Protein AF-0000000087793543 (afdb_homodimer)

Nearest PDB structures (foldseek):
  6okh-assembly1_B  TM=8.725E-01  e=8.850E-10  Leptospira borgpetersenii serovar Hardjo-bovis str. JB197
  3ot2-assembly1_B  TM=8.022E-01  e=1.788E-08  Trichormus variabilis ATCC 29413
  1wdj-assembly1_C  TM=7.642E-01  e=5.898E-07  Thermus thermophilus
  8dml-assembly2_C  TM=4.320E-01  e=1.255E-01  Vibrio parahaemolyticus
  2jzl-assembly1_A  TM=5.087E-01  e=2.384E+00  Neurospora crassa

pLDDT: mean 86.59, std 16.39, range [24.17, 98.38]

Radius of gyration: 22.06 Å; Cα contacts (8 Å, |Δi|>4): 826; chains: 2; bounding box: 48×68×65 Å

Organism: NCBI:txid1960156

Sequence (420 aa):
MSANRQIENSIENQNVSETEYLAQLEKSEIKLEYICGYVRAMADASSNHARISNRVAQAINARLPSDSTCEAVTSDIKVGIESEITNYFPDVVFYCDDATFVENRPDWLLTPLLIAEVSSDSTANIDRTEKLFNYRQIPSLCHYLLVSQRRVFIEHFHRNDQNQWIYDSYGWNRDEIFIDFLDISIPVSEIYRRLNIPEGMVVIEETETDMSANRQIENSIENQNVSETEYLAQLEKSEIKLEYICGYVRAMADASSNHARISNRVAQAINARLPSDSTCEAVTSDIKVGIESEITNYFPDVVFYCDDATFVENRPDWLLTPLLIAEVSSDSTANIDRTEKLFNYRQIPSLCHYLLVSQRRVFIEHFHRNDQNQWIYDSYGWNRDEIFIDFLDISIPVSEIYRRLNIPEGMVVIEETETD

Solvent-accessible surface area (backbone atoms only — not comparable to full-atom values): 23097 Å² total; per-residue (Å²): 131,82,75,75,61,72,40,60,64,43,78,76,42,77,79,42,50,71,68,56,46,53,54,49,49,74,69,43,93,56,60,66,29,34,39,68,30,28,36,32,39,58,40,66,74,51,70,65,46,52,52,36,35,49,30,47,27,46,58,54,47,73,70,48,61,93,82,50,63,53,48,45,45,61,62,65,46,30,40,43,37,77,94,52,61,26,37,42,67,44,36,23,42,25,39,44,75,85,47,48,51,46,88,98,29,94,46,31,35,54,39,41,37,32,42,30,40,69,28,48,87,87,41,35,63,48,54,65,42,31,46,41,60,54,50,69,69,36,86,57,45,36,36,39,37,42,35,44,71,73,32,42,38,34,42,37,39,32,50,49,96,84,72,44,35,34,52,48,72,42,31,45,56,87,36,69,46,72,42,71,97,74,69,44,74,44,51,39,41,62,40,51,56,94,56,95,55,53,66,52,59,68,68,79,76,70,70,74,80,123,131,84,76,75,63,73,41,61,62,42,78,76,42,78,78,42,50,70,69,56,46,53,55,47,48,74,71,43,91,57,59,67,29,34,39,69,30,28,36,32,38,58,40,66,75,53,71,65,47,52,51,36,34,52,30,47,26,47,59,55,48,73,69,49,62,94,80,53,63,51,47,45,45,62,65,65,46,31,39,44,38,77,96,54,62,27,37,41,68,41,34,23,42,25,40,44,75,84,48,46,51,45,87,96,29,95,48,30,35,54,41,43,37,29,40,32,41,70,29,48,88,87,42,35,62,48,53,66,43,31,46,42,58,56,50,70,69,36,85,55,46,36,36,40,36,42,34,44,69,72,32,42,39,35,40,37,41,32,50,47,97,85,71,44,35,32,52,47,72,41,32,45,57,87,36,68,48,74,42,71,97,73,70,43,73,43,52,39,41,64,41,51,56,94,54,96,54,55,67,51,55,70,66,78,76,71,72,74,79,127

InterPro domains:
  IPR008538 Putative restriction endonuclease [PF05685] (20-170)
  IPR008538 Putative restriction endonuclease [cd06260] (30-185)
  IPR011335 Restriction endonuclease type II-like [SSF52980] (15-191)
  IPR012296 Nuclease, putative, TT1808 [G3DSA:3.90.1570.10] (9-195)

Secondary structure (DSSP, 8-state):
---------EEEESS--HHHHHHHHHH-SS-EEEETTEEEEPPPPPHHHHHHHHHHHHHHHTTS-TT-SEEEEESS-EEEEGGGTEEE--SEEEEETT--B-TT-TTEES--SEEEEEE-TTTHHHIIIIIHHHHTT-TT--EEEEEESSSB-EEEEEE-TTSPEEEEEE-STT-EEEEGGGTEEEEHHHHTTT----B-SS--------/---------EEEESS--HHHHHHHHHH-SS-EEEETTEEEEPPPPPHHHHHHHHHHHHHHHTTS-TT-SEEEEES--EEEEGGGTEEE--SEEEEETT--B-TT-TTEES--SEEEEEE-HHHHHHIIIIIHHHHTT-TT--EEEEEESSSB-EEEEEE-TTSPEEEEEE-STT-EEEEGGGTEEEEHHHHTTT----B-SS--------

Structure (mmCIF, N/CA/C/O backbone):
data_AF-0000000087793543-model_v1
#
loop_
_entity.id
_entity.type
_entity.pdbx_description
1 polymer 'Endonuclease, Uma2 family (Restriction endonuclease fold)'
#
loop_
_atom_site.group_PDB
_atom_site.id
_atom_site.type_symbol
_atom_site.label_atom_id
_atom_site.label_alt_id
_atom_site.label_comp_id
_atom_site.label_asym_id
_atom_site.label_entity_id
_atom_site.label_seq_id
_atom_site.pdbx_PDB_ins_code
_atom_site.Cartn_x
_atom_site.Cartn_y
_atom_site.Cartn_z
_atom_site.occupancy
_atom_site.B_iso_or_equiv
_atom_site.auth_seq_id
_atom_site.auth_comp_id
_atom_site.auth_asym_id
_atom_site.auth_atom_id
_atom_site.pdbx_PDB_model_num
ATOM 1 N N . MET A 1 1 ? -28.344 -24.375 7.988 1 24.25 1 MET A N 1
ATOM 2 C CA . MET A 1 1 ? -27.484 -23.688 8.945 1 24.25 1 MET A CA 1
ATOM 3 C C . MET A 1 1 ? -26.156 -23.328 8.312 1 24.25 1 MET A C 1
ATOM 5 O O . MET A 1 1 ? -25.281 -24.188 8.164 1 24.25 1 MET A O 1
ATOM 9 N N . SER A 1 2 ? -26.141 -22.438 7.32 1 25.66 2 SER A N 1
ATOM 10 C CA . SER A 1 2 ? -25.031 -22.047 6.445 1 25.66 2 SER A CA 1
ATOM 11 C C . SER A 1 2 ? -23.844 -21.562 7.25 1 25.66 2 SER A C 1
ATOM 13 O O . SER A 1 2 ? -23.953 -20.625 8.039 1 25.66 2 SER A O 1
ATOM 15 N N . ALA A 1 3 ? -23.109 -22.5 7.734 1 27.02 3 ALA A N 1
ATOM 16 C CA . ALA A 1 3 ? -21.922 -22.266 8.57 1 27.02 3 ALA A CA 1
ATOM 17 C C . ALA A 1 3 ? -21.031 -21.203 7.961 1 27.02 3 ALA A C 1
ATOM 19 O O . ALA A 1 3 ? -20.406 -21.422 6.922 1 27.02 3 ALA A O 1
ATOM 20 N N . ASN A 1 4 ? -21.312 -20.016 7.996 1 28.25 4 ASN A N 1
ATOM 21 C CA . ASN A 1 4 ? -20.516 -18.859 7.625 1 28.25 4 ASN A CA 1
ATOM 22 C C . ASN A 1 4 ? -19.125 -18.922 8.25 1 28.25 4 ASN A C 1
ATOM 24 O O . ASN A 1 4 ? -18.922 -18.484 9.383 1 28.25 4 ASN A O 1
ATOM 28 N N . ARG A 1 5 ? -18.453 -20.047 8.125 1 27.78 5 ARG A N 1
ATOM 29 C CA . ARG A 1 5 ? -17.125 -20.141 8.703 1 27.78 5 ARG A CA 1
ATOM 30 C C . ARG A 1 5 ? -16.234 -18.984 8.227 1 27.78 5 ARG A C 1
ATOM 32 O O . ARG A 1 5 ? -15.898 -18.906 7.043 1 27.78 5 ARG A O 1
ATOM 39 N N . GLN A 1 6 ? -16.422 -17.922 8.773 1 32.88 6 GLN A N 1
ATOM 40 C CA . GLN A 1 6 ? -15.516 -16.797 8.555 1 32.88 6 GLN A CA 1
ATOM 41 C C . GLN A 1 6 ? -14.055 -17.25 8.656 1 32.88 6 GLN A C 1
ATOM 43 O O . GLN A 1 6 ? -13.656 -17.875 9.633 1 32.88 6 GLN A O 1
ATOM 48 N N . ILE A 1 7 ? -13.414 -17.75 7.707 1 38.16 7 ILE A N 1
ATOM 49 C CA . ILE A 1 7 ? -12.07 -18.328 7.602 1 38.16 7 ILE A CA 1
ATOM 50 C C . ILE A 1 7 ? -11.055 -17.375 8.242 1 38.16 7 ILE A C 1
ATOM 52 O O . ILE A 1 7 ? -10.852 -16.266 7.77 1 38.16 7 ILE A O 1
ATOM 56 N N . GLU A 1 8 ? -11.086 -17.406 9.492 1 44.97 8 GLU A N 1
ATOM 57 C CA . GLU A 1 8 ? -10.039 -16.781 10.281 1 44.97 8 GLU A CA 1
ATOM 58 C C . GLU A 1 8 ? -8.688 -17.438 10.039 1 44.97 8 GLU A C 1
ATOM 60 O O . GLU A 1 8 ? -8.594 -18.672 9.961 1 44.97 8 GLU A O 1
ATOM 65 N N . ASN A 1 9 ? -7.688 -16.797 9.438 1 52.81 9 ASN A N 1
ATOM 66 C CA . ASN A 1 9 ? -6.312 -17.266 9.344 1 52.81 9 ASN A CA 1
ATOM 67 C C . ASN A 1 9 ? -5.73 -17.594 10.719 1 52.81 9 ASN A C 1
ATOM 69 O O . ASN A 1 9 ? -5.66 -16.719 11.586 1 52.81 9 ASN A O 1
ATOM 73 N N . SER A 1 10 ? -5.863 -18.875 11.156 1 57.72 10 SER A N 1
ATOM 74 C CA . SER A 1 10 ? -5.289 -19.203 12.461 1 57.72 10 SER A CA 1
ATOM 75 C C . SER A 1 10 ? -3.898 -19.812 12.312 1 57.72 10 SER A C 1
ATOM 77 O O . SER A 1 10 ? -3.645 -20.578 11.383 1 57.72 10 SER A O 1
ATOM 79 N N . ILE A 1 11 ? -2.883 -19.125 13.008 1 56.28 11 ILE A N 1
ATOM 80 C CA . ILE A 1 11 ? -1.585 -19.781 13.148 1 56.28 11 ILE A CA 1
ATOM 81 C C . ILE A 1 11 ? -1.72 -21 14.055 1 56.28 11 ILE A C 1
ATOM 83 O O . ILE A 1 11 ? -2.158 -20.891 15.203 1 56.28 11 ILE A O 1
ATOM 87 N N . GLU A 1 12 ? -1.667 -22.156 13.562 1 57.81 12 GLU A N 1
ATOM 88 C CA . GLU A 1 12 ? -1.889 -23.391 14.305 1 57.81 12 GLU A CA 1
ATOM 89 C C . GLU A 1 12 ? -0.6 -23.875 14.969 1 57.81 12 GLU A C 1
ATOM 91 O O . GLU A 1 12 ? -0.637 -24.5 16.031 1 57.81 12 GLU A O 1
ATOM 96 N N . ASN A 1 13 ? 0.518 -23.656 14.305 1 63.78 13 ASN A N 1
ATOM 97 C CA . ASN A 1 13 ? 1.697 -24.328 14.852 1 63.78 13 ASN A CA 1
ATOM 98 C C . ASN A 1 13 ? 2.967 -23.516 14.578 1 63.78 13 ASN A C 1
ATOM 100 O O . ASN A 1 13 ? 3.158 -23 13.477 1 63.78 13 ASN A O 1
ATOM 104 N N . GLN A 1 14 ? 3.682 -23.312 15.656 1 71.81 14 GLN A N 1
ATOM 105 C CA . GLN A 1 14 ? 4.973 -22.641 15.594 1 71.81 14 GLN A CA 1
ATOM 106 C C . GLN A 1 14 ? 6.121 -23.641 15.609 1 71.81 14 GLN A C 1
ATOM 108 O O . GLN A 1 14 ? 5.992 -24.734 16.188 1 71.81 14 GLN A O 1
ATOM 113 N N . ASN A 1 15 ? 7.152 -23.422 14.836 1 80.25 15 ASN A N 1
ATOM 114 C CA . ASN A 1 15 ? 8.383 -24.203 14.773 1 80.25 15 ASN A CA 1
ATOM 115 C C . ASN A 1 15 ? 8.18 -25.516 14.023 1 80.25 15 ASN A C 1
ATOM 117 O O . ASN A 1 15 ? 8.562 -26.578 14.508 1 80.25 15 ASN A O 1
ATOM 121 N N . VAL A 1 16 ? 7.473 -25.484 13.008 1 86.69 16 VAL A N 1
ATOM 122 C CA . VAL A 1 16 ? 7.23 -26.609 12.117 1 86.69 16 VAL A CA 1
ATOM 123 C C . VAL A 1 16 ? 8.289 -26.641 11.023 1 86.69 16 VAL A C 1
ATOM 125 O O . VAL A 1 16 ? 8.555 -25.625 10.375 1 86.69 16 VAL A O 1
ATOM 128 N N . SER A 1 17 ? 8.953 -27.703 10.891 1 86.56 17 SER A N 1
ATOM 129 C CA . SER A 1 17 ? 9.922 -27.844 9.805 1 86.56 17 SER A CA 1
ATOM 130 C C . SER A 1 17 ? 9.219 -27.922 8.453 1 86.56 17 SER A C 1
ATOM 132 O O . SER A 1 17 ? 8.023 -28.219 8.383 1 86.56 17 SER A O 1
ATOM 134 N N . GLU A 1 18 ? 10.008 -27.703 7.43 1 85.69 18 GLU A N 1
ATOM 135 C CA . GLU A 1 18 ? 9.453 -27.797 6.086 1 85.69 18 GLU A CA 1
ATOM 136 C C . GLU A 1 18 ? 8.938 -29.203 5.809 1 85.69 18 GLU A C 1
ATOM 138 O O . GLU A 1 18 ? 7.875 -29.375 5.203 1 85.69 18 GLU A O 1
ATOM 143 N N . THR A 1 19 ? 9.703 -30.141 6.277 1 86.69 19 THR A N 1
ATOM 144 C CA . THR A 1 19 ? 9.328 -31.531 6.082 1 86.69 19 THR A CA 1
ATOM 145 C C . THR A 1 19 ? 8 -31.844 6.777 1 86.69 19 THR A C 1
ATOM 147 O O . THR A 1 19 ? 7.125 -32.5 6.203 1 86.69 19 THR A O 1
ATOM 150 N N . GLU A 1 20 ? 7.926 -31.375 7.949 1 88.94 20 GLU A N 1
ATOM 151 C CA . GLU A 1 20 ? 6.684 -31.578 8.695 1 88.94 20 GLU A CA 1
ATOM 152 C C . GLU A 1 20 ? 5.512 -30.875 8.016 1 88.94 20 GLU A C 1
ATOM 154 O O . GLU A 1 20 ? 4.406 -31.422 7.969 1 88.94 20 GLU A O 1
ATOM 159 N N . TYR A 1 21 ? 5.758 -29.766 7.539 1 89.56 21 TYR A N 1
ATOM 160 C CA . TYR A 1 21 ? 4.734 -29 6.84 1 89.56 21 TYR A CA 1
ATOM 161 C C . TYR A 1 21 ? 4.234 -29.75 5.609 1 89.56 21 TYR A C 1
ATOM 163 O O . TYR A 1 21 ? 3.027 -29.859 5.391 1 89.56 21 TYR A O 1
ATOM 171 N N . LEU A 1 22 ? 5.18 -30.234 4.859 1 86.81 22 LEU A N 1
ATOM 172 C CA . LEU A 1 22 ? 4.812 -30.953 3.641 1 86.81 22 LEU A CA 1
ATOM 173 C C . LEU A 1 22 ? 3.975 -32.188 3.959 1 86.81 22 LEU A C 1
ATOM 175 O O . LEU A 1 22 ? 3.029 -32.5 3.234 1 86.81 22 LEU A O 1
ATOM 179 N N . ALA A 1 23 ? 4.305 -32.781 5.02 1 87.75 23 ALA A N 1
ATOM 180 C CA . ALA A 1 23 ? 3.537 -33.938 5.453 1 87.75 23 ALA A CA 1
ATOM 181 C C . ALA A 1 23 ? 2.119 -33.562 5.855 1 87.75 23 ALA A C 1
ATOM 183 O O . ALA A 1 23 ? 1.158 -34.25 5.551 1 87.75 23 ALA A O 1
ATOM 184 N N . GLN A 1 24 ? 2.025 -32.469 6.52 1 88.31 24 GLN A N 1
ATOM 185 C CA . GLN A 1 24 ? 0.714 -31.953 6.91 1 88.31 24 GLN A CA 1
ATOM 186 C C . GLN A 1 24 ? -0.115 -31.562 5.684 1 88.31 24 GLN A C 1
ATOM 188 O O . GLN A 1 24 ? -1.319 -31.828 5.641 1 88.31 24 GLN A O 1
ATOM 193 N N . LEU A 1 25 ? 0.551 -31 4.809 1 84.75 25 LEU A N 1
ATOM 194 C CA . LEU A 1 25 ? -0.12 -30.531 3.598 1 84.75 25 LEU A CA 1
ATOM 195 C C . LEU A 1 25 ? -0.708 -31.719 2.824 1 84.75 25 LEU A C 1
ATOM 197 O O . LEU A 1 25 ? -1.825 -31.625 2.311 1 84.75 25 LEU A O 1
ATOM 201 N N . GLU A 1 26 ? -0.041 -32.75 2.713 1 84.62 26 GLU A N 1
ATOM 202 C CA . GLU A 1 26 ? -0.484 -33.938 1.982 1 84.62 26 GLU A CA 1
ATOM 203 C C . GLU A 1 26 ? -1.755 -34.531 2.594 1 84.62 26 GLU A C 1
ATOM 205 O O . GLU A 1 26 ? -2.598 -35.062 1.88 1 84.62 26 GLU A O 1
ATOM 210 N N . LYS A 1 27 ? -1.897 -34.312 3.793 1 87.69 27 LYS A N 1
ATOM 211 C CA . LYS A 1 27 ? -3.014 -34.906 4.508 1 87.69 27 LYS A CA 1
ATOM 212 C C . LYS A 1 27 ? -4.164 -33.938 4.684 1 87.69 27 LYS A C 1
ATOM 214 O O . LYS A 1 27 ? -5.273 -34.312 5.055 1 87.69 27 LYS A O 1
ATOM 219 N N . SER A 1 28 ? -3.869 -32.75 4.461 1 85.75 28 SER A N 1
ATOM 220 C CA . SER A 1 28 ? -4.844 -31.703 4.793 1 85.75 28 SER A CA 1
ATOM 221 C C . SER A 1 28 ? -5.871 -31.531 3.678 1 85.75 28 SER A C 1
ATOM 223 O O . SER A 1 28 ? -5.535 -31.625 2.496 1 85.75 28 SER A O 1
ATOM 225 N N . GLU A 1 29 ? -7.059 -31.234 4.09 1 84.25 29 GLU A N 1
ATOM 226 C CA . GLU A 1 29 ? -8.125 -30.938 3.133 1 84.25 29 GLU A CA 1
ATOM 227 C C . GLU A 1 29 ? -8.219 -29.453 2.857 1 84.25 29 GLU A C 1
ATOM 229 O O . GLU A 1 29 ? -8.969 -29.016 1.977 1 84.25 29 GLU A O 1
ATOM 234 N N . ILE A 1 30 ? -7.5 -28.719 3.664 1 84 30 ILE A N 1
ATOM 235 C CA . ILE A 1 30 ? -7.52 -27.266 3.477 1 84 30 ILE A CA 1
ATOM 236 C C . ILE A 1 30 ? -6.121 -26.781 3.105 1 84 30 ILE A C 1
ATOM 238 O O . ILE A 1 30 ? -5.129 -27.469 3.352 1 84 30 ILE A O 1
ATOM 242 N N . LYS A 1 31 ? -6.074 -25.688 2.543 1 86.75 31 LYS A N 1
ATOM 243 C CA . LYS A 1 31 ? -4.789 -25.078 2.191 1 86.75 31 LYS A CA 1
ATOM 244 C C . LYS A 1 31 ? -4.047 -24.609 3.438 1 86.75 31 LYS A C 1
ATOM 246 O O . LYS A 1 31 ? -4.648 -24.016 4.34 1 86.75 31 LYS A O 1
ATOM 251 N N . LEU A 1 32 ? -2.744 -24.906 3.469 1 88.06 32 LEU A N 1
ATOM 252 C CA . LEU A 1 32 ? -1.866 -24.5 4.562 1 88.06 32 LEU A CA 1
ATOM 253 C C . LEU A 1 32 ? -0.676 -23.703 4.043 1 88.06 32 LEU A C 1
ATOM 255 O O . LEU A 1 32 ? 0.126 -24.219 3.258 1 88.06 32 LEU A O 1
ATOM 259 N N . GLU A 1 33 ? -0.611 -22.516 4.469 1 89.69 33 GLU A N 1
ATOM 260 C CA . GLU A 1 33 ? 0.559 -21.703 4.145 1 89.69 33 GLU A CA 1
ATOM 261 C C . GLU A 1 33 ? 1.684 -21.938 5.148 1 89.69 33 GLU A C 1
ATOM 263 O O . GLU A 1 33 ? 1.435 -22.328 6.289 1 89.69 33 GLU A O 1
ATOM 268 N N . TYR A 1 34 ? 2.865 -21.75 4.703 1 88.94 34 TYR A N 1
ATOM 269 C CA . TYR A 1 34 ? 4.059 -21.922 5.523 1 88.94 34 TYR A CA 1
ATOM 270 C C . TYR A 1 34 ? 4.926 -20.672 5.508 1 88.94 34 TYR A C 1
ATOM 272 O O . TYR A 1 34 ? 5.406 -20.25 4.449 1 88.94 34 TYR A O 1
ATOM 280 N N . ILE A 1 35 ? 5.133 -20.078 6.703 1 88.69 35 ILE A N 1
ATOM 281 C CA . ILE A 1 35 ? 5.883 -18.828 6.809 1 88.69 35 ILE A CA 1
ATOM 282 C C . ILE A 1 35 ? 6.953 -18.953 7.887 1 88.69 35 ILE A C 1
ATOM 284 O O . ILE A 1 35 ? 6.668 -18.797 9.078 1 88.69 35 ILE A O 1
ATOM 288 N N . CYS A 1 36 ? 8.141 -19.203 7.441 1 82.81 36 CYS A N 1
ATOM 289 C CA . CYS A 1 36 ? 9.289 -19.266 8.336 1 82.81 36 CYS A CA 1
ATOM 290 C C . CYS A 1 36 ? 8.984 -20.141 9.547 1 82.81 36 CYS A C 1
ATOM 292 O O . CYS A 1 36 ? 9.195 -19.719 10.688 1 82.81 36 CYS A O 1
ATOM 294 N N . GLY A 1 37 ? 8.469 -21.25 9.289 1 84.19 37 GLY A N 1
ATOM 295 C CA . GLY A 1 37 ? 8.242 -22.219 10.352 1 84.19 37 GLY A CA 1
ATOM 296 C C . GLY A 1 37 ? 6.848 -22.141 10.938 1 84.19 37 GLY A C 1
ATOM 297 O O . GLY A 1 37 ? 6.492 -22.938 11.82 1 84.19 37 GLY A O 1
ATOM 298 N N . TYR A 1 38 ? 6.078 -21.203 10.445 1 85.88 38 TYR A N 1
ATOM 299 C CA . TYR A 1 38 ? 4.691 -21.078 10.875 1 85.88 38 TYR A CA 1
ATOM 300 C C . TYR A 1 38 ? 3.74 -21.625 9.82 1 85.88 38 TYR A C 1
ATOM 302 O O . TYR A 1 38 ? 3.947 -21.422 8.625 1 85.88 38 TYR A O 1
ATOM 310 N N . VAL A 1 39 ? 2.721 -22.328 10.375 1 88.19 39 VAL A N 1
ATOM 311 C CA . VAL A 1 39 ? 1.707 -22.859 9.469 1 88.19 39 VAL A CA 1
ATOM 312 C C . VAL A 1 39 ? 0.388 -22.125 9.68 1 88.19 39 VAL A C 1
ATOM 314 O O . VAL A 1 39 ? -0.076 -21.984 10.812 1 88.19 39 VAL A O 1
ATOM 317 N N . ARG A 1 40 ? -0.12 -21.609 8.57 1 88.88 40 ARG A N 1
ATOM 318 C CA . ARG A 1 40 ? -1.385 -20.875 8.617 1 88.88 40 ARG A CA 1
ATOM 319 C C . ARG A 1 40 ? -2.432 -21.547 7.73 1 88.88 40 ARG A C 1
ATOM 321 O O . ARG A 1 40 ? -2.211 -21.75 6.535 1 88.88 40 ARG A O 1
ATOM 328 N N . ALA A 1 41 ? -3.568 -21.844 8.406 1 85.62 41 ALA A N 1
ATOM 329 C CA . ALA A 1 41 ? -4.684 -22.422 7.652 1 85.62 41 ALA A CA 1
ATOM 330 C C . ALA A 1 41 ? -5.512 -21.328 6.988 1 85.62 41 ALA A C 1
ATOM 332 O O . ALA A 1 41 ? -5.844 -20.312 7.621 1 85.62 41 ALA A O 1
ATOM 333 N N . MET A 1 42 ? -5.73 -21.531 5.746 1 82 42 MET A N 1
ATOM 334 C CA . MET A 1 42 ? -6.551 -20.562 5.031 1 82 42 MET A CA 1
ATOM 335 C C . MET A 1 42 ? -8.031 -20.844 5.23 1 82 42 MET A C 1
ATOM 337 O O . MET A 1 42 ? -8.445 -22.016 5.281 1 82 42 MET A O 1
ATOM 341 N N . ALA A 1 43 ? -8.742 -19.781 5.445 1 73.06 43 ALA A N 1
ATOM 342 C CA . ALA A 1 43 ? -10.188 -19.922 5.605 1 73.06 43 ALA A CA 1
ATOM 343 C C . ALA A 1 43 ? -10.875 -20.062 4.25 1 73.06 43 ALA A C 1
ATOM 345 O O . ALA A 1 43 ? -10.266 -19.812 3.209 1 73.06 43 ALA A O 1
ATOM 346 N N . ASP A 1 44 ? -12.133 -20.484 4.379 1 72.12 44 ASP A N 1
ATOM 347 C CA . ASP A 1 44 ? -12.938 -20.578 3.166 1 72.12 44 ASP A CA 1
ATOM 348 C C . ASP A 1 44 ? -13.18 -19.188 2.57 1 72.12 44 ASP A C 1
ATOM 350 O O . ASP A 1 44 ? -13.336 -18.203 3.303 1 72.12 44 ASP A O 1
ATOM 354 N N . ALA A 1 45 ? -13.211 -19.203 1.309 1 74.31 45 ALA A N 1
ATOM 355 C CA . ALA A 1 45 ? -13.406 -17.953 0.578 1 74.31 45 ALA A CA 1
ATOM 356 C C . ALA A 1 45 ? -14.891 -17.688 0.345 1 74.31 45 ALA A C 1
ATOM 358 O O . ALA A 1 45 ? -15.688 -18.625 0.233 1 74.31 45 ALA A O 1
ATOM 359 N N . SER A 1 46 ? -15.211 -16.422 0.412 1 81.12 46 SER A N 1
ATOM 360 C CA . SER A 1 46 ? -16.578 -16 0.091 1 81.12 46 SER A CA 1
ATOM 361 C C . SER A 1 46 ? -16.875 -16.172 -1.395 1 81.12 46 SER A C 1
ATOM 363 O O . SER A 1 46 ? -15.961 -16.438 -2.189 1 81.12 46 SER A O 1
ATOM 365 N N . SER A 1 47 ? -18.156 -16.109 -1.676 1 85.44 47 SER A N 1
ATOM 366 C CA . SER A 1 47 ? -18.562 -16.156 -3.074 1 85.44 47 SER A CA 1
ATOM 367 C C . SER A 1 47 ? -17.938 -15.016 -3.869 1 85.44 47 SER A C 1
ATOM 369 O O . SER A 1 47 ? -17.484 -15.211 -4.996 1 85.44 47 SER A O 1
ATOM 371 N N . ASN A 1 48 ? -17.969 -13.789 -3.281 1 88.31 48 ASN A N 1
ATOM 372 C CA . ASN A 1 48 ? -17.359 -12.648 -3.961 1 88.31 48 ASN A CA 1
ATOM 373 C C . ASN A 1 48 ? -15.875 -12.875 -4.219 1 88.31 48 ASN A C 1
ATOM 375 O O . ASN A 1 48 ? -15.352 -12.484 -5.262 1 88.31 48 ASN A O 1
ATOM 379 N N . HIS A 1 49 ? -15.25 -13.461 -3.348 1 91.31 49 HIS A N 1
ATOM 380 C CA . HIS A 1 49 ? -13.828 -13.758 -3.5 1 91.31 49 HIS A CA 1
ATOM 381 C C . HIS A 1 49 ? -13.578 -14.633 -4.727 1 91.31 49 HIS A C 1
ATOM 383 O O . HIS A 1 49 ? -12.727 -14.312 -5.559 1 91.31 49 HIS A O 1
ATOM 389 N N . ALA A 1 50 ? -14.328 -15.703 -4.805 1 91.56 50 ALA A N 1
ATOM 390 C CA . ALA A 1 50 ? -14.172 -16.625 -5.93 1 91.56 50 ALA A CA 1
ATOM 391 C C . ALA A 1 50 ? -14.508 -15.945 -7.25 1 91.56 50 ALA A C 1
ATOM 393 O O . ALA A 1 50 ? -13.805 -16.125 -8.25 1 91.56 50 ALA A O 1
ATOM 394 N N . ARG A 1 51 ? -15.555 -15.172 -7.273 1 94.44 51 ARG A N 1
ATOM 395 C CA . ARG A 1 51 ? -15.969 -14.469 -8.484 1 94.44 51 ARG A CA 1
ATOM 396 C C . ARG A 1 51 ? -14.891 -13.5 -8.953 1 94.44 51 ARG A C 1
ATOM 398 O O . ARG A 1 51 ? -14.547 -13.477 -10.133 1 94.44 51 ARG A O 1
ATOM 405 N N . ILE A 1 52 ? -14.398 -12.727 -8.023 1 96.5 52 ILE A N 1
ATOM 406 C CA . ILE A 1 52 ? -13.383 -11.742 -8.367 1 96.5 52 ILE A CA 1
ATOM 407 C C . ILE A 1 52 ? -12.125 -12.445 -8.867 1 96.5 52 ILE A C 1
ATOM 409 O O . ILE A 1 52 ? -11.547 -12.062 -9.883 1 96.5 52 ILE A O 1
ATOM 413 N N . SER A 1 53 ? -11.711 -13.484 -8.172 1 96.31 53 SER A N 1
ATOM 414 C CA . SER A 1 53 ? -10.531 -14.242 -8.594 1 96.31 53 SER A CA 1
ATOM 415 C C . SER A 1 53 ? -10.688 -14.758 -10.016 1 96.31 53 SER A C 1
ATOM 417 O O . SER A 1 53 ? -9.781 -14.594 -10.844 1 96.31 53 SER A O 1
ATOM 419 N N . ASN A 1 54 ? -11.805 -15.328 -10.242 1 96.5 54 ASN A N 1
ATOM 420 C CA . ASN A 1 54 ? -12.07 -15.875 -11.578 1 96.5 54 ASN A CA 1
ATOM 421 C C . ASN A 1 54 ? -12.055 -14.781 -12.641 1 96.5 54 ASN A C 1
ATOM 423 O O . ASN A 1 54 ? -11.5 -14.969 -13.727 1 96.5 54 ASN A O 1
ATOM 427 N N . ARG A 1 55 ? -12.602 -13.68 -12.344 1 97.69 55 ARG A N 1
ATOM 428 C CA . ARG A 1 55 ? -12.703 -12.602 -13.32 1 97.69 55 ARG A CA 1
ATOM 429 C C . ARG A 1 55 ? -11.328 -11.992 -13.594 1 97.69 55 ARG A C 1
ATOM 431 O O . ARG A 1 55 ? -11.047 -11.57 -14.719 1 97.69 55 ARG A O 1
ATOM 438 N N . VAL A 1 56 ? -10.539 -11.898 -12.562 1 98 56 VAL A N 1
ATOM 439 C CA . VAL A 1 56 ? -9.18 -11.414 -12.766 1 98 56 VAL A CA 1
ATOM 440 C C . VAL A 1 56 ? -8.445 -12.336 -13.734 1 98 56 VAL A C 1
ATOM 442 O O . VAL A 1 56 ? -7.859 -11.867 -14.719 1 98 56 VAL A O 1
ATOM 445 N N . ALA A 1 57 ? -8.5 -13.617 -13.477 1 97.75 57 ALA A N 1
ATOM 446 C CA . ALA A 1 57 ? -7.828 -14.586 -14.336 1 97.75 57 ALA A CA 1
ATOM 447 C C . ALA A 1 57 ? -8.383 -14.531 -15.758 1 97.75 57 ALA A C 1
ATOM 449 O O . ALA A 1 57 ? -7.629 -14.508 -16.734 1 97.75 57 ALA A O 1
ATOM 450 N N . GLN A 1 58 ? -9.648 -14.453 -15.852 1 97.75 58 GLN A N 1
ATOM 451 C CA . GLN A 1 58 ? -10.305 -14.406 -17.156 1 97.75 58 GLN A CA 1
ATOM 452 C C . GLN A 1 58 ? -9.914 -13.148 -17.922 1 97.75 58 GLN A C 1
ATOM 454 O O . GLN A 1 58 ? -9.664 -13.203 -19.125 1 97.75 58 GLN A O 1
ATOM 459 N N . ALA A 1 59 ? -9.93 -12.047 -17.219 1 97.94 59 ALA A N 1
ATOM 460 C CA . ALA A 1 59 ? -9.609 -10.766 -17.859 1 97.94 59 ALA A CA 1
ATOM 461 C C . ALA A 1 59 ? -8.203 -10.781 -18.438 1 97.94 59 ALA A C 1
ATOM 463 O O . ALA A 1 59 ? -7.977 -10.258 -19.531 1 97.94 59 ALA A O 1
ATOM 464 N N . ILE A 1 60 ? -7.281 -11.367 -17.781 1 97.62 60 ILE A N 1
ATOM 465 C CA . ILE A 1 60 ? -5.91 -11.477 -18.25 1 97.62 60 ILE A CA 1
ATOM 466 C C . ILE A 1 60 ? -5.848 -12.422 -19.453 1 97.62 60 ILE A C 1
ATOM 468 O O . ILE A 1 60 ? -5.34 -12.055 -20.516 1 97.62 60 ILE A O 1
ATOM 472 N N . ASN A 1 61 ? -6.406 -13.586 -19.297 1 97.81 61 ASN A N 1
ATOM 473 C CA . ASN A 1 61 ? -6.316 -14.617 -20.328 1 97.81 61 ASN A CA 1
ATOM 474 C C . ASN A 1 61 ? -7.004 -14.195 -21.609 1 97.81 61 ASN A C 1
ATOM 476 O O . ASN A 1 61 ? -6.562 -14.562 -22.703 1 97.81 61 ASN A O 1
ATOM 480 N N . ALA A 1 62 ? -8.07 -13.43 -21.5 1 97.5 62 ALA A N 1
ATOM 481 C CA . ALA A 1 62 ? -8.828 -12.977 -22.672 1 97.5 62 ALA A CA 1
ATOM 482 C C . ALA A 1 62 ? -7.992 -12.039 -23.531 1 97.5 62 ALA A C 1
ATOM 484 O O . ALA A 1 62 ? -8.328 -11.781 -24.688 1 97.5 62 ALA A O 1
ATOM 485 N N . ARG A 1 63 ? -6.93 -11.547 -23.047 1 97.56 63 ARG A N 1
ATOM 486 C CA . ARG A 1 63 ? -6.152 -10.531 -23.734 1 97.56 63 ARG A CA 1
ATOM 487 C C . ARG A 1 63 ? -4.816 -11.094 -24.219 1 97.56 63 ARG A C 1
ATOM 489 O O . ARG A 1 63 ? -4.004 -10.367 -24.797 1 97.56 63 ARG A O 1
ATOM 496 N N . LEU A 1 64 ? -4.617 -12.352 -23.922 1 96.31 64 LEU A N 1
ATOM 497 C CA . LEU A 1 64 ? -3.404 -13.008 -24.391 1 96.31 64 LEU A CA 1
ATOM 498 C C . LEU A 1 64 ? -3.57 -13.484 -25.828 1 96.31 64 LEU A C 1
ATOM 500 O O . LEU A 1 64 ? -4.676 -13.844 -26.25 1 96.31 64 LEU A O 1
ATOM 504 N N . PRO A 1 65 ? -2.42 -13.531 -26.484 1 94.5 65 PRO A N 1
ATOM 505 C CA . PRO A 1 65 ? -2.502 -14.141 -27.812 1 94.5 65 PRO A CA 1
ATOM 506 C C . PRO A 1 65 ? -2.922 -15.609 -27.766 1 94.5 65 PRO A C 1
ATOM 508 O O . PRO A 1 65 ? -2.674 -16.297 -26.766 1 94.5 65 PRO A O 1
ATOM 511 N N . SER A 1 66 ? -3.533 -16.062 -28.891 1 93.44 66 SER A N 1
ATOM 512 C CA . SER A 1 66 ? -4.051 -17.422 -28.938 1 93.44 66 SER A CA 1
ATOM 513 C C . SER A 1 66 ? -2.934 -18.453 -28.781 1 93.44 66 SER A C 1
ATOM 515 O O . SER A 1 66 ? -3.164 -19.562 -28.297 1 93.44 66 SER A O 1
ATOM 517 N N . ASP A 1 67 ? -1.77 -18.078 -29.094 1 94.38 67 ASP A N 1
ATOM 518 C CA . ASP A 1 67 ? -0.648 -19.016 -29.047 1 94.38 67 ASP A CA 1
ATOM 519 C C . ASP A 1 67 ? 0.241 -18.734 -27.828 1 94.38 67 ASP A C 1
ATOM 521 O O . ASP A 1 67 ? 1.391 -19.188 -27.781 1 94.38 67 ASP A O 1
ATOM 525 N N . SER A 1 68 ? -0.317 -18.016 -26.938 1 95.31 68 SER A N 1
ATOM 526 C CA . SER A 1 68 ? 0.465 -17.703 -25.734 1 95.31 68 SER A CA 1
ATOM 527 C C . SER A 1 68 ? 0.789 -18.969 -24.953 1 95.31 68 SER A C 1
ATOM 529 O O . SER A 1 68 ? -0.05 -19.875 -24.844 1 95.31 68 SER A O 1
ATOM 531 N N . THR A 1 69 ? 2.014 -18.969 -24.422 1 96.19 69 THR A N 1
ATOM 532 C CA . THR A 1 69 ? 2.42 -20.062 -23.547 1 96.19 69 THR A CA 1
ATOM 533 C C . THR A 1 69 ? 2.207 -19.703 -22.078 1 96.19 69 THR A C 1
ATOM 535 O O . THR A 1 69 ? 2.617 -20.453 -21.188 1 96.19 69 THR A O 1
ATOM 538 N N . CYS A 1 70 ? 1.607 -18.578 -21.922 1 97.19 70 CYS A N 1
ATOM 539 C CA . CYS A 1 70 ? 1.373 -18.078 -20.578 1 97.19 70 CYS A CA 1
ATOM 540 C C . CYS A 1 70 ? -0.107 -18.141 -20.219 1 97.19 70 CYS A C 1
ATOM 542 O O . CYS A 1 70 ? -0.96 -18.219 -21.109 1 97.19 70 CYS A O 1
ATOM 544 N N . GLU A 1 71 ? -0.355 -18.156 -18.938 1 96.81 71 GLU A N 1
ATOM 545 C CA . GLU A 1 71 ? -1.745 -18.172 -18.5 1 96.81 71 GLU A CA 1
ATOM 546 C C . GLU A 1 71 ? -1.867 -17.688 -17.047 1 96.81 71 GLU A C 1
ATOM 548 O O . GLU A 1 71 ? -0.915 -17.781 -16.281 1 96.81 71 GLU A O 1
ATOM 553 N N . ALA A 1 72 ? -2.979 -17.141 -16.797 1 97.62 72 ALA A N 1
ATOM 554 C CA . ALA A 1 72 ? -3.396 -16.875 -15.414 1 97.62 72 ALA A CA 1
ATOM 555 C C . ALA A 1 72 ? -4.297 -17.984 -14.898 1 97.62 72 ALA A C 1
ATOM 557 O O . ALA A 1 72 ? -5.246 -18.391 -15.57 1 97.62 72 ALA A O 1
ATOM 558 N N . VAL A 1 73 ? -4.004 -18.484 -13.672 1 96.56 73 VAL A N 1
ATOM 559 C CA . VAL A 1 73 ? -4.801 -19.562 -13.078 1 96.56 73 VAL A CA 1
ATOM 560 C C . VAL A 1 73 ? -5.18 -19.188 -11.641 1 96.56 73 VAL A C 1
ATOM 562 O O . VAL A 1 73 ? -4.531 -18.344 -11.023 1 96.56 73 VAL A O 1
ATOM 565 N N . THR A 1 74 ? -6.277 -19.828 -11.164 1 92.81 74 THR A N 1
ATOM 566 C CA . THR A 1 74 ? -6.758 -19.531 -9.82 1 92.81 74 THR A CA 1
ATOM 567 C C . THR A 1 74 ? -6.406 -20.672 -8.867 1 92.81 74 THR A C 1
ATOM 569 O O . THR A 1 74 ? -6.32 -21.828 -9.273 1 92.81 74 THR A O 1
ATOM 572 N N . SER A 1 75 ? -6.164 -20.422 -7.508 1 73.31 75 SER A N 1
ATOM 573 C CA . SER A 1 75 ? -6.223 -21.062 -6.195 1 73.31 75 SER A CA 1
ATOM 574 C C . SER A 1 75 ? -5.453 -22.375 -6.184 1 73.31 75 SER A C 1
ATOM 576 O O . SER A 1 75 ? -5.055 -22.859 -5.121 1 73.31 75 SER A O 1
ATOM 578 N N . ASP A 1 76 ? -4.945 -22.828 -7.215 1 77.56 76 ASP A N 1
ATOM 579 C CA . ASP A 1 76 ? -4.461 -24.203 -7.105 1 77.56 76 ASP A CA 1
ATOM 580 C C . ASP A 1 76 ? -2.934 -24.25 -7.168 1 77.56 76 ASP A C 1
ATOM 582 O O . ASP A 1 76 ? -2.328 -25.281 -6.91 1 77.56 76 ASP A O 1
ATOM 586 N N . ILE A 1 77 ? -2.396 -23.172 -7.359 1 90.75 77 ILE A N 1
ATOM 587 C CA . ILE A 1 77 ? -0.943 -23.141 -7.473 1 90.75 77 ILE A CA 1
ATOM 588 C C . ILE A 1 77 ? -0.344 -22.438 -6.258 1 90.75 77 ILE A C 1
ATOM 590 O O . ILE A 1 77 ? -0.749 -21.328 -5.914 1 90.75 77 ILE A O 1
ATOM 594 N N . LYS A 1 78 ? 0.565 -23.188 -5.664 1 92.94 78 LYS A N 1
ATOM 595 C CA . LYS A 1 78 ? 1.354 -22.625 -4.574 1 92.94 78 LYS A CA 1
ATOM 596 C C . LYS A 1 78 ? 2.541 -21.828 -5.105 1 92.94 78 LYS A C 1
ATOM 598 O O . LYS A 1 78 ? 3.145 -22.203 -6.113 1 92.94 78 LYS A O 1
ATOM 603 N N . VAL A 1 79 ? 2.859 -20.719 -4.359 1 96.25 79 VAL A N 1
ATOM 604 C CA . VAL A 1 79 ? 4.035 -19.938 -4.723 1 96.25 79 VAL A CA 1
ATOM 605 C C . VAL A 1 79 ? 5.07 -20 -3.598 1 96.25 79 VAL A C 1
ATOM 607 O O . VAL A 1 79 ? 4.762 -19.688 -2.443 1 96.25 79 VAL A O 1
ATOM 610 N N . GLY A 1 80 ? 6.215 -20.422 -3.975 1 93.81 80 GLY A N 1
ATOM 611 C CA . GLY A 1 80 ? 7.312 -20.5 -3.023 1 93.81 80 GLY A CA 1
ATOM 612 C C . GLY A 1 80 ? 8.273 -19.328 -3.127 1 93.81 80 GLY A C 1
ATOM 613 O O . GLY A 1 80 ? 8.578 -18.875 -4.227 1 93.81 80 GLY A O 1
ATOM 614 N N . ILE A 1 81 ? 8.664 -18.938 -1.983 1 91.56 81 ILE A N 1
ATOM 615 C CA . ILE A 1 81 ? 9.703 -17.922 -1.884 1 91.56 81 ILE A CA 1
ATOM 616 C C . ILE A 1 81 ? 10.969 -18.531 -1.281 1 91.56 81 ILE A C 1
ATOM 618 O O . ILE A 1 81 ? 11.039 -18.75 -0.071 1 91.56 81 ILE A O 1
ATOM 622 N N . GLU A 1 82 ? 11.891 -18.766 -2.057 1 78.12 82 GLU A N 1
ATOM 623 C CA . GLU A 1 82 ? 13.062 -19.547 -1.696 1 78.12 82 GLU A CA 1
ATOM 624 C C . GLU A 1 82 ? 13.859 -18.875 -0.581 1 78.12 82 GLU A C 1
ATOM 626 O O . GLU A 1 82 ? 14.297 -19.547 0.359 1 78.12 82 GLU A O 1
ATOM 631 N N . SER A 1 83 ? 14.055 -17.688 -0.651 1 70.62 83 SER A N 1
ATOM 632 C CA . SER A 1 83 ? 14.898 -16.953 0.29 1 70.62 83 SER A CA 1
ATOM 633 C C . SER A 1 83 ? 14.312 -16.984 1.697 1 70.62 83 SER A C 1
ATOM 635 O O . SER A 1 83 ? 15.031 -16.781 2.68 1 70.62 83 SER A O 1
ATOM 637 N N . GLU A 1 84 ? 13.094 -17.406 1.842 1 68.06 84 GLU A N 1
ATOM 638 C CA . GLU A 1 84 ? 12.438 -17.25 3.137 1 68.06 84 GLU A CA 1
ATOM 639 C C . GLU A 1 84 ? 11.82 -18.578 3.596 1 68.06 84 GLU A C 1
ATOM 641 O O . GLU A 1 84 ? 11.266 -18.656 4.695 1 68.06 84 GLU A O 1
ATOM 646 N N . ILE A 1 85 ? 12 -19.578 2.908 1 77.56 85 ILE A N 1
ATOM 647 C CA . ILE A 1 85 ? 11.32 -20.844 3.184 1 77.56 85 ILE A CA 1
ATOM 648 C C . ILE A 1 85 ? 9.836 -20.578 3.438 1 77.56 85 ILE A C 1
ATOM 650 O O . ILE A 1 85 ? 9.305 -20.938 4.492 1 77.56 85 ILE A O 1
ATOM 654 N N . THR A 1 86 ? 9.18 -19.891 2.623 1 88.81 86 THR A N 1
ATOM 655 C CA . THR A 1 86 ? 7.797 -19.438 2.713 1 88.81 86 THR A CA 1
ATOM 656 C C . THR A 1 86 ? 7.008 -19.859 1.474 1 88.81 86 THR A C 1
ATOM 658 O O . THR A 1 86 ? 7.523 -19.797 0.356 1 88.81 86 THR A O 1
ATOM 661 N N . ASN A 1 87 ? 5.805 -20.312 1.729 1 91.44 87 ASN A N 1
ATOM 662 C CA . ASN A 1 87 ? 4.879 -20.656 0.653 1 91.44 87 ASN A CA 1
ATOM 663 C C . ASN A 1 87 ? 3.498 -20.062 0.894 1 91.44 87 ASN A C 1
ATOM 665 O O . ASN A 1 87 ? 3.002 -20.062 2.021 1 91.44 87 ASN A O 1
ATOM 669 N N . TYR A 1 88 ? 2.979 -19.5 -0.192 1 93.88 88 TYR A N 1
ATOM 670 C CA . TYR A 1 88 ? 1.624 -18.969 -0.15 1 93.88 88 TYR A CA 1
ATOM 671 C C . TYR A 1 88 ? 0.743 -19.609 -1.209 1 93.88 88 TYR A C 1
ATOM 673 O O . TYR A 1 88 ? 1.244 -20.281 -2.119 1 93.88 88 TYR A O 1
ATOM 681 N N . PHE A 1 89 ? -0.566 -19.469 -1.006 1 93.38 89 PHE A N 1
ATOM 682 C CA . PHE A 1 89 ? -1.57 -19.812 -2.006 1 93.38 89 PHE A CA 1
ATOM 683 C C . PHE A 1 89 ? -2.295 -18.562 -2.496 1 93.38 89 PHE A C 1
ATOM 685 O O . PHE A 1 89 ? -3.371 -18.234 -1.995 1 93.38 89 PHE A O 1
ATOM 692 N N . PRO A 1 90 ? -1.732 -17.953 -3.543 1 95.75 90 PRO A N 1
ATOM 693 C CA . PRO A 1 90 ? -2.406 -16.75 -4.047 1 95.75 90 PRO A CA 1
ATOM 694 C C . PRO A 1 90 ? -3.732 -17.062 -4.734 1 95.75 90 PRO A C 1
ATOM 696 O O . PRO A 1 90 ? -3.957 -18.203 -5.16 1 95.75 90 PRO A O 1
ATOM 699 N N . ASP A 1 91 ? -4.57 -16.094 -4.859 1 95.81 91 ASP A N 1
ATOM 700 C CA . ASP A 1 91 ? -5.859 -16.281 -5.52 1 95.81 91 ASP A CA 1
ATOM 701 C C . ASP A 1 91 ? -5.688 -16.422 -7.031 1 95.81 91 ASP A C 1
ATOM 703 O O . ASP A 1 91 ? -6.434 -17.156 -7.676 1 95.81 91 ASP A O 1
ATOM 707 N N . VAL A 1 92 ? -4.789 -15.641 -7.598 1 97.56 92 VAL A N 1
ATOM 708 C CA . VAL A 1 92 ? -4.465 -15.742 -9.016 1 97.56 92 VAL A CA 1
ATOM 709 C C . VAL A 1 92 ? -2.949 -15.695 -9.203 1 97.56 92 VAL A C 1
ATOM 711 O O . VAL A 1 92 ? -2.258 -14.914 -8.547 1 97.56 92 VAL A O 1
ATOM 714 N N . VAL A 1 93 ? -2.482 -16.547 -10.102 1 97.75 93 VAL A N 1
ATOM 715 C CA . VAL A 1 93 ? -1.077 -16.484 -10.492 1 97.75 93 VAL A CA 1
ATOM 716 C C . VAL A 1 93 ? -0.964 -16.531 -12.016 1 97.75 93 VAL A C 1
ATOM 718 O O . VAL A 1 93 ? -1.721 -17.234 -12.68 1 97.75 93 VAL A O 1
ATOM 721 N N . PHE A 1 94 ? -0.032 -15.727 -12.531 1 98.06 94 PHE A N 1
ATOM 722 C CA . PHE A 1 94 ? 0.283 -15.703 -13.953 1 98.06 94 PHE A CA 1
ATOM 723 C C . PHE A 1 94 ? 1.716 -16.172 -14.195 1 98.06 94 PHE A C 1
ATOM 725 O O . PHE A 1 94 ? 2.648 -15.664 -13.562 1 98.06 94 PHE A O 1
ATOM 732 N N . TYR A 1 95 ? 1.855 -17.109 -15.055 1 97.12 95 TYR A N 1
ATOM 733 C CA . TYR A 1 95 ? 3.17 -17.641 -15.391 1 97.12 95 TYR A CA 1
ATOM 734 C C . TYR A 1 95 ? 3.172 -18.25 -16.797 1 97.12 95 TYR A C 1
ATOM 736 O O . TYR A 1 95 ? 2.117 -18.391 -17.406 1 97.12 95 TYR A O 1
ATOM 744 N N . CYS A 1 96 ? 4.344 -18.5 -17.328 1 96.81 96 CYS A N 1
ATOM 745 C CA . CYS A 1 96 ? 4.492 -19.094 -18.656 1 96.81 96 CYS A CA 1
ATOM 746 C C . CYS A 1 96 ? 5.004 -20.516 -18.578 1 96.81 96 CYS A C 1
ATOM 748 O O . CYS A 1 96 ? 5.379 -20.984 -17.5 1 96.81 96 CYS A O 1
ATOM 750 N N . ASP A 1 97 ? 5.078 -21.188 -19.719 1 95.12 97 ASP A N 1
ATOM 751 C CA . ASP A 1 97 ? 5.465 -22.594 -19.797 1 95.12 97 ASP A CA 1
ATOM 752 C C . ASP A 1 97 ? 6.895 -22.797 -19.312 1 95.12 97 ASP A C 1
ATOM 754 O O . ASP A 1 97 ? 7.242 -23.875 -18.812 1 95.12 97 ASP A O 1
ATOM 758 N N . ASP A 1 98 ? 7.648 -21.828 -19.391 1 95.38 98 ASP A N 1
ATOM 759 C CA . ASP A 1 98 ? 9.055 -21.969 -19.031 1 95.38 98 ASP A CA 1
ATOM 760 C C . ASP A 1 98 ? 9.281 -21.562 -17.562 1 95.38 98 ASP A C 1
ATOM 762 O O . ASP A 1 98 ? 10.422 -21.375 -17.141 1 95.38 98 ASP A O 1
ATOM 766 N N . ALA A 1 99 ? 8.188 -21.469 -16.844 1 96.69 99 ALA A N 1
ATOM 767 C CA . ALA A 1 99 ? 8.297 -21.141 -15.422 1 96.69 99 ALA A CA 1
ATOM 768 C C . ALA A 1 99 ? 8.992 -22.266 -14.656 1 96.69 99 ALA A C 1
ATOM 770 O O . ALA A 1 99 ? 8.992 -23.422 -15.094 1 96.69 99 ALA A O 1
ATOM 771 N N . THR A 1 100 ? 9.578 -21.922 -13.523 1 96.5 100 THR A N 1
ATOM 772 C CA . THR A 1 100 ? 10.258 -22.891 -12.664 1 96.5 100 THR A CA 1
ATOM 773 C C . THR A 1 100 ? 9.352 -23.344 -11.523 1 96.5 100 THR A C 1
ATOM 775 O O . THR A 1 100 ? 8.781 -22.516 -10.82 1 96.5 100 THR A O 1
ATOM 778 N N . PHE A 1 101 ? 9.242 -24.578 -11.469 1 94.62 101 PHE A N 1
ATOM 779 C CA . PHE A 1 101 ? 8.523 -25.203 -10.359 1 94.62 101 PHE A CA 1
ATOM 780 C C . PHE A 1 101 ? 9.484 -25.984 -9.469 1 94.62 101 PHE A C 1
ATOM 782 O O . PHE A 1 101 ? 10.594 -26.312 -9.891 1 94.62 101 PHE A O 1
ATOM 789 N N . VAL A 1 102 ? 9.023 -26.125 -8.211 1 90.31 102 VAL A N 1
ATOM 790 C CA . VAL A 1 102 ? 9.797 -27.016 -7.359 1 90.31 102 VAL A CA 1
ATOM 791 C C . VAL A 1 102 ? 9.867 -28.406 -7.992 1 90.31 102 VAL A C 1
ATOM 793 O O . VAL A 1 102 ? 8.883 -28.891 -8.562 1 90.31 102 VAL A O 1
ATOM 796 N N . GLU A 1 103 ? 10.984 -29.078 -7.828 1 89.81 103 GLU A N 1
ATOM 797 C CA . GLU A 1 103 ? 11.188 -30.391 -8.445 1 89.81 103 GLU A CA 1
ATOM 798 C C . GLU A 1 103 ? 10.102 -31.375 -8.023 1 89.81 103 GLU A C 1
ATOM 800 O O . GLU A 1 103 ? 9.797 -31.5 -6.836 1 89.81 103 GLU A O 1
ATOM 805 N N . ASN A 1 104 ? 9.453 -32 -9.008 1 89.38 104 ASN A N 1
ATOM 806 C CA . ASN A 1 104 ? 8.43 -33.031 -8.859 1 89.38 104 ASN A CA 1
ATOM 807 C C . ASN A 1 104 ? 7.172 -32.469 -8.195 1 89.38 104 ASN A C 1
ATOM 809 O O . ASN A 1 104 ? 6.402 -33.219 -7.594 1 89.38 104 ASN A O 1
ATOM 813 N N . ARG A 1 105 ? 7.082 -31.172 -8.227 1 88.56 105 ARG A N 1
ATOM 814 C CA . ARG A 1 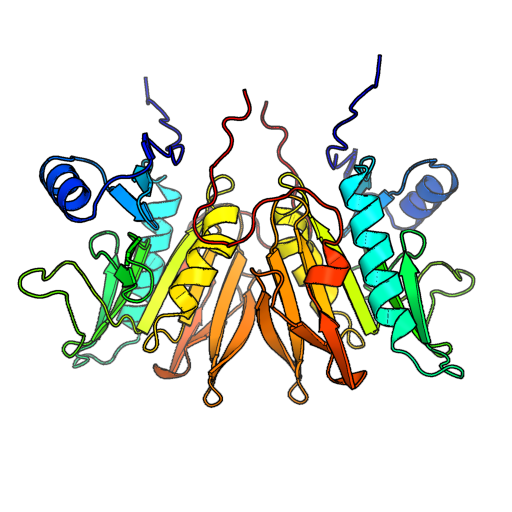105 ? 5.887 -30.531 -7.707 1 88.56 105 ARG A CA 1
ATOM 815 C C . ARG A 1 105 ? 5.32 -29.531 -8.711 1 88.56 105 ARG A C 1
ATOM 817 O O . ARG A 1 105 ? 5.57 -28.328 -8.617 1 88.56 105 ARG A O 1
ATOM 824 N N . PRO A 1 106 ? 4.473 -30.016 -9.602 1 90.06 106 PRO A N 1
ATOM 825 C CA . PRO A 1 106 ? 3.953 -29.141 -10.656 1 90.06 106 PRO A CA 1
ATOM 826 C C . PRO A 1 106 ? 2.967 -28.109 -10.141 1 90.06 106 PRO A C 1
ATOM 828 O O . PRO A 1 106 ? 2.547 -27.219 -10.883 1 90.06 106 PRO A O 1
ATOM 831 N N . ASP A 1 107 ? 2.617 -28.156 -8.852 1 90.81 107 ASP A N 1
ATOM 832 C CA . ASP A 1 107 ? 1.689 -27.188 -8.258 1 90.81 107 ASP A CA 1
ATOM 833 C C . ASP A 1 107 ? 2.424 -26.203 -7.359 1 90.81 107 ASP A C 1
ATOM 835 O O . ASP A 1 107 ? 1.796 -25.438 -6.613 1 90.81 107 ASP A O 1
ATOM 839 N N . TRP A 1 108 ? 3.748 -26.219 -7.473 1 93.25 108 TRP A N 1
ATOM 840 C CA . TRP A 1 108 ? 4.562 -25.375 -6.605 1 93.25 108 TRP A CA 1
ATOM 841 C C . TRP A 1 108 ? 5.488 -24.484 -7.43 1 93.25 108 TRP A C 1
ATOM 843 O O . TRP A 1 108 ? 6.633 -24.859 -7.703 1 93.25 108 TRP A O 1
ATOM 853 N N . LEU A 1 109 ? 5.004 -23.297 -7.645 1 96.75 109 LEU A N 1
ATOM 854 C CA . LEU A 1 109 ? 5.637 -22.375 -8.578 1 96.75 109 LEU A CA 1
ATOM 855 C C . LEU A 1 109 ? 6.676 -21.516 -7.867 1 96.75 109 LEU A C 1
ATOM 857 O O . LEU A 1 109 ? 6.434 -21.016 -6.762 1 96.75 109 LEU A O 1
ATOM 861 N N . LEU A 1 110 ? 7.844 -21.25 -8.531 1 96.56 110 LEU A N 1
ATOM 862 C CA . LEU A 1 110 ? 8.914 -20.453 -7.949 1 96.56 110 LEU A CA 1
ATOM 863 C C . LEU A 1 110 ? 9.094 -19.141 -8.711 1 96.56 110 LEU A C 1
ATOM 865 O O . LEU A 1 110 ? 9.68 -18.188 -8.188 1 96.56 110 LEU A O 1
ATOM 869 N N . THR A 1 111 ? 8.57 -19.078 -9.984 1 97.19 111 THR A N 1
ATOM 870 C CA . THR A 1 111 ? 8.867 -17.906 -10.805 1 97.19 111 THR A CA 1
ATOM 871 C C . THR A 1 111 ? 7.586 -17.312 -11.383 1 97.19 111 THR A C 1
ATOM 873 O O . THR A 1 111 ? 7.441 -17.203 -12.602 1 97.19 111 THR A O 1
ATOM 876 N N . PRO A 1 112 ? 6.672 -16.859 -10.57 1 97.62 112 PRO A N 1
ATOM 877 C CA . PRO A 1 112 ? 5.5 -16.141 -11.07 1 97.62 112 PRO A CA 1
ATOM 878 C C . PRO A 1 112 ? 5.852 -14.789 -11.695 1 97.62 112 PRO A C 1
ATOM 880 O O . PRO A 1 112 ? 6.867 -14.188 -11.344 1 97.62 112 PRO A O 1
ATOM 883 N N . LEU A 1 113 ? 5.031 -14.383 -12.602 1 97.81 113 LEU A N 1
ATOM 884 C CA . LEU A 1 113 ? 5.219 -13.078 -13.219 1 97.81 113 LEU A CA 1
ATOM 885 C C . LEU A 1 113 ? 4.238 -12.062 -12.641 1 97.81 113 LEU A C 1
ATOM 887 O O . LEU A 1 113 ? 4.535 -10.867 -12.602 1 97.81 113 LEU A O 1
ATOM 891 N N . LEU A 1 114 ? 3.062 -12.5 -12.289 1 98.19 114 LEU A N 1
ATOM 892 C CA . LEU A 1 114 ? 2.008 -11.688 -11.695 1 98.19 114 LEU A CA 1
ATOM 893 C C . LEU A 1 114 ? 1.248 -12.477 -10.633 1 98.19 114 LEU A C 1
ATOM 895 O O . LEU A 1 114 ? 0.99 -13.672 -10.805 1 98.19 114 LEU A O 1
ATOM 899 N N . ILE A 1 115 ? 0.991 -11.859 -9.5 1 98.06 115 ILE A N 1
ATOM 900 C CA . ILE A 1 115 ? 0.169 -12.422 -8.43 1 98.06 115 ILE A CA 1
ATOM 901 C C . ILE A 1 115 ? -0.976 -11.469 -8.102 1 98.06 115 ILE A C 1
ATOM 903 O O . ILE A 1 115 ? -0.78 -10.25 -8.039 1 98.06 115 ILE A O 1
ATOM 907 N N . ALA A 1 116 ? -2.135 -11.992 -7.926 1 98.12 116 ALA A N 1
ATOM 908 C CA . ALA A 1 116 ? -3.256 -11.203 -7.422 1 98.12 116 ALA A CA 1
ATOM 909 C C . ALA A 1 116 ? -3.848 -11.836 -6.164 1 98.12 116 ALA A C 1
ATOM 911 O O . ALA A 1 116 ? -4.027 -13.055 -6.102 1 98.12 116 ALA A O 1
ATOM 912 N N . GLU A 1 117 ? -4.047 -11.031 -5.156 1 96.69 117 GLU A N 1
ATOM 913 C CA . GLU A 1 117 ? -4.758 -11.414 -3.939 1 96.69 117 GLU A CA 1
ATOM 914 C C . GLU A 1 117 ? -6.094 -10.68 -3.828 1 96.69 117 GLU A C 1
ATOM 916 O O . GLU A 1 117 ? -6.164 -9.469 -4.062 1 96.69 117 GLU A O 1
ATOM 921 N N . VAL A 1 118 ? -7.113 -11.414 -3.572 1 96 118 VAL A N 1
ATOM 922 C CA . VAL A 1 118 ? -8.406 -10.812 -3.277 1 96 118 VAL A CA 1
ATOM 923 C C . VAL A 1 118 ? -8.586 -10.672 -1.767 1 96 118 VAL A C 1
ATOM 925 O O . VAL A 1 118 ? -8.555 -11.664 -1.038 1 96 118 VAL A O 1
ATOM 928 N N . SER A 1 119 ? -8.742 -9.414 -1.356 1 90.06 119 SER A N 1
ATOM 929 C CA . SER A 1 119 ? -8.625 -9.141 0.072 1 90.06 119 SER A CA 1
ATOM 930 C C . SER A 1 119 ? -9.992 -8.867 0.695 1 90.06 119 SER A C 1
ATOM 932 O O . SER A 1 119 ? -10.852 -8.25 0.067 1 90.06 119 SER A O 1
ATOM 934 N N . SER A 1 120 ? -10.141 -9.414 1.908 1 82.75 120 SER A N 1
ATOM 935 C CA . SER A 1 120 ? -11.211 -9.023 2.818 1 82.75 120 SER A CA 1
ATOM 936 C C . SER A 1 120 ? -10.688 -8.141 3.943 1 82.75 120 SER A C 1
ATOM 938 O O . SER A 1 120 ? -9.492 -7.859 4.008 1 82.75 120 SER A O 1
ATOM 940 N N . ASP A 1 121 ? -11.602 -7.68 4.828 1 73.94 121 ASP A N 1
ATOM 941 C CA . ASP A 1 121 ? -11.188 -6.883 5.977 1 73.94 121 ASP A CA 1
ATOM 942 C C . ASP A 1 121 ? -10.211 -7.656 6.859 1 73.94 121 ASP A C 1
ATOM 944 O O . ASP A 1 121 ? -9.242 -7.09 7.367 1 73.94 121 ASP A O 1
ATOM 948 N N . SER A 1 122 ? -10.438 -8.945 6.906 1 75.75 122 SER A N 1
ATOM 949 C CA . SER A 1 122 ? -9.672 -9.773 7.832 1 75.75 122 SER A CA 1
ATOM 950 C C . SER A 1 122 ? -8.297 -10.102 7.262 1 75.75 122 SER A C 1
ATOM 952 O O . SER A 1 122 ? -7.344 -10.328 8.016 1 75.75 122 SER A O 1
ATOM 954 N N . THR A 1 123 ? -8.133 -10.008 5.93 1 84.06 123 THR A N 1
ATOM 955 C CA . THR A 1 123 ? -6.879 -10.484 5.352 1 84.06 123 THR A CA 1
ATOM 956 C C . THR A 1 123 ? -6.082 -9.32 4.766 1 84.06 123 THR A C 1
ATOM 958 O O . THR A 1 123 ? -4.895 -9.469 4.461 1 84.06 123 THR A O 1
ATOM 961 N N . ALA A 1 124 ? -6.734 -8.234 4.672 1 87.44 124 ALA A N 1
ATOM 962 C CA . ALA A 1 124 ? -6.141 -7.102 3.959 1 87.44 124 ALA A CA 1
ATOM 963 C C . ALA A 1 124 ? -4.781 -6.73 4.551 1 87.44 124 ALA A C 1
ATOM 965 O O . ALA A 1 124 ? -3.826 -6.48 3.816 1 87.44 124 ALA A O 1
ATOM 966 N N . ASN A 1 125 ? -4.746 -6.723 5.793 1 85.88 125 ASN A N 1
ATOM 967 C CA . ASN A 1 125 ? -3.49 -6.359 6.445 1 85.88 125 ASN A CA 1
ATOM 968 C C . ASN A 1 125 ? -2.373 -7.34 6.102 1 85.88 125 ASN A C 1
ATOM 970 O O . ASN A 1 125 ? -1.26 -6.93 5.77 1 85.88 125 ASN A O 1
ATOM 974 N N . ILE A 1 126 ? -2.625 -8.586 6.121 1 88.56 126 ILE A N 1
ATOM 975 C CA . ILE A 1 126 ? -1.645 -9.625 5.816 1 88.56 126 ILE A CA 1
ATOM 976 C C . ILE A 1 126 ? -1.223 -9.523 4.352 1 88.56 126 ILE A C 1
ATOM 978 O O . ILE A 1 126 ? -0.031 -9.562 4.039 1 88.56 126 ILE A O 1
ATOM 982 N N . ASP A 1 127 ? -2.143 -9.352 3.486 1 92.94 127 ASP A N 1
ATOM 983 C CA . ASP A 1 127 ? -1.87 -9.281 2.055 1 92.94 127 ASP A CA 1
ATOM 984 C C . ASP A 1 127 ? -0.999 -8.078 1.717 1 92.94 127 ASP A C 1
ATOM 986 O O . ASP A 1 127 ? -0.103 -8.164 0.874 1 92.94 127 ASP A O 1
ATOM 990 N N . ARG A 1 128 ? -1.229 -7.035 2.457 1 91.75 128 ARG A N 1
ATOM 991 C CA . ARG A 1 128 ? -0.583 -5.766 2.133 1 91.75 128 ARG A CA 1
ATOM 992 C C . ARG A 1 128 ? 0.801 -5.68 2.77 1 91.75 128 ARG A C 1
ATOM 994 O O . ARG A 1 128 ? 1.659 -4.93 2.301 1 91.75 128 ARG A O 1
ATOM 1001 N N . THR A 1 129 ? 0.987 -6.359 3.826 1 90.38 129 THR A N 1
ATOM 1002 C CA . THR A 1 129 ? 2.252 -6.203 4.535 1 90.38 129 THR A CA 1
ATOM 1003 C C . THR A 1 129 ? 3.107 -7.457 4.395 1 90.38 129 THR A C 1
ATOM 1005 O O . THR A 1 129 ? 3.926 -7.559 3.479 1 90.38 129 THR A O 1
ATOM 1008 N N . GLU A 1 130 ? 2.686 -8.547 5.086 1 89.5 130 GLU A N 1
ATOM 1009 C CA . GLU A 1 130 ? 3.477 -9.773 5.117 1 89.5 130 GLU A CA 1
ATOM 1010 C C . GLU A 1 130 ? 3.645 -10.359 3.719 1 89.5 130 GLU A C 1
ATOM 1012 O O . GLU A 1 130 ? 4.77 -10.594 3.27 1 89.5 130 GLU A O 1
ATOM 1017 N N . LYS A 1 131 ? 2.598 -10.539 3.051 1 93.38 131 LYS A N 1
ATOM 1018 C CA . LYS A 1 131 ? 2.682 -11.195 1.753 1 93.38 131 LYS A CA 1
ATOM 1019 C C . LYS A 1 131 ? 3.416 -10.328 0.736 1 93.38 131 LYS A C 1
ATOM 1021 O O . LYS A 1 131 ? 4.285 -10.812 0.009 1 93.38 131 LYS A O 1
ATOM 1026 N N . LEU A 1 132 ? 3.002 -9.062 0.695 1 95.31 132 LEU A N 1
ATOM 1027 C CA . LEU A 1 132 ? 3.668 -8.164 -0.238 1 95.31 132 LEU A CA 1
ATOM 1028 C C . LEU A 1 132 ? 5.168 -8.117 0.031 1 95.31 132 LEU A C 1
ATOM 1030 O O . LEU A 1 132 ? 5.973 -8.188 -0.9 1 95.31 132 LEU A O 1
ATOM 1034 N N . PHE A 1 133 ? 5.539 -8.031 1.267 1 92.38 133 PHE A N 1
ATOM 1035 C CA . PHE A 1 133 ? 6.945 -7.992 1.647 1 92.38 133 PHE A CA 1
ATOM 1036 C C . PHE A 1 133 ? 7.688 -9.211 1.112 1 92.38 133 PHE A C 1
ATOM 1038 O O . PHE A 1 133 ? 8.758 -9.078 0.511 1 92.38 133 PHE A O 1
ATOM 1045 N N . ASN A 1 134 ? 7.133 -10.312 1.315 1 92.94 134 ASN A N 1
ATOM 1046 C CA . ASN A 1 134 ? 7.77 -11.555 0.895 1 92.94 134 ASN A CA 1
ATOM 1047 C C . ASN A 1 134 ? 7.719 -11.727 -0.621 1 92.94 134 ASN A C 1
ATOM 1049 O O . ASN A 1 134 ? 8.711 -12.125 -1.237 1 92.94 134 ASN A O 1
ATOM 1053 N N . TYR A 1 135 ? 6.609 -11.391 -1.277 1 96 135 TYR A N 1
ATOM 1054 C CA . TYR A 1 135 ? 6.461 -11.539 -2.721 1 96 135 TYR A CA 1
ATOM 1055 C C . TYR A 1 135 ? 7.477 -10.688 -3.465 1 96 135 TYR A C 1
ATOM 1057 O O . TYR A 1 135 ? 7.98 -11.078 -4.5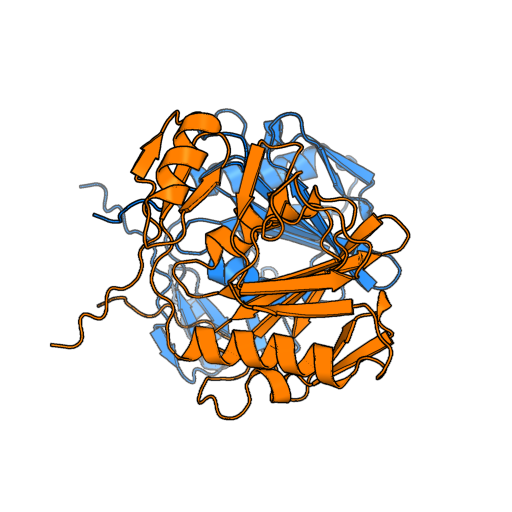2 1 96 135 TYR A O 1
ATOM 1065 N N . ARG A 1 136 ? 7.77 -9.5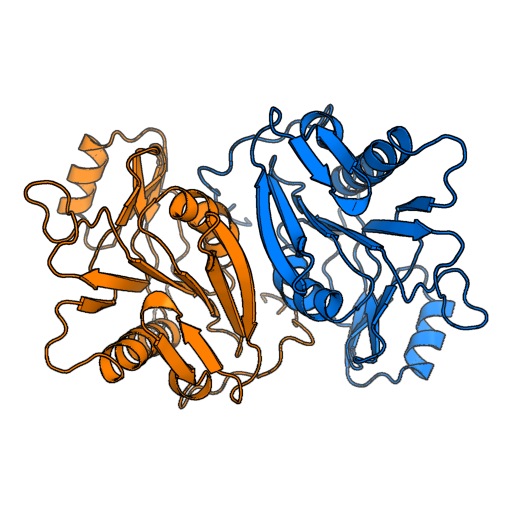47 -2.959 1 95.19 136 ARG A N 1
ATOM 1066 C CA . ARG A 1 136 ? 8.672 -8.633 -3.645 1 95.19 136 ARG A CA 1
ATOM 1067 C C . ARG A 1 136 ? 10.094 -9.195 -3.691 1 95.19 136 ARG A C 1
ATOM 1069 O O . ARG A 1 136 ? 10.938 -8.688 -4.43 1 95.19 136 ARG A O 1
ATOM 1076 N N . GLN A 1 137 ? 10.336 -10.227 -2.912 1 92.69 137 GLN A N 1
ATOM 1077 C CA . GLN A 1 137 ? 11.648 -10.859 -2.922 1 92.69 137 GLN A CA 1
ATOM 1078 C C . GLN A 1 137 ? 11.797 -11.812 -4.102 1 92.69 137 GLN A C 1
ATOM 1080 O O . GLN A 1 137 ? 12.898 -12.281 -4.402 1 92.69 137 GLN A O 1
ATOM 1085 N N . ILE A 1 138 ? 10.727 -12.125 -4.77 1 95.44 138 ILE A N 1
ATOM 1086 C CA . ILE A 1 138 ? 10.766 -13.016 -5.93 1 95.44 138 ILE A CA 1
ATOM 1087 C C . ILE A 1 138 ? 11.25 -12.242 -7.152 1 95.44 138 ILE A C 1
ATOM 1089 O O . ILE A 1 138 ? 10.555 -11.359 -7.656 1 95.44 138 ILE A O 1
ATOM 1093 N N . PRO A 1 139 ? 12.328 -12.617 -7.754 1 95.31 139 PRO A N 1
ATOM 1094 C CA . PRO A 1 139 ? 12.922 -11.82 -8.828 1 95.31 139 PRO A CA 1
ATOM 1095 C C . PRO A 1 139 ? 12.039 -11.766 -10.078 1 95.31 139 PRO A C 1
ATOM 1097 O O . PRO A 1 139 ? 12.023 -10.758 -10.789 1 95.31 139 PRO A O 1
ATOM 1100 N N . SER A 1 140 ? 11.281 -12.789 -10.328 1 96.25 140 SER A N 1
ATOM 1101 C CA . SER A 1 140 ? 10.516 -12.852 -11.57 1 96.25 140 SER A CA 1
ATOM 1102 C C . SER A 1 140 ? 9.227 -12.047 -11.461 1 96.25 140 SER A C 1
ATOM 1104 O O . SER A 1 140 ? 8.609 -11.703 -12.477 1 96.25 140 SER A O 1
ATOM 1106 N N . LEU A 1 141 ? 8.805 -11.781 -10.219 1 97.12 141 LEU A N 1
ATOM 1107 C CA . LEU A 1 141 ? 7.512 -11.133 -10.031 1 97.12 141 LEU A CA 1
ATOM 1108 C C . LEU A 1 141 ? 7.562 -9.68 -10.484 1 97.12 141 LEU A C 1
ATOM 1110 O O . LEU A 1 141 ? 8.406 -8.906 -10.016 1 97.12 141 LEU A O 1
ATOM 1114 N N . CYS A 1 142 ? 6.594 -9.312 -11.312 1 96.56 142 CYS A N 1
ATOM 1115 C CA . CYS A 1 142 ? 6.594 -7.961 -11.867 1 96.56 142 CYS A CA 1
ATOM 1116 C C . CYS A 1 142 ? 5.348 -7.199 -11.438 1 96.56 142 CYS A C 1
ATOM 1118 O O . CYS A 1 142 ? 5.34 -5.965 -11.43 1 96.56 142 CYS A O 1
ATOM 1120 N N . HIS A 1 143 ? 4.305 -7.91 -11.188 1 97.81 143 HIS A N 1
ATOM 1121 C CA . HIS A 1 143 ? 3.035 -7.27 -10.859 1 97.81 143 HIS A CA 1
ATOM 1122 C C . HIS A 1 143 ? 2.367 -7.941 -9.664 1 97.81 143 HIS A C 1
ATOM 1124 O O . HIS A 1 143 ? 2.303 -9.172 -9.594 1 97.81 143 HIS A O 1
ATOM 1130 N N . TYR A 1 144 ? 1.99 -7.18 -8.742 1 98.38 144 TYR A N 1
ATOM 1131 C CA . TYR A 1 144 ? 1.191 -7.625 -7.605 1 98.38 144 TYR A CA 1
ATOM 1132 C C . TYR A 1 144 ? -0.083 -6.797 -7.477 1 98.38 144 TYR A C 1
ATOM 1134 O O . TYR A 1 144 ? -0.023 -5.578 -7.309 1 98.38 144 TYR A O 1
ATOM 1142 N N . LEU A 1 145 ? -1.261 -7.453 -7.637 1 98.25 145 LEU A N 1
ATOM 1143 C CA . LEU A 1 145 ? -2.564 -6.809 -7.523 1 98.25 145 LEU A CA 1
ATOM 1144 C C . LEU A 1 145 ? -3.25 -7.199 -6.219 1 98.25 145 LEU A C 1
ATOM 1146 O O . LEU A 1 145 ? -3.359 -8.383 -5.898 1 98.25 145 LEU A O 1
ATOM 1150 N N . LEU A 1 146 ? -3.588 -6.254 -5.461 1 97.25 146 LEU A N 1
ATOM 1151 C CA . LEU A 1 146 ? -4.473 -6.434 -4.316 1 97.25 146 LEU A CA 1
ATOM 1152 C C . LEU A 1 146 ? -5.879 -5.934 -4.633 1 97.25 146 LEU A C 1
ATOM 1154 O O . LEU A 1 146 ? -6.09 -4.73 -4.805 1 97.25 146 LEU A O 1
ATOM 1158 N N . VAL A 1 147 ? -6.867 -6.844 -4.676 1 97.06 147 VAL A N 1
ATOM 1159 C CA . VAL A 1 147 ? -8.219 -6.543 -5.129 1 97.06 147 VAL A CA 1
ATOM 1160 C C . VAL A 1 147 ? -9.188 -6.633 -3.953 1 97.06 147 VAL A C 1
ATOM 1162 O O . VAL A 1 147 ? -9.375 -7.703 -3.369 1 97.06 147 VAL A O 1
ATOM 1165 N N . SER A 1 148 ? -9.828 -5.559 -3.648 1 94.12 148 SER A N 1
ATOM 1166 C CA . SER A 1 148 ? -10.773 -5.527 -2.535 1 94.12 148 SER A CA 1
ATOM 1167 C C . SER A 1 148 ? -12.086 -6.207 -2.904 1 94.12 148 SER A C 1
ATOM 1169 O O . SER A 1 148 ? -12.578 -6.047 -4.023 1 94.12 148 SER A O 1
ATOM 1171 N N . GLN A 1 149 ? -12.617 -6.883 -1.952 1 92.38 149 GLN A N 1
ATOM 1172 C CA . GLN A 1 149 ? -13.93 -7.457 -2.215 1 92.38 149 GLN A CA 1
ATOM 1173 C C . GLN A 1 149 ? -15.031 -6.605 -1.596 1 92.38 149 GLN A C 1
ATOM 1175 O O . GLN A 1 149 ? -16.219 -6.875 -1.799 1 92.38 149 GLN A O 1
ATOM 1180 N N . ARG A 1 150 ? -14.656 -5.555 -0.884 1 86.81 150 ARG A N 1
ATOM 1181 C CA . ARG A 1 150 ? -15.625 -4.758 -0.133 1 86.81 150 ARG A CA 1
ATOM 1182 C C . ARG A 1 150 ? -16.047 -3.523 -0.921 1 86.81 150 ARG A C 1
ATOM 1184 O O . ARG A 1 150 ? -17.156 -3.012 -0.74 1 86.81 150 ARG A O 1
ATOM 1191 N N . ARG A 1 151 ? -15.242 -3.041 -1.761 1 90.88 151 ARG A N 1
ATOM 1192 C CA . ARG A 1 151 ? -15.461 -1.877 -2.615 1 90.88 151 ARG A CA 1
ATOM 1193 C C . ARG A 1 151 ? -14.609 -1.954 -3.877 1 90.88 151 ARG A C 1
ATOM 1195 O O . ARG A 1 151 ? -13.648 -2.725 -3.938 1 90.88 151 ARG A O 1
ATOM 1202 N N . VAL A 1 152 ? -15.008 -1.144 -4.789 1 94.06 152 VAL A N 1
ATOM 1203 C CA . VAL A 1 152 ? -14.156 -1.044 -5.973 1 94.06 152 VAL A CA 1
ATOM 1204 C C . VAL A 1 152 ? -12.844 -0.361 -5.605 1 94.06 152 VAL A C 1
ATOM 1206 O O . VAL A 1 152 ? -12.805 0.854 -5.395 1 94.06 152 VAL A O 1
ATOM 1209 N N . PHE A 1 153 ? -11.906 -1.205 -5.461 1 94.5 153 PHE A N 1
ATOM 1210 C CA . PHE A 1 153 ? -10.586 -0.693 -5.121 1 94.5 153 PHE A CA 1
ATOM 1211 C C . PHE A 1 153 ? -9.508 -1.74 -5.398 1 94.5 153 PHE A C 1
ATOM 1213 O O . PHE A 1 153 ? -9.562 -2.846 -4.855 1 94.5 153 PHE A O 1
ATOM 1220 N N . ILE A 1 154 ? -8.586 -1.339 -6.254 1 96.69 154 ILE A N 1
ATOM 1221 C CA . ILE A 1 154 ? -7.48 -2.221 -6.613 1 96.69 154 ILE A CA 1
ATOM 1222 C C . ILE A 1 154 ? -6.152 -1.492 -6.418 1 96.69 154 ILE A C 1
ATOM 1224 O O . ILE A 1 154 ? -5.961 -0.386 -6.93 1 96.69 154 ILE A O 1
ATOM 1228 N N . GLU A 1 155 ? -5.316 -2.064 -5.617 1 96.94 155 GLU A N 1
ATOM 1229 C CA . GLU A 1 155 ? -3.934 -1.608 -5.5 1 96.94 155 GLU A CA 1
ATOM 1230 C C . GLU A 1 155 ? -3.012 -2.398 -6.426 1 96.94 155 GLU A C 1
ATOM 1232 O O . GLU A 1 155 ? -3.139 -3.617 -6.543 1 96.94 155 GLU A O 1
ATOM 1237 N N . HIS A 1 156 ? -2.184 -1.648 -7.109 1 98 156 HIS A N 1
ATOM 1238 C CA . HIS A 1 156 ? -1.298 -2.229 -8.117 1 98 156 HIS A CA 1
ATOM 1239 C C . HIS A 1 156 ? 0.158 -1.866 -7.84 1 98 156 HIS A C 1
ATOM 1241 O O . HIS A 1 156 ? 0.535 -0.694 -7.91 1 98 156 HIS A O 1
ATOM 1247 N N . PHE A 1 157 ? 0.965 -2.855 -7.453 1 98.31 157 PHE A N 1
ATOM 1248 C CA . PHE A 1 157 ? 2.412 -2.744 -7.324 1 98.31 157 PHE A CA 1
ATOM 1249 C C . PHE A 1 157 ? 3.115 -3.387 -8.516 1 98.31 157 PHE A C 1
ATOM 1251 O O . PHE A 1 157 ? 2.92 -4.57 -8.789 1 98.31 157 PHE A O 1
ATOM 1258 N N . HIS A 1 158 ? 3.865 -2.633 -9.195 1 97.56 158 HIS A N 1
ATOM 1259 C CA . HIS A 1 158 ? 4.523 -3.199 -10.367 1 97.56 158 HIS A CA 1
ATOM 1260 C C . HIS A 1 158 ? 5.953 -2.686 -10.5 1 97.56 158 HIS A C 1
ATOM 1262 O O . HIS A 1 158 ? 6.234 -1.531 -10.172 1 97.56 158 HIS A O 1
ATOM 1268 N N . ARG A 1 159 ? 6.758 -3.566 -10.883 1 96.19 159 ARG A N 1
ATOM 1269 C CA . ARG A 1 159 ? 8.195 -3.322 -10.953 1 96.19 159 ARG A CA 1
ATOM 1270 C C . ARG A 1 159 ? 8.578 -2.705 -12.297 1 96.19 159 ARG A C 1
ATOM 1272 O O . ARG A 1 159 ? 8.141 -3.178 -13.352 1 96.19 159 ARG A O 1
ATOM 1279 N N . ASN A 1 160 ? 9.367 -1.621 -12.227 1 93.19 160 ASN A N 1
ATOM 1280 C CA . ASN A 1 160 ? 9.836 -1.028 -13.477 1 93.19 160 ASN A CA 1
ATOM 1281 C C . ASN A 1 160 ? 11.211 -1.574 -13.867 1 93.19 160 ASN A C 1
ATOM 1283 O O . ASN A 1 160 ? 11.719 -2.496 -13.227 1 93.19 160 ASN A O 1
ATOM 1287 N N . ASP A 1 161 ? 11.789 -1.049 -14.922 1 91.06 161 ASP A N 1
ATOM 1288 C CA . ASP A 1 161 ? 13.031 -1.558 -15.484 1 91.06 161 ASP A CA 1
ATOM 1289 C C . ASP A 1 161 ? 14.203 -1.302 -14.539 1 91.06 161 ASP A C 1
ATOM 1291 O O . ASP A 1 161 ? 15.258 -1.94 -14.656 1 91.06 161 ASP A O 1
ATOM 1295 N N . GLN A 1 162 ? 14.062 -0.36 -13.625 1 91.25 162 GLN A N 1
ATOM 1296 C CA . GLN A 1 162 ? 15.102 -0.055 -12.648 1 91.25 162 GLN A CA 1
ATOM 1297 C C . GLN A 1 162 ? 14.898 -0.854 -11.367 1 91.25 162 GLN A C 1
ATOM 1299 O O . GLN A 1 162 ? 15.523 -0.561 -10.344 1 91.25 162 GLN A O 1
ATOM 1304 N N . ASN A 1 163 ? 13.969 -1.827 -11.414 1 93.81 163 ASN A N 1
ATOM 1305 C CA . ASN A 1 163 ? 13.656 -2.729 -10.312 1 93.81 163 ASN A CA 1
ATOM 1306 C C . ASN A 1 163 ? 13.016 -1.984 -9.141 1 93.81 163 ASN A C 1
ATOM 1308 O O . ASN A 1 163 ? 13.141 -2.404 -7.988 1 93.81 163 ASN A O 1
ATOM 1312 N N . GLN A 1 164 ? 12.438 -0.824 -9.477 1 95.12 164 GLN A N 1
ATOM 1313 C CA . GLN A 1 164 ? 11.648 -0.103 -8.484 1 95.12 164 GLN A CA 1
ATOM 1314 C C . GLN A 1 164 ? 10.18 -0.525 -8.539 1 95.12 164 GLN A C 1
ATOM 1316 O O . GLN A 1 164 ? 9.641 -0.759 -9.625 1 95.12 164 GLN A O 1
ATOM 1321 N N . TRP A 1 165 ? 9.648 -0.628 -7.371 1 97.75 165 TRP A N 1
ATOM 1322 C CA . TRP A 1 165 ? 8.234 -0.964 -7.316 1 97.75 165 TRP A CA 1
ATOM 1323 C C . TRP A 1 165 ? 7.371 0.295 -7.367 1 97.75 165 TRP A C 1
ATOM 1325 O O . TRP A 1 165 ? 7.457 1.146 -6.477 1 97.75 165 TRP A O 1
ATOM 1335 N N . ILE A 1 166 ? 6.578 0.397 -8.422 1 97.75 166 ILE A N 1
ATOM 1336 C CA . ILE A 1 166 ? 5.672 1.52 -8.633 1 97.75 166 ILE A CA 1
ATOM 1337 C C . ILE A 1 166 ? 4.297 1.188 -8.055 1 97.75 166 ILE A C 1
ATOM 1339 O O . ILE A 1 166 ? 3.799 0.072 -8.227 1 97.75 166 ILE A O 1
ATOM 1343 N N . TYR A 1 167 ? 3.738 2.168 -7.359 1 98 167 TYR A N 1
ATOM 1344 C CA . TYR A 1 167 ? 2.422 1.992 -6.758 1 98 167 TYR A CA 1
ATOM 1345 C C . TYR A 1 167 ? 1.366 2.791 -7.516 1 98 167 TYR A C 1
ATOM 1347 O O . TYR A 1 167 ? 1.53 3.992 -7.742 1 98 167 TYR A O 1
ATOM 1355 N N . ASP A 1 168 ? 0.289 2.104 -7.879 1 96.5 168 ASP A N 1
ATOM 1356 C CA . ASP A 1 168 ? -0.923 2.709 -8.422 1 96.5 168 ASP A CA 1
ATOM 1357 C C . ASP A 1 168 ? -2.17 2.15 -7.738 1 96.5 168 ASP A C 1
ATOM 1359 O O . ASP A 1 168 ? -2.115 1.098 -7.102 1 96.5 168 ASP A O 1
ATOM 1363 N N . SER A 1 169 ? -3.229 2.898 -7.836 1 95.88 169 SER A N 1
ATOM 1364 C CA . SER A 1 169 ? -4.496 2.408 -7.309 1 95.88 169 SER A CA 1
ATOM 1365 C C . SER A 1 169 ? -5.668 2.871 -8.164 1 95.88 169 SER A C 1
ATOM 1367 O O . SER A 1 169 ? -5.578 3.891 -8.852 1 95.88 169 SER A O 1
ATOM 1369 N N . TYR A 1 170 ? -6.711 2.066 -8.141 1 95.69 170 TYR A N 1
ATOM 1370 C CA . TYR A 1 170 ? -7.906 2.266 -8.961 1 95.69 170 TYR A CA 1
ATOM 1371 C C . TYR A 1 170 ? -9.172 2.15 -8.109 1 95.69 170 TYR A C 1
ATOM 1373 O O . TYR A 1 170 ? -9.43 1.101 -7.523 1 95.69 170 TYR A O 1
ATOM 1381 N N . GLY A 1 171 ? -9.961 3.205 -8.109 1 92.62 171 GLY A N 1
ATOM 1382 C CA . GLY A 1 171 ? -11.117 3.221 -7.223 1 92.62 171 GLY A CA 1
ATOM 1383 C C . GLY A 1 171 ? -12.438 3.316 -7.969 1 92.62 171 GLY A C 1
ATOM 1384 O O . GLY A 1 171 ? -13.508 3.35 -7.355 1 92.62 171 GLY A O 1
ATOM 1385 N N . TRP A 1 172 ? -12.336 3.35 -9.336 1 92.81 172 TRP A N 1
ATOM 1386 C CA . TRP A 1 172 ? -13.547 3.559 -10.117 1 92.81 172 TRP A CA 1
ATOM 1387 C C . TRP A 1 172 ? -13.672 2.512 -11.219 1 92.81 172 TRP A C 1
ATOM 1389 O O . TRP A 1 172 ? -12.672 2.088 -11.797 1 92.81 172 TRP A O 1
ATOM 1399 N N . ASN A 1 173 ? -14.93 2.201 -11.516 1 94.81 173 ASN A N 1
ATOM 1400 C CA . ASN A 1 173 ? -15.203 1.239 -12.578 1 94.81 173 ASN A CA 1
ATOM 1401 C C . ASN A 1 173 ? -14.648 1.714 -13.914 1 94.81 173 ASN A C 1
ATOM 1403 O O . ASN A 1 173 ? -14.25 0.899 -14.75 1 94.81 173 ASN A O 1
ATOM 1407 N N . ARG A 1 174 ? -14.586 2.959 -14.094 1 95.31 174 ARG A N 1
ATOM 1408 C CA . ARG A 1 174 ? -14.133 3.52 -15.359 1 95.31 174 ARG A CA 1
ATOM 1409 C C . ARG A 1 174 ? -12.625 3.385 -15.516 1 95.31 174 ARG A C 1
ATOM 1411 O O . ARG A 1 174 ? -12.086 3.604 -16.594 1 95.31 174 ARG A O 1
ATOM 1418 N N . ASP A 1 175 ? -11.953 3.047 -14.484 1 96.38 175 ASP A N 1
ATOM 1419 C CA . ASP A 1 175 ? -10.5 2.957 -14.516 1 96.38 175 ASP A CA 1
ATOM 1420 C C . ASP A 1 175 ? -10.039 1.748 -15.328 1 96.38 175 ASP A C 1
ATOM 1422 O O . ASP A 1 175 ? -10.82 0.827 -15.578 1 96.38 175 ASP A O 1
ATOM 1426 N N . GLU A 1 176 ? -8.734 1.808 -15.781 1 97.69 176 GLU A N 1
ATOM 1427 C CA . GLU A 1 176 ? -8.086 0.712 -16.5 1 97.69 176 GLU A CA 1
ATOM 1428 C C . GLU A 1 176 ? -6.727 0.376 -15.883 1 97.69 176 GLU A C 1
ATOM 1430 O O . GLU A 1 176 ? -5.922 1.271 -15.617 1 97.69 176 GLU A O 1
ATOM 1435 N N . ILE A 1 177 ? -6.508 -0.854 -15.664 1 97.75 177 ILE A N 1
ATOM 1436 C CA . ILE A 1 177 ? -5.23 -1.339 -15.156 1 97.75 177 ILE A CA 1
ATOM 1437 C C . ILE A 1 177 ? -4.316 -1.706 -16.328 1 97.75 177 ILE A C 1
ATOM 1439 O O . ILE A 1 177 ? -4.656 -2.568 -17.141 1 97.75 177 ILE A O 1
ATOM 1443 N N . PHE A 1 178 ? -3.207 -1.109 -16.328 1 96.06 178 PHE A N 1
ATOM 1444 C CA . PHE A 1 178 ? -2.264 -1.41 -17.391 1 96.06 178 PHE A CA 1
ATOM 1445 C C . PHE A 1 178 ? -1.183 -2.369 -16.906 1 96.06 178 PHE A C 1
ATOM 1447 O O . PHE A 1 178 ? -0.518 -2.107 -15.906 1 96.06 178 PHE A O 1
ATOM 1454 N N . ILE A 1 179 ? -1.05 -3.463 -17.578 1 95 179 ILE A N 1
ATOM 1455 C CA . ILE A 1 179 ? 0.01 -4.434 -17.328 1 95 179 ILE A CA 1
ATOM 1456 C C . ILE A 1 179 ? 1.05 -4.352 -18.453 1 95 179 ILE A C 1
ATOM 1458 O O . ILE A 1 179 ? 0.867 -4.934 -19.516 1 95 179 ILE A O 1
ATOM 1462 N N . ASP A 1 180 ? 2.137 -3.758 -18.156 1 90.25 180 ASP A N 1
ATOM 1463 C CA . ASP A 1 180 ? 3.076 -3.301 -19.188 1 90.25 180 ASP A CA 1
ATOM 1464 C C . ASP A 1 180 ? 3.756 -4.484 -19.875 1 90.25 180 ASP A C 1
ATOM 1466 O O . ASP A 1 180 ? 3.838 -4.527 -21.094 1 90.25 180 ASP A O 1
ATOM 1470 N N . PHE A 1 181 ? 4.234 -5.5 -19.156 1 85.88 181 PHE A N 1
ATOM 1471 C CA . PHE A 1 181 ? 5.004 -6.574 -19.766 1 85.88 181 PHE A CA 1
ATOM 1472 C C . PHE A 1 181 ? 4.133 -7.402 -20.703 1 85.88 181 PHE A C 1
ATOM 1474 O O . PHE A 1 181 ? 4.641 -8.086 -21.594 1 85.88 181 PHE A O 1
ATOM 1481 N N . LEU A 1 182 ? 2.859 -7.301 -20.484 1 88.81 182 LEU A N 1
ATOM 1482 C CA . LEU A 1 182 ? 1.921 -7.984 -21.359 1 88.81 182 LEU A CA 1
ATOM 1483 C C . LEU A 1 182 ? 1.332 -7.023 -22.375 1 88.81 182 LEU A C 1
ATOM 1485 O O . LEU A 1 182 ? 0.678 -7.445 -23.344 1 88.81 182 LEU A O 1
ATOM 1489 N N . ASP A 1 183 ? 1.558 -5.816 -22.203 1 92.62 183 ASP A N 1
ATOM 1490 C CA . ASP A 1 183 ? 0.992 -4.758 -23.031 1 92.62 183 ASP A CA 1
ATOM 1491 C C . ASP A 1 183 ? -0.526 -4.891 -23.141 1 92.62 183 ASP A C 1
ATOM 1493 O O . ASP A 1 183 ? -1.079 -4.922 -24.234 1 92.62 183 ASP A O 1
ATOM 1497 N N . ILE A 1 184 ? -1.137 -5.043 -22 1 95.25 184 ILE A N 1
ATOM 1498 C CA . ILE A 1 184 ? -2.59 -5.16 -21.969 1 95.25 184 ILE A CA 1
ATOM 1499 C C . ILE A 1 184 ? -3.17 -4.172 -20.969 1 95.25 184 ILE A C 1
ATOM 1501 O O . ILE A 1 184 ? -2.473 -3.736 -20.047 1 95.25 184 ILE A O 1
ATOM 1505 N N . SER A 1 185 ? -4.445 -3.836 -21.25 1 97.25 185 SER A N 1
ATOM 1506 C CA . SER A 1 185 ? -5.234 -3.014 -20.344 1 97.25 185 SER A CA 1
ATOM 1507 C C . SER A 1 185 ? -6.5 -3.738 -19.891 1 97.25 185 SER A C 1
ATOM 1509 O O . SER A 1 185 ? -7.242 -4.266 -20.734 1 97.25 185 SER A O 1
ATOM 1511 N N . ILE A 1 186 ? -6.695 -3.762 -18.625 1 98.06 186 ILE A N 1
ATOM 1512 C CA . ILE A 1 186 ? -7.852 -4.449 -18.062 1 98.06 186 ILE A CA 1
ATOM 1513 C C . ILE A 1 186 ? -8.812 -3.43 -17.453 1 98.06 186 ILE A C 1
ATOM 1515 O O . ILE A 1 186 ? -8.484 -2.762 -16.469 1 98.06 186 ILE A O 1
ATOM 1519 N N . PRO A 1 187 ? -10.016 -3.35 -18.031 1 98.12 187 PRO A N 1
ATOM 1520 C CA . PRO A 1 187 ? -11 -2.479 -17.375 1 98.12 187 PRO A CA 1
ATOM 1521 C C . PRO A 1 187 ? -11.383 -2.955 -15.977 1 98.12 187 PRO A C 1
ATOM 1523 O O . PRO A 1 187 ? -11.695 -4.133 -15.789 1 98.12 187 PRO A O 1
ATOM 1526 N N . VAL A 1 188 ? -11.398 -2.027 -15.039 1 97.88 188 VAL A N 1
ATOM 1527 C CA . VAL A 1 188 ? -11.773 -2.35 -13.664 1 97.88 188 VAL A CA 1
ATOM 1528 C C . VAL A 1 188 ? -13.203 -2.877 -13.633 1 97.88 188 VAL A C 1
ATOM 1530 O O . VAL A 1 188 ? -13.516 -3.789 -12.859 1 97.88 188 VAL A O 1
ATOM 1533 N N . SER A 1 189 ? -14.039 -2.41 -14.508 1 97.25 189 SER A N 1
ATOM 1534 C CA . SER A 1 189 ? -15.438 -2.824 -14.562 1 97.25 189 SER A CA 1
ATOM 1535 C C . SER A 1 189 ? -15.562 -4.309 -14.883 1 97.25 189 SER A C 1
ATOM 1537 O O . SER A 1 189 ? -16.531 -4.957 -14.484 1 97.25 189 SER A O 1
ATOM 1539 N N . GLU A 1 190 ? -14.617 -4.848 -15.594 1 97.75 190 GLU A N 1
ATOM 1540 C CA . GLU A 1 190 ? -14.641 -6.27 -15.922 1 97.75 190 GLU A CA 1
ATOM 1541 C C . GLU A 1 190 ? -14.391 -7.121 -14.68 1 97.75 190 GLU A C 1
ATOM 1543 O O . GLU A 1 190 ? -14.969 -8.203 -14.531 1 97.75 190 GLU A O 1
ATOM 1548 N N . ILE A 1 191 ? -13.578 -6.617 -13.797 1 97.81 191 ILE A N 1
ATOM 1549 C CA . ILE A 1 191 ? -13.211 -7.336 -12.578 1 97.81 191 ILE A CA 1
ATOM 1550 C C . ILE A 1 191 ? -14.383 -7.328 -11.602 1 97.81 191 ILE A C 1
ATOM 1552 O O . ILE A 1 191 ? -14.672 -8.336 -10.961 1 97.81 191 ILE A O 1
ATOM 1556 N N . TYR A 1 192 ? -15.039 -6.219 -11.547 1 96.88 192 TYR A N 1
ATOM 1557 C CA . TYR A 1 192 ? -16.109 -6.074 -10.57 1 96.88 192 TYR A CA 1
ATOM 1558 C C . TYR A 1 192 ? -17.484 -6.238 -11.234 1 96.88 192 TYR A C 1
ATOM 1560 O O . TYR A 1 192 ? -18.5 -5.82 -10.68 1 96.88 192 TYR A O 1
ATOM 1568 N N . ARG A 1 193 ? -17.516 -6.812 -12.32 1 94.25 193 ARG A N 1
ATOM 1569 C CA . ARG A 1 193 ? -18.75 -6.977 -13.078 1 94.25 193 ARG A CA 1
ATOM 1570 C C . ARG A 1 193 ? -19.812 -7.688 -12.242 1 94.25 193 ARG A C 1
ATOM 1572 O O . ARG A 1 193 ? -19.547 -8.727 -11.633 1 94.25 193 ARG A O 1
ATOM 1579 N N . ARG A 1 194 ? -20.969 -7.141 -12.156 1 90.56 194 ARG A N 1
ATOM 1580 C CA . ARG A 1 194 ? -22.172 -7.707 -11.547 1 90.56 194 ARG A CA 1
ATOM 1581 C C . ARG A 1 194 ? -22.016 -7.812 -10.031 1 90.56 194 ARG A C 1
ATOM 1583 O O . ARG A 1 194 ? -22.719 -8.594 -9.391 1 90.56 194 ARG A O 1
ATOM 1590 N N . LEU A 1 195 ? -21.062 -7.176 -9.477 1 91.88 195 LEU A N 1
ATOM 1591 C CA . LEU A 1 195 ? -20.969 -7.098 -8.016 1 91.88 195 LEU A CA 1
ATOM 1592 C C . LEU A 1 195 ? -21.609 -5.82 -7.5 1 91.88 195 LEU A C 1
ATOM 1594 O O . LEU A 1 195 ? -21.484 -4.762 -8.125 1 91.88 195 LEU A O 1
ATOM 1598 N N . ASN A 1 196 ? -22.453 -5.918 -6.527 1 88.44 196 ASN A N 1
ATOM 1599 C CA . ASN A 1 196 ? -23.078 -4.758 -5.895 1 88.44 196 ASN A CA 1
ATOM 1600 C C . ASN A 1 196 ? -22.219 -4.227 -4.742 1 88.44 196 ASN A C 1
ATOM 1602 O O . ASN A 1 196 ? -22.578 -4.395 -3.576 1 88.44 196 ASN A O 1
ATOM 1606 N N . ILE A 1 197 ? -21.156 -3.605 -5.066 1 88.06 197 ILE A N 1
ATOM 1607 C CA . ILE A 1 197 ? -20.281 -3.033 -4.039 1 88.06 197 ILE A CA 1
ATOM 1608 C C . ILE A 1 197 ? -20.016 -1.564 -4.355 1 88.06 197 ILE A C 1
ATOM 1610 O O . ILE A 1 197 ? -20.078 -1.148 -5.512 1 88.06 197 ILE A O 1
ATOM 1614 N N . PRO A 1 198 ? -19.781 -0.748 -3.314 1 87.06 198 PRO A N 1
ATOM 1615 C CA . PRO A 1 198 ? -19.625 0.693 -3.531 1 87.06 198 PRO A CA 1
ATOM 1616 C C . PRO A 1 198 ? -18.344 1.04 -4.285 1 87.06 198 PRO A C 1
ATOM 1618 O O . PRO A 1 198 ? -17.359 0.281 -4.238 1 87.06 198 PRO A O 1
ATOM 1621 N N . GLU A 1 199 ? -18.406 2.152 -5.059 1 86.69 199 GLU A N 1
ATOM 1622 C CA . GLU A 1 199 ? -17.219 2.686 -5.723 1 86.69 199 GLU A CA 1
ATOM 1623 C C . GLU A 1 199 ? -16.703 3.936 -5.016 1 86.69 199 GLU A C 1
ATOM 1625 O O . GLU A 1 199 ? -17.469 4.629 -4.336 1 86.69 199 GLU A O 1
ATOM 1630 N N . GLY A 1 200 ? -15.523 4.148 -5.254 1 72.5 200 GLY A N 1
ATOM 1631 C CA . GLY A 1 200 ? -14.914 5.359 -4.723 1 72.5 200 GLY A CA 1
ATOM 1632 C C . GLY A 1 200 ? -14.297 5.164 -3.352 1 72.5 200 GLY A C 1
ATOM 1633 O O . GLY A 1 200 ? -14.812 4.398 -2.537 1 72.5 200 GLY A O 1
ATOM 1634 N N . MET A 1 201 ? -12.945 5.359 -3.258 1 63.47 201 MET A N 1
ATOM 1635 C CA . MET A 1 201 ? -12.219 5.223 -2 1 63.47 201 MET A CA 1
ATOM 1636 C C . MET A 1 201 ? -12.242 6.527 -1.212 1 63.47 201 MET A C 1
ATOM 1638 O O . MET A 1 201 ? -11.266 6.871 -0.543 1 63.47 201 MET A O 1
ATOM 1642 N N . VAL A 1 202 ? -13.5 7.07 -1.089 1 63 202 VAL A N 1
ATOM 1643 C CA . VAL A 1 202 ? -13.43 8.391 -0.471 1 63 202 VAL A CA 1
ATOM 1644 C C . VAL A 1 202 ? -13.531 8.258 1.046 1 63 202 VAL A C 1
ATOM 1646 O O . VAL A 1 202 ? -12.844 8.961 1.787 1 63 202 VAL A O 1
ATOM 1649 N N . VAL A 1 203 ? -14.312 7.363 1.541 1 63.88 203 VAL A N 1
ATOM 1650 C CA . VAL A 1 203 ? -14.461 7.242 2.988 1 63.88 203 VAL A CA 1
ATOM 1651 C C . VAL A 1 203 ? -14.656 5.777 3.367 1 63.88 203 VAL A C 1
ATOM 1653 O O . VAL A 1 203 ? -15.398 5.051 2.697 1 63.88 203 VAL A O 1
ATOM 1656 N N . ILE A 1 204 ? -13.781 5.215 4.238 1 66.31 204 ILE A N 1
ATOM 1657 C CA . ILE A 1 204 ? -13.945 3.867 4.777 1 66.31 204 ILE A CA 1
ATOM 1658 C C . ILE A 1 204 ? -14.711 3.926 6.094 1 66.31 204 ILE A C 1
ATOM 1660 O O . ILE A 1 204 ? -14.367 4.699 6.988 1 66.31 204 ILE A O 1
ATOM 1664 N N . GLU A 1 205 ? -15.93 3.32 6.023 1 59.41 205 GLU A N 1
ATOM 1665 C CA . GLU A 1 205 ? -16.703 3.248 7.262 1 59.41 205 GLU A CA 1
ATOM 1666 C C . GLU A 1 205 ? -16.172 2.146 8.18 1 59.41 205 GLU A C 1
ATOM 1668 O O . GLU A 1 205 ? -15.875 1.039 7.719 1 59.41 205 GLU A O 1
ATOM 1673 N N . GLU A 1 206 ? -15.484 2.398 9.211 1 52.12 206 GLU A N 1
ATOM 1674 C CA . GLU A 1 206 ? -15.125 1.319 10.125 1 52.12 206 GLU A CA 1
ATOM 1675 C C . GLU A 1 206 ? -16.359 0.551 10.586 1 52.12 206 GLU A C 1
ATOM 1677 O O . GLU A 1 206 ? -17.359 1.153 10.977 1 52.12 206 GLU A O 1
ATOM 1682 N N . THR A 1 207 ? -16.703 -0.458 9.93 1 44.44 207 THR A N 1
ATOM 1683 C CA . THR A 1 207 ? -17.828 -1.254 10.375 1 44.44 207 THR A CA 1
ATOM 1684 C C . THR A 1 207 ? -17.656 -1.685 11.828 1 44.44 207 THR A C 1
ATOM 1686 O O . THR A 1 207 ? -16.578 -2.133 12.227 1 44.44 207 THR A O 1
ATOM 1689 N N . GLU A 1 208 ? -18.375 -1.166 12.805 1 37.53 208 GLU A N 1
ATOM 1690 C CA . GLU A 1 208 ? -18.578 -1.72 14.141 1 37.53 208 GLU A CA 1
ATOM 1691 C C . GLU A 1 208 ? -18.75 -3.234 14.086 1 37.53 208 GLU A C 1
ATOM 1693 O O . GLU A 1 208 ? -19.594 -3.742 13.328 1 37.53 208 GLU A O 1
ATOM 1698 N N . THR A 1 209 ? -17.703 -4.031 14.016 1 32.41 209 THR A N 1
ATOM 1699 C CA . THR A 1 209 ? -18.109 -5.395 14.344 1 32.41 209 THR A CA 1
ATOM 1700 C C . THR A 1 209 ? -19.031 -5.41 15.562 1 32.41 209 THR A C 1
ATOM 1702 O O . THR A 1 209 ? -18.672 -4.879 16.609 1 32.41 209 THR A O 1
ATOM 1705 N N . ASP A 1 210 ? -20.312 -5.402 15.344 1 28.61 210 ASP A N 1
ATOM 1706 C CA . ASP A 1 210 ? -21.188 -5.879 16.422 1 28.61 210 ASP A CA 1
ATOM 1707 C C . ASP A 1 210 ? -20.625 -7.141 17.062 1 28.61 210 ASP A C 1
ATOM 1709 O O . ASP A 1 210 ? -20.141 -8.031 16.375 1 28.61 210 ASP A O 1
ATOM 1713 N N . MET B 1 1 ? -8.984 3.537 37.281 1 24.17 1 MET B N 1
ATOM 1714 C CA . MET B 1 1 ? -9.734 2.877 36.219 1 24.17 1 MET B CA 1
ATOM 1715 C C . MET B 1 1 ? -9.344 3.424 34.844 1 24.17 1 MET B C 1
ATOM 1717 O O . MET B 1 1 ? -9.766 4.52 34.469 1 24.17 1 MET B O 1
ATOM 1721 N N . SER B 1 2 ? -8.094 3.174 34.406 1 25.42 2 SER B N 1
ATOM 1722 C CA . SER B 1 2 ? -7.434 3.732 33.219 1 25.42 2 SER B CA 1
ATOM 1723 C C . SER B 1 2 ? -8.242 3.465 31.953 1 25.42 2 SER B C 1
ATOM 1725 O O . SER B 1 2 ? -8.531 2.311 31.625 1 25.42 2 SER B O 1
ATOM 1727 N N . ALA B 1 3 ? -9.219 4.277 31.75 1 27.3 3 ALA B N 1
ATOM 1728 C CA . ALA B 1 3 ? -10.148 4.18 30.625 1 27.3 3 ALA B CA 1
ATOM 1729 C C . ALA B 1 3 ? -9.398 3.998 29.312 1 27.3 3 ALA B C 1
ATOM 1731 O O . ALA B 1 3 ? -8.734 4.918 28.844 1 27.3 3 ALA B O 1
ATOM 1732 N N . ASN B 1 4 ? -8.891 2.943 29 1 28.19 4 ASN B N 1
ATOM 1733 C CA . ASN B 1 4 ? -8.281 2.541 27.734 1 28.19 4 ASN B CA 1
ATOM 1734 C C . ASN B 1 4 ? -9.195 2.85 26.562 1 28.19 4 ASN B C 1
ATOM 1736 O O . ASN B 1 4 ? -10.055 2.043 26.203 1 28.19 4 ASN B O 1
ATOM 1740 N N . ARG B 1 5 ? -9.711 4.059 26.5 1 28.05 5 ARG B N 1
ATOM 1741 C CA . ARG B 1 5 ? -10.578 4.387 25.375 1 28.05 5 ARG B CA 1
ATOM 1742 C C . ARG B 1 5 ? -9.898 4.066 24.047 1 28.05 5 ARG B C 1
ATOM 1744 O O . ARG B 1 5 ? -8.906 4.707 23.688 1 28.05 5 ARG B O 1
ATOM 1751 N N . GLN B 1 6 ? -9.898 2.895 23.734 1 32.84 6 GLN B N 1
ATOM 1752 C CA . GLN B 1 6 ? -9.469 2.49 22.406 1 32.84 6 GLN B CA 1
ATOM 1753 C C . GLN B 1 6 ? -10.102 3.377 21.328 1 32.84 6 GLN B C 1
ATOM 1755 O O . GLN B 1 6 ? -11.32 3.57 21.312 1 32.84 6 GLN B O 1
ATOM 1760 N N . ILE B 1 7 ? -9.633 4.477 20.969 1 38.22 7 ILE B N 1
ATOM 1761 C CA . ILE B 1 7 ? -10.086 5.512 20.047 1 38.22 7 ILE B CA 1
ATOM 1762 C C . ILE B 1 7 ? -10.531 4.879 18.734 1 38.22 7 ILE B C 1
ATOM 1764 O O . ILE B 1 7 ? -9.719 4.281 18.031 1 38.22 7 ILE B O 1
ATOM 1768 N N . GLU B 1 8 ? -11.656 4.328 18.812 1 44.94 8 GLU B N 1
ATOM 1769 C CA . GLU B 1 8 ? -12.359 3.875 17.625 1 44.94 8 GLU B CA 1
ATOM 1770 C C . GLU B 1 8 ? -12.719 5.047 16.719 1 44.94 8 GLU B C 1
ATOM 1772 O O . GLU B 1 8 ? -13.148 6.102 17.188 1 44.94 8 GLU B O 1
ATOM 1777 N N . ASN B 1 9 ? -12.172 5.191 15.516 1 53.78 9 ASN B N 1
ATOM 1778 C CA . ASN B 1 9 ? -12.609 6.148 14.508 1 53.78 9 ASN B CA 1
ATOM 1779 C C . ASN B 1 9 ? -14.094 5.988 14.188 1 53.78 9 ASN B C 1
ATOM 1781 O O . ASN B 1 9 ? -14.531 4.914 13.773 1 53.78 9 ASN B O 1
ATOM 1785 N N . SER B 1 10 ? -14.961 6.766 14.883 1 58.34 10 SER B N 1
ATOM 1786 C CA . SER B 1 10 ? -16.375 6.645 14.586 1 58.34 10 SER B CA 1
ATOM 1787 C C . SER B 1 10 ? -16.844 7.742 13.633 1 58.34 10 SER B C 1
ATOM 1789 O O . SER B 1 10 ? -16.391 8.883 13.727 1 58.34 10 SER B O 1
ATOM 1791 N N . ILE B 1 11 ? -17.453 7.266 12.453 1 56.47 11 ILE B N 1
ATOM 1792 C CA . ILE B 1 11 ? -18.172 8.219 11.617 1 56.47 11 ILE B CA 1
ATOM 1793 C C . ILE B 1 11 ? -19.406 8.727 12.352 1 56.47 11 ILE B C 1
ATOM 1795 O O . ILE B 1 11 ? -20.266 7.93 12.75 1 56.47 11 ILE B O 1
ATOM 1799 N N . GLU B 1 12 ? -19.438 9.883 12.812 1 58.28 12 GLU B N 1
ATOM 1800 C CA . GLU B 1 12 ? -20.516 10.438 13.617 1 58.28 12 GLU B CA 1
ATOM 1801 C C . GLU B 1 12 ? -21.625 11.023 12.734 1 58.28 12 GLU B C 1
ATOM 1803 O O . GLU B 1 12 ? -22.797 11 13.109 1 58.28 12 GLU B O 1
ATOM 1808 N N . ASN B 1 13 ? -21.219 11.594 11.617 1 64.38 13 ASN B N 1
ATOM 1809 C CA . ASN B 1 13 ? -22.266 12.328 10.906 1 64.38 13 ASN B CA 1
ATOM 1810 C C . ASN B 1 13 ? -22.031 12.305 9.398 1 64.38 13 ASN B C 1
ATOM 1812 O O . ASN B 1 13 ? -20.906 12.477 8.938 1 64.38 13 ASN B O 1
ATOM 1816 N N . GLN B 1 14 ? -23.094 11.945 8.719 1 72.19 14 GLN B N 1
ATOM 1817 C CA . GLN B 1 14 ? -23.109 11.945 7.258 1 72.19 14 GLN B CA 1
ATOM 1818 C C . GLN B 1 14 ? -23.812 13.18 6.707 1 72.19 14 GLN B C 1
ATOM 1820 O O . GLN B 1 14 ? -24.719 13.727 7.352 1 72.19 14 GLN B O 1
ATOM 1825 N N . ASN B 1 15 ? -23.297 13.773 5.652 1 80.31 15 ASN B N 1
ATOM 1826 C CA . ASN B 1 15 ? -23.859 14.906 4.926 1 80.31 15 ASN B CA 1
ATOM 1827 C C . ASN B 1 15 ? -23.672 16.219 5.688 1 80.31 15 ASN B C 1
ATOM 1829 O O . ASN B 1 15 ? -24.609 16.984 5.863 1 80.31 15 ASN B O 1
ATOM 1833 N N . VAL B 1 16 ? -22.578 16.375 6.234 1 86.81 16 VAL B N 1
ATOM 1834 C CA . VAL B 1 16 ? -22.172 17.578 6.938 1 86.81 16 VAL B CA 1
ATOM 1835 C C . VAL B 1 16 ? -21.484 18.531 5.965 1 86.81 16 VAL B C 1
ATOM 1837 O O . VAL B 1 16 ? -20.578 18.141 5.234 1 86.81 16 VAL B O 1
ATOM 1840 N N . SER B 1 17 ? -21.953 19.703 5.875 1 86.69 17 SER B N 1
ATOM 1841 C CA . SER B 1 17 ? -21.281 20.703 5.039 1 86.69 17 SER B CA 1
ATOM 1842 C C . SER B 1 17 ? -19.938 21.125 5.637 1 86.69 17 SER B C 1
ATOM 1844 O O . SER B 1 17 ? -19.703 20.922 6.828 1 86.69 17 SER B O 1
ATOM 1846 N N . GLU B 1 18 ? -19.156 21.734 4.781 1 85.81 18 GLU B N 1
ATOM 1847 C CA . GLU B 1 18 ? -17.875 22.219 5.262 1 85.81 18 GLU B CA 1
ATOM 1848 C C . GLU B 1 18 ? -18.062 23.266 6.363 1 85.81 18 GLU B C 1
ATOM 1850 O O . GLU B 1 18 ? -17.328 23.266 7.355 1 85.81 18 GLU B O 1
ATOM 1855 N N . THR B 1 19 ? -19.016 24.094 6.148 1 86.69 19 THR B N 1
ATOM 1856 C CA . THR B 1 19 ? -19.297 25.141 7.121 1 86.69 19 THR B CA 1
ATOM 1857 C C . THR B 1 19 ? -19.703 24.531 8.461 1 86.69 19 THR B C 1
ATOM 1859 O O . THR B 1 19 ? -19.234 24.969 9.516 1 86.69 19 THR B O 1
ATOM 1862 N N . GLU B 1 20 ? -20.547 23.594 8.375 1 89.12 20 GLU B N 1
ATOM 1863 C CA . GLU B 1 20 ? -20.969 22.906 9.594 1 89.12 20 GLU B CA 1
ATOM 1864 C C . GLU B 1 20 ? -19.797 22.203 10.273 1 89.12 20 GLU B C 1
ATOM 1866 O O . GLU B 1 20 ? -19.688 22.219 11.5 1 89.12 20 GLU B O 1
ATOM 1871 N N . TYR B 1 21 ? -19 21.641 9.508 1 89.5 21 TYR B N 1
ATOM 1872 C CA . TYR B 1 21 ? -17.828 20.953 10.031 1 89.5 21 TYR B CA 1
ATOM 1873 C C . TYR B 1 21 ? -16.906 21.922 10.766 1 89.5 21 TYR B C 1
ATOM 1875 O O . TYR B 1 21 ? -16.453 21.641 11.875 1 89.5 21 TYR B O 1
ATOM 1883 N N . LEU B 1 22 ? -16.672 23.031 10.125 1 86.81 22 LEU B N 1
ATOM 1884 C CA . LEU B 1 22 ? -15.781 24.031 10.727 1 86.81 22 LEU B CA 1
ATOM 1885 C C . LEU B 1 22 ? -16.344 24.531 12.055 1 86.81 22 LEU B C 1
ATOM 1887 O O . LEU B 1 22 ? -15.594 24.734 13.008 1 86.81 22 LEU B O 1
ATOM 1891 N N . ALA B 1 23 ? -17.609 24.656 12.102 1 87.81 23 ALA B N 1
ATOM 1892 C CA . ALA B 1 23 ? -18.266 25.062 13.344 1 87.81 23 ALA B CA 1
ATOM 1893 C C . ALA B 1 23 ? -18.109 24 14.422 1 87.81 23 ALA B C 1
ATOM 1895 O O . ALA B 1 23 ? -17.875 24.328 15.594 1 87.81 23 ALA B O 1
ATOM 1896 N N . GLN B 1 24 ? -18.219 22.797 14.031 1 88.44 24 GLN B N 1
ATOM 1897 C CA . GLN B 1 24 ? -18.047 21.688 14.977 1 88.44 24 GLN B CA 1
ATOM 1898 C C . GLN B 1 24 ? -16.609 21.625 15.477 1 88.44 24 GLN B C 1
ATOM 1900 O O . GLN B 1 24 ? -16.359 21.391 16.656 1 88.44 24 GLN B O 1
ATOM 1905 N N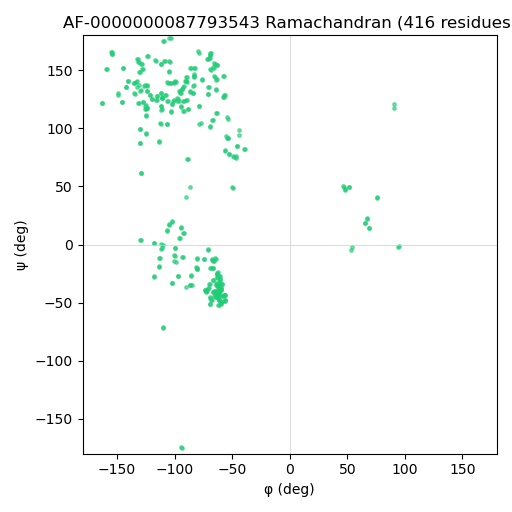 . LEU B 1 25 ? -15.781 21.828 14.57 1 84.88 25 LEU B N 1
ATOM 1906 C CA . LEU B 1 25 ? -14.359 21.766 14.898 1 84.88 25 LEU B CA 1
ATOM 1907 C C . LEU B 1 25 ? -13.992 22.812 15.93 1 84.88 25 LEU B C 1
ATOM 1909 O O . LEU B 1 25 ? -13.219 22.547 16.859 1 84.88 25 LEU B O 1
ATOM 1913 N N . GLU B 1 26 ? -14.461 23.969 15.82 1 84.81 26 GLU B N 1
ATOM 1914 C CA . GLU B 1 26 ? -14.172 25.078 16.734 1 84.81 26 GLU B CA 1
ATOM 1915 C C . GLU B 1 26 ? -14.625 24.75 18.156 1 84.81 26 GLU B C 1
ATOM 1917 O O . GLU B 1 26 ? -13.992 25.188 19.125 1 84.81 26 GLU B O 1
ATOM 1922 N N . LYS B 1 27 ? -15.562 23.953 18.234 1 87.69 27 LYS B N 1
ATOM 1923 C CA . LYS B 1 27 ? -16.156 23.672 19.547 1 87.69 27 LYS B CA 1
ATOM 1924 C C . LYS B 1 27 ? -15.633 22.359 20.109 1 87.69 27 LYS B C 1
ATOM 1926 O O . LYS B 1 27 ? -15.844 22.047 21.281 1 87.69 27 LYS B O 1
ATOM 1931 N N . SER B 1 28 ? -15.039 21.641 19.266 1 85.62 28 SER B N 1
ATOM 1932 C CA . SER B 1 28 ? -14.68 20.281 19.672 1 85.62 28 SER B CA 1
ATOM 1933 C C . SER B 1 28 ? -13.375 20.266 20.453 1 85.62 28 SER B C 1
ATOM 1935 O O . SER B 1 28 ? -12.445 21.016 20.141 1 85.62 28 SER B O 1
ATOM 1937 N N . GLU B 1 29 ? -13.32 19.359 21.375 1 84.06 29 GLU B N 1
ATOM 1938 C CA . GLU B 1 29 ? -12.094 19.156 22.141 1 84.06 29 GLU B CA 1
ATOM 1939 C C . GLU B 1 29 ? -11.234 18.062 21.516 1 84.06 29 GLU B C 1
ATOM 1941 O O . GLU B 1 29 ? -10.102 17.828 21.938 1 84.06 29 GLU B O 1
ATOM 1946 N N . ILE B 1 30 ? -11.844 17.391 20.594 1 84 30 ILE B N 1
ATOM 1947 C CA . ILE B 1 30 ? -11.102 16.312 19.922 1 84 30 ILE B CA 1
ATOM 1948 C C . ILE B 1 30 ? -10.93 16.641 18.438 1 84 30 ILE B C 1
ATOM 1950 O O . ILE B 1 30 ? -11.68 17.469 17.891 1 84 30 ILE B O 1
ATOM 1954 N N . LYS B 1 31 ? -10.023 16.078 17.859 1 86.75 31 LYS B N 1
ATOM 1955 C CA . LYS B 1 31 ? -9.797 16.266 16.438 1 86.75 31 LYS B CA 1
ATOM 1956 C C . LYS B 1 31 ? -10.891 15.609 15.609 1 86.75 31 LYS B C 1
ATOM 1958 O O . LYS B 1 31 ? -11.305 14.484 15.898 1 86.75 31 LYS B O 1
ATOM 1963 N N . LEU B 1 32 ? -11.359 16.344 14.594 1 88 32 LEU B N 1
ATOM 1964 C CA . LEU B 1 32 ? -12.391 15.867 13.68 1 88 32 LEU B CA 1
ATOM 1965 C C . LEU B 1 32 ? -11.906 15.945 12.234 1 88 32 LEU B C 1
ATOM 1967 O O . LEU B 1 32 ? -11.617 17.031 11.734 1 88 32 LEU B O 1
ATOM 1971 N N . GLU B 1 33 ? -11.836 14.82 11.641 1 89.62 33 GLU B N 1
ATOM 1972 C CA . GLU B 1 33 ? -11.523 14.797 10.211 1 89.62 33 GLU B CA 1
ATOM 1973 C C . GLU B 1 33 ? -12.781 14.945 9.367 1 89.62 33 GLU B C 1
ATOM 1975 O O . GLU B 1 33 ? -13.883 14.625 9.82 1 89.62 33 GLU B O 1
ATOM 1980 N N . TYR B 1 34 ? -12.609 15.484 8.219 1 88.62 34 TYR B N 1
ATOM 1981 C CA . TYR B 1 34 ? -13.703 15.711 7.281 1 88.62 34 TYR B CA 1
ATOM 1982 C C . TYR B 1 34 ? -13.406 15.062 5.934 1 88.62 34 TYR B C 1
ATOM 1984 O O . TYR B 1 34 ? -12.43 15.414 5.27 1 88.62 34 TYR B O 1
ATOM 1992 N N . ILE B 1 35 ? -14.289 14.109 5.516 1 88.5 35 ILE B N 1
ATOM 1993 C CA . ILE B 1 35 ? -14.078 13.367 4.277 1 88.5 35 ILE B CA 1
ATOM 1994 C C . ILE B 1 35 ? -15.359 13.398 3.441 1 88.5 35 ILE B C 1
ATOM 1996 O O . ILE B 1 35 ? -16.281 12.609 3.672 1 88.5 35 ILE B O 1
ATOM 2000 N N . CYS B 1 36 ? -15.359 14.281 2.49 1 82.75 36 CYS B N 1
ATOM 2001 C CA . CYS B 1 36 ? -16.469 14.367 1.546 1 82.75 36 CYS B CA 1
ATOM 2002 C C . CYS B 1 36 ? -17.812 14.375 2.273 1 82.75 36 CYS B C 1
ATOM 2004 O O . CYS B 1 36 ? -18.703 13.586 1.947 1 82.75 36 CYS B O 1
ATOM 2006 N N . GLY B 1 37 ? -17.891 15.156 3.24 1 84.12 37 GLY B N 1
ATOM 2007 C CA . GLY B 1 37 ? -19.156 15.336 3.936 1 84.12 37 GLY B CA 1
ATOM 2008 C C . GLY B 1 37 ? -19.297 14.445 5.16 1 84.12 37 GLY B C 1
ATOM 2009 O O . GLY B 1 37 ? -20.297 14.516 5.875 1 84.12 37 GLY B O 1
ATOM 2010 N N . TYR B 1 38 ? -18.281 13.648 5.379 1 86.06 38 TYR B N 1
ATOM 2011 C CA . TYR B 1 38 ? -18.266 12.789 6.562 1 86.06 38 TYR B CA 1
ATOM 2012 C C . TYR B 1 38 ? -17.312 13.352 7.617 1 86.06 38 TYR B C 1
ATOM 2014 O O . TYR B 1 38 ? -16.219 13.828 7.285 1 86.06 38 TYR B O 1
ATOM 2022 N N . VAL B 1 39 ? -17.828 13.242 8.867 1 88.19 39 VAL B N 1
ATOM 2023 C CA . VAL B 1 39 ? -16.969 13.68 9.969 1 88.19 39 VAL B CA 1
ATOM 2024 C C . VAL B 1 39 ? -16.531 12.477 10.797 1 88.19 39 VAL B C 1
ATOM 2026 O O . VAL B 1 39 ? -17.359 11.656 11.188 1 88.19 39 VAL B O 1
ATOM 2029 N N . ARG B 1 40 ? -15.227 12.391 10.961 1 88.88 40 ARG B N 1
ATOM 2030 C CA . ARG B 1 40 ? -14.656 11.297 11.742 1 88.88 40 ARG B CA 1
ATOM 2031 C C . ARG B 1 40 ? -13.883 11.828 12.945 1 88.88 40 ARG B C 1
ATOM 2033 O O . ARG B 1 40 ? -12.961 12.633 12.789 1 88.88 40 ARG B O 1
ATOM 2040 N N . ALA B 1 41 ? -14.305 11.297 14.117 1 85.69 41 ALA B N 1
ATOM 2041 C CA . ALA B 1 41 ? -13.594 11.664 15.336 1 85.69 41 ALA B CA 1
ATOM 2042 C C . ALA B 1 41 ? -12.359 10.781 15.531 1 85.69 41 ALA B C 1
ATOM 2044 O O . ALA B 1 41 ? -12.438 9.555 15.375 1 85.69 41 ALA B O 1
ATOM 2045 N N . MET B 1 42 ? -11.297 11.438 15.781 1 81.81 42 MET B N 1
ATOM 2046 C CA . MET B 1 42 ? -10.07 10.68 16.016 1 81.81 42 MET B CA 1
ATOM 2047 C C . MET B 1 42 ? -9.984 10.227 17.469 1 81.81 42 MET B C 1
ATOM 2049 O O . MET B 1 42 ? -10.383 10.969 18.375 1 81.81 42 MET B O 1
ATOM 2053 N N . ALA B 1 43 ? -9.586 9 17.609 1 72.81 43 ALA B N 1
ATOM 2054 C CA . ALA B 1 43 ? -9.414 8.469 18.953 1 72.81 43 ALA B CA 1
ATOM 2055 C C . ALA B 1 43 ? -8.102 8.93 19.578 1 72.81 43 ALA B C 1
ATOM 2057 O O . ALA B 1 43 ? -7.227 9.453 18.875 1 72.81 43 ALA B O 1
ATOM 2058 N N . ASP B 1 44 ? -8.07 8.734 20.891 1 71.31 44 ASP B N 1
ATOM 2059 C CA . ASP B 1 44 ? -6.824 9.047 21.594 1 71.31 44 ASP B CA 1
ATOM 2060 C C . ASP B 1 44 ? -5.695 8.125 21.141 1 71.31 44 ASP B C 1
ATOM 2062 O O . ASP B 1 44 ? -5.918 6.941 20.875 1 71.31 44 ASP B O 1
ATOM 2066 N N . ALA B 1 45 ? -4.594 8.727 21.109 1 73.38 45 ALA B N 1
ATOM 2067 C CA . ALA B 1 45 ? -3.408 7.992 20.672 1 73.38 45 ALA B CA 1
ATOM 2068 C C . ALA B 1 45 ? -2.723 7.309 21.844 1 73.38 45 ALA B C 1
ATOM 2070 O O . ALA B 1 45 ? -2.793 7.789 22.984 1 73.38 45 ALA B O 1
ATOM 2071 N N . SER B 1 46 ? -2.199 6.141 21.547 1 80.44 46 SER B N 1
ATOM 2072 C CA . SER B 1 46 ? -1.406 5.418 22.547 1 80.44 46 SER B CA 1
ATOM 2073 C C . SER B 1 46 ? -0.089 6.133 22.828 1 80.44 46 SER B C 1
ATOM 2075 O O . SER B 1 46 ? 0.283 7.062 22.109 1 80.44 46 SER B O 1
ATOM 2077 N N . SER B 1 47 ? 0.501 5.719 23.922 1 85.12 47 SER B N 1
ATOM 2078 C CA . SER B 1 47 ? 1.823 6.242 24.25 1 85.12 47 SER B CA 1
ATOM 2079 C C . SER B 1 47 ? 2.822 5.957 23.141 1 85.12 47 SER B C 1
ATOM 2081 O O . SER B 1 47 ? 3.617 6.824 22.766 1 85.12 47 SER B O 1
ATOM 2083 N N . ASN B 1 48 ? 2.795 4.695 22.609 1 88.12 48 ASN B N 1
ATOM 2084 C CA . ASN B 1 48 ? 3.693 4.352 21.516 1 88.12 48 ASN B CA 1
ATOM 2085 C C . ASN B 1 48 ? 3.459 5.246 20.297 1 88.12 48 ASN B C 1
ATOM 2087 O O . ASN B 1 48 ? 4.406 5.625 19.609 1 88.12 48 ASN B O 1
ATOM 2091 N N . HIS B 1 49 ? 2.305 5.551 20.047 1 91.12 49 HIS B N 1
ATOM 2092 C CA . HIS B 1 49 ? 1.966 6.418 18.922 1 91.12 49 HIS B CA 1
ATOM 2093 C C . HIS B 1 49 ? 2.645 7.777 19.062 1 91.12 49 HIS B C 1
ATOM 2095 O O . HIS B 1 49 ? 3.297 8.242 18.125 1 91.12 49 HIS B O 1
ATOM 2101 N N . ALA B 1 50 ? 2.473 8.367 20.219 1 91.38 50 ALA B N 1
ATOM 2102 C CA . ALA B 1 50 ? 3.061 9.68 20.469 1 91.38 50 ALA B CA 1
ATOM 2103 C C . ALA B 1 50 ? 4.586 9.625 20.391 1 91.38 50 ALA B C 1
ATOM 2105 O O . ALA B 1 50 ? 5.219 10.508 19.812 1 91.38 50 ALA B O 1
ATOM 2106 N N . ARG B 1 51 ? 5.172 8.609 20.953 1 94.38 51 ARG B N 1
ATOM 2107 C CA . ARG B 1 51 ? 6.621 8.453 20.938 1 94.38 51 ARG B CA 1
ATOM 2108 C C . ARG B 1 51 ? 7.148 8.328 19.516 1 94.38 51 ARG B C 1
ATOM 2110 O O . ARG B 1 51 ? 8.117 9 19.141 1 94.38 51 ARG B O 1
ATOM 2117 N N . ILE B 1 52 ? 6.512 7.488 18.75 1 96.44 52 ILE B N 1
ATOM 2118 C CA . ILE B 1 52 ? 6.949 7.27 17.375 1 96.44 52 ILE B CA 1
ATOM 2119 C C . ILE B 1 52 ? 6.797 8.555 16.578 1 96.44 52 ILE B C 1
ATOM 2121 O O . ILE B 1 52 ? 7.707 8.953 15.844 1 96.44 52 ILE B O 1
ATOM 2125 N N . SER B 1 53 ? 5.676 9.211 16.719 1 96.25 53 SER B N 1
ATOM 2126 C CA . SER B 1 53 ? 5.453 10.469 16.016 1 96.25 53 SER B CA 1
ATOM 2127 C C . SER B 1 53 ? 6.551 11.477 16.328 1 96.25 53 SER B C 1
ATOM 2129 O O . SER B 1 53 ? 7.117 12.094 15.43 1 96.25 53 SER B O 1
ATOM 2131 N N . ASN B 1 54 ? 6.797 11.602 17.594 1 96.5 54 ASN B N 1
ATOM 2132 C CA . ASN B 1 54 ? 7.824 12.547 18.016 1 96.5 54 ASN B CA 1
ATOM 2133 C C . ASN B 1 54 ? 9.195 12.172 17.453 1 96.5 54 ASN B C 1
ATOM 2135 O O . ASN B 1 54 ? 9.945 13.047 17.016 1 96.5 54 ASN B O 1
ATOM 2139 N N . ARG B 1 55 ? 9.508 10.945 17.438 1 97.69 55 ARG B N 1
ATOM 2140 C CA . ARG B 1 55 ? 10.82 10.5 16.969 1 97.69 55 ARG B CA 1
ATOM 2141 C C . ARG B 1 55 ? 10.969 10.688 15.469 1 97.69 55 ARG B C 1
ATOM 2143 O O . ARG B 1 55 ? 12.055 10.992 14.977 1 97.69 55 ARG B O 1
ATOM 2150 N N . VAL B 1 56 ? 9.883 10.453 14.766 1 98 56 VAL B N 1
ATOM 2151 C CA . VAL B 1 56 ? 9.914 10.703 13.328 1 98 56 VAL B CA 1
ATOM 2152 C C . VAL B 1 56 ? 10.227 12.172 13.062 1 98 56 VAL B C 1
ATOM 2154 O O . VAL B 1 56 ? 11.133 12.5 12.297 1 98 56 VAL B O 1
ATOM 2157 N 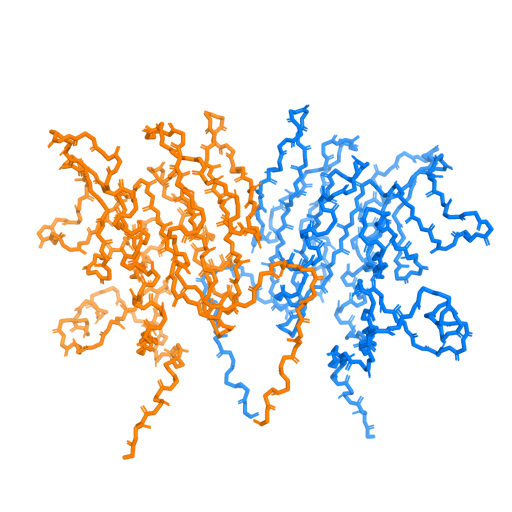N . ALA B 1 57 ? 9.508 13.047 13.734 1 97.75 57 ALA B N 1
ATOM 2158 C CA . ALA B 1 57 ? 9.719 14.477 13.555 1 97.75 57 ALA B CA 1
ATOM 2159 C C . ALA B 1 57 ? 11.133 14.875 13.969 1 97.75 57 ALA B C 1
ATOM 2161 O O . ALA B 1 57 ? 11.812 15.609 13.242 1 97.75 57 ALA B O 1
ATOM 2162 N N . GLN B 1 58 ? 11.562 14.367 15.047 1 97.75 58 GLN B N 1
ATOM 2163 C CA . GLN B 1 58 ? 12.898 14.672 15.547 1 97.75 58 GLN B CA 1
ATOM 2164 C C . GLN B 1 58 ? 13.977 14.188 14.586 1 97.75 58 GLN B C 1
ATOM 2166 O O . GLN B 1 58 ? 14.953 14.891 14.328 1 97.75 58 GLN B O 1
ATOM 2171 N N . ALA B 1 59 ? 13.797 12.969 14.109 1 97.94 59 ALA B N 1
ATOM 2172 C CA . ALA B 1 59 ? 14.781 12.383 13.211 1 97.94 59 ALA B CA 1
ATOM 2173 C C . ALA B 1 59 ? 14.945 13.227 11.945 1 97.94 59 ALA B C 1
ATOM 2175 O O . ALA B 1 59 ? 16.062 13.406 11.461 1 97.94 59 ALA B O 1
ATOM 2176 N N . ILE B 1 60 ? 13.891 13.742 11.438 1 97.62 60 ILE B N 1
ATOM 2177 C CA . ILE B 1 60 ? 13.93 14.594 10.25 1 97.62 60 ILE B CA 1
ATOM 2178 C C . ILE B 1 60 ? 14.594 15.922 10.594 1 97.62 60 ILE B C 1
ATOM 2180 O O . ILE B 1 60 ? 15.555 16.328 9.93 1 97.62 60 ILE B O 1
ATOM 2184 N N . ASN B 1 61 ? 14.141 16.547 11.633 1 97.81 61 ASN B N 1
ATOM 2185 C CA . ASN B 1 61 ? 14.609 17.875 12 1 97.81 61 ASN B CA 1
ATOM 2186 C C . ASN B 1 61 ? 16.094 17.875 12.352 1 97.81 61 ASN B C 1
ATOM 2188 O O . ASN B 1 61 ? 16.797 18.859 12.086 1 97.81 61 ASN B O 1
ATOM 2192 N N . ALA B 1 62 ? 16.562 16.797 12.938 1 97.5 62 ALA B N 1
ATOM 2193 C CA . ALA B 1 62 ? 17.969 16.703 13.352 1 97.5 62 ALA B CA 1
ATOM 2194 C C . ALA B 1 62 ? 18.891 16.672 12.141 1 97.5 62 ALA B C 1
ATOM 2196 O O . ALA B 1 62 ? 20.109 16.891 12.266 1 97.5 62 ALA B O 1
ATOM 2197 N N . ARG B 1 63 ? 18.391 16.484 10.992 1 97.56 63 ARG B N 1
ATOM 2198 C CA . ARG B 1 63 ? 19.219 16.312 9.805 1 97.56 63 ARG B CA 1
ATOM 2199 C C . ARG B 1 63 ? 19.078 17.5 8.867 1 97.56 63 ARG B C 1
ATOM 2201 O O . ARG B 1 63 ? 19.688 17.531 7.789 1 97.56 63 ARG B O 1
ATOM 2208 N N . LEU B 1 64 ? 18.266 18.438 9.281 1 96.31 64 LEU B N 1
ATOM 2209 C CA . LEU B 1 64 ? 18.125 19.656 8.492 1 96.31 64 LEU B CA 1
ATOM 2210 C C . LEU B 1 64 ? 19.266 20.641 8.797 1 96.31 64 LEU B C 1
ATOM 2212 O O . LEU B 1 64 ? 19.766 20.672 9.922 1 96.31 64 LEU B O 1
ATOM 2216 N N . PRO B 1 65 ? 19.531 21.422 7.789 1 94.5 65 PRO B N 1
ATOM 2217 C CA . PRO B 1 65 ? 20.484 22.484 8.086 1 94.5 65 PRO B CA 1
ATOM 2218 C C . PRO B 1 65 ? 19.969 23.469 9.141 1 94.5 65 PRO B C 1
ATOM 2220 O O . PRO B 1 65 ? 18.766 23.641 9.281 1 94.5 65 PRO B O 1
ATOM 2223 N N . SER B 1 66 ? 20.938 24.109 9.828 1 93.5 66 SER B N 1
ATOM 2224 C CA . SER B 1 66 ? 20.578 25.016 10.922 1 93.5 66 SER B CA 1
ATOM 2225 C C . SER B 1 66 ? 19.766 26.188 10.414 1 93.5 66 SER B C 1
ATOM 2227 O O . SER B 1 66 ? 18.953 26.766 11.156 1 93.5 66 SER B O 1
ATOM 2229 N N . ASP B 1 67 ? 19.891 26.516 9.203 1 94.31 67 ASP B N 1
ATOM 2230 C CA . ASP B 1 67 ? 19.188 27.672 8.656 1 94.31 67 ASP B CA 1
ATOM 2231 C C . ASP B 1 67 ? 18 27.234 7.793 1 94.31 67 ASP B C 1
ATOM 2233 O O . ASP B 1 67 ? 17.484 28.016 6.988 1 94.31 67 ASP B O 1
ATOM 2237 N N . SER B 1 68 ? 17.625 26.016 7.98 1 95.31 68 SER B N 1
ATOM 2238 C CA . SER B 1 68 ? 16.5 25.531 7.199 1 95.31 68 SER B CA 1
ATOM 2239 C C . SER B 1 68 ? 15.227 26.297 7.535 1 95.31 68 SER B C 1
ATOM 2241 O O . SER B 1 68 ? 14.977 26.609 8.703 1 95.31 68 SER B O 1
ATOM 2243 N N . THR B 1 69 ? 14.453 26.531 6.48 1 96.19 69 THR B N 1
ATOM 2244 C CA . THR B 1 69 ? 13.148 27.156 6.672 1 96.19 69 THR B CA 1
ATOM 2245 C C . THR B 1 69 ? 12.047 26.094 6.75 1 96.19 69 THR B C 1
ATOM 2247 O O . THR B 1 69 ? 10.859 26.438 6.777 1 96.19 69 THR B O 1
ATOM 2250 N N . CYS B 1 70 ? 12.492 24.891 6.75 1 97.19 70 CYS B N 1
ATOM 2251 C CA . CYS B 1 70 ? 11.555 23.781 6.785 1 97.19 70 CYS B CA 1
ATOM 2252 C C . CYS B 1 70 ? 11.586 23.078 8.141 1 97.19 70 CYS B C 1
ATOM 2254 O O . CYS B 1 70 ? 12.547 23.219 8.891 1 97.19 70 CYS B O 1
ATOM 2256 N N . GLU B 1 71 ? 10.516 22.406 8.43 1 96.81 71 GLU B N 1
ATOM 2257 C CA . GLU B 1 71 ? 10.461 21.656 9.688 1 96.81 71 GLU B CA 1
ATOM 2258 C C . GLU B 1 71 ? 9.414 20.562 9.625 1 96.81 71 GLU B C 1
ATOM 2260 O O . GLU B 1 71 ? 8.453 20.641 8.859 1 96.81 71 GLU B O 1
ATOM 2265 N N . ALA B 1 72 ? 9.672 19.562 10.352 1 97.56 72 ALA B N 1
ATOM 2266 C CA . ALA B 1 72 ? 8.664 18.547 10.656 1 97.56 72 ALA B CA 1
ATOM 2267 C C . ALA B 1 72 ? 7.988 18.828 11.992 1 97.56 72 ALA B C 1
ATOM 2269 O O . ALA B 1 72 ? 8.656 19.094 12.992 1 97.56 72 ALA B O 1
ATOM 2270 N N . VAL B 1 73 ? 6.633 18.766 12.023 1 96.5 73 VAL B N 1
ATOM 2271 C CA . VAL B 1 73 ? 5.883 19.031 13.25 1 96.5 73 VAL B CA 1
ATOM 2272 C C . VAL B 1 73 ? 4.859 17.922 13.469 1 96.5 73 VAL B C 1
ATOM 2274 O O . VAL B 1 73 ? 4.484 17.203 12.531 1 96.5 73 VAL B O 1
ATOM 2277 N N . THR B 1 74 ? 4.461 17.766 14.758 1 92.75 74 THR B N 1
ATOM 2278 C CA . THR B 1 74 ? 3.508 16.719 15.102 1 92.75 74 THR B CA 1
ATOM 2279 C C . THR B 1 74 ? 2.127 17.297 15.375 1 92.75 74 THR B C 1
ATOM 2281 O O . THR B 1 74 ? 2.012 18.438 15.836 1 92.75 74 THR B O 1
ATOM 2284 N N . SER B 1 75 ? 0.959 16.562 15.086 1 73.25 75 SER B N 1
ATOM 2285 C CA . SER B 1 75 ? -0.437 16.422 15.492 1 73.25 75 SER B CA 1
ATOM 2286 C C . SER B 1 75 ? -1.162 17.766 15.438 1 73.25 75 SER B C 1
ATOM 2288 O O . SER B 1 75 ? -2.393 17.812 15.391 1 73.25 75 SER B O 1
ATOM 2290 N N . ASP B 1 76 ? -0.546 18.812 15.125 1 77.38 76 ASP B N 1
ATOM 2291 C CA . ASP B 1 76 ? -1.301 20.047 15.344 1 77.38 76 ASP B CA 1
ATOM 2292 C C . ASP B 1 76 ? -1.657 20.719 14.016 1 77.38 76 ASP B C 1
ATOM 2294 O O . ASP B 1 76 ? -2.449 21.656 13.984 1 77.38 76 ASP B O 1
ATOM 2298 N N . ILE B 1 77 ? -1.202 20.172 13.031 1 90.62 77 ILE B N 1
ATOM 2299 C CA . ILE B 1 77 ? -1.459 20.781 11.727 1 90.62 77 ILE B CA 1
ATOM 2300 C C . ILE B 1 77 ? -2.402 19.891 10.922 1 90.62 77 ILE B C 1
ATOM 2302 O O . ILE B 1 77 ? -2.158 18.688 10.766 1 90.62 77 ILE B O 1
ATOM 2306 N N . LYS B 1 78 ? -3.457 20.578 10.492 1 92.88 78 LYS B N 1
ATOM 2307 C CA . LYS B 1 78 ? -4.398 19.938 9.578 1 92.88 78 LYS B CA 1
ATOM 2308 C C . LYS B 1 78 ? -3.908 20.016 8.133 1 92.88 78 LYS B C 1
ATOM 2310 O O . LYS B 1 78 ? -3.328 21.031 7.73 1 92.88 78 LYS B O 1
ATOM 2315 N N . VAL B 1 79 ? -4.207 18.906 7.375 1 96.12 79 VAL B N 1
ATOM 2316 C CA . VAL B 1 79 ? -3.871 18.922 5.957 1 96.12 79 VAL B CA 1
ATOM 2317 C C . VAL B 1 79 ? -5.148 18.859 5.121 1 96.12 79 VAL B C 1
ATOM 2319 O O . VAL B 1 79 ? -5.969 17.953 5.301 1 96.12 79 VAL B O 1
ATOM 2322 N N . GLY B 1 80 ? -5.273 19.828 4.285 1 93.81 80 GLY B N 1
ATOM 2323 C CA . GLY B 1 80 ? -6.418 19.875 3.389 1 93.81 80 GLY B CA 1
ATOM 2324 C C . GLY B 1 80 ? -6.105 19.391 1.989 1 93.81 80 GLY B C 1
ATOM 2325 O O . GLY B 1 80 ? -5.027 19.656 1.458 1 93.81 80 GLY B O 1
ATOM 2326 N N . ILE B 1 81 ? -7.055 18.672 1.52 1 91.44 81 ILE B N 1
ATOM 2327 C CA . ILE B 1 81 ? -7 18.234 0.13 1 91.44 81 ILE B CA 1
ATOM 2328 C C . ILE B 1 81 ? -8.094 18.938 -0.678 1 91.44 81 ILE B C 1
ATOM 2330 O O . ILE B 1 81 ? -9.266 18.578 -0.579 1 91.44 81 ILE B O 1
ATOM 2334 N N . GLU B 1 82 ? -7.73 19.859 -1.415 1 77.94 82 GLU B N 1
ATOM 2335 C CA . GLU B 1 82 ? -8.656 20.781 -2.068 1 77.94 82 GLU B CA 1
ATOM 2336 C C . GLU B 1 82 ? -9.57 20.047 -3.043 1 77.94 82 GLU B C 1
ATOM 2338 O O . GLU B 1 82 ? -10.773 20.297 -3.088 1 77.94 82 GLU B O 1
ATOM 2343 N N . SER B 1 83 ? -9.078 19.203 -3.783 1 70.69 83 SER B N 1
ATOM 2344 C CA . SER B 1 83 ? -9.828 18.516 -4.832 1 70.69 83 SER B CA 1
ATOM 2345 C C . SER B 1 83 ? -10.93 17.641 -4.242 1 70.69 83 SER B C 1
ATOM 2347 O O . SER B 1 83 ? -11.898 17.297 -4.93 1 70.69 83 SER B O 1
ATOM 2349 N N . GLU B 1 84 ? -10.922 17.438 -2.959 1 68.06 84 GLU B N 1
ATOM 2350 C CA . GLU B 1 84 ? -11.836 16.453 -2.398 1 68.06 84 GLU B CA 1
ATOM 2351 C C . GLU B 1 84 ? -12.617 17.031 -1.218 1 68.06 84 GLU B C 1
ATOM 2353 O O . GLU B 1 84 ? -13.484 16.359 -0.653 1 6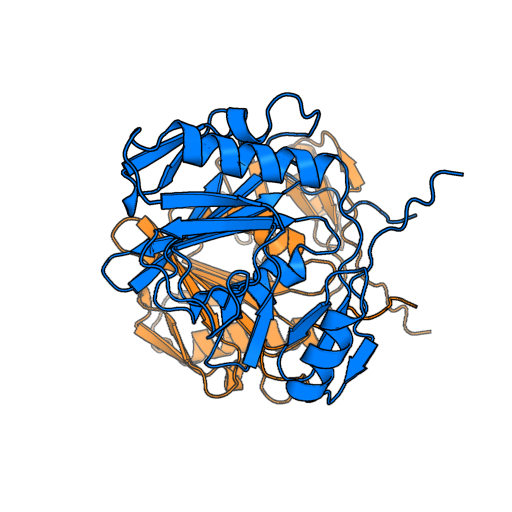8.06 84 GLU B O 1
ATOM 2358 N N . ILE B 1 85 ? -12.453 18.219 -0.936 1 77.69 85 ILE B N 1
ATOM 2359 C CA . ILE B 1 85 ? -13.039 18.812 0.263 1 77.69 85 ILE B CA 1
ATOM 2360 C C . ILE B 1 85 ? -12.781 17.906 1.463 1 77.69 85 ILE B C 1
ATOM 2362 O O . ILE B 1 85 ? -13.727 17.469 2.135 1 77.69 85 ILE B O 1
ATOM 2366 N N . THR B 1 86 ? -11.633 17.484 1.696 1 88.81 86 THR B N 1
ATOM 2367 C CA . THR B 1 86 ? -11.188 16.531 2.709 1 88.81 86 THR B CA 1
ATOM 2368 C C . THR B 1 86 ? -10.055 17.125 3.545 1 88.81 86 THR B C 1
ATOM 2370 O O . THR B 1 86 ? -9.172 17.797 3.014 1 88.81 86 THR B O 1
ATOM 2373 N N . ASN B 1 87 ? -10.164 16.906 4.832 1 91.5 87 ASN B N 1
ATOM 2374 C CA . ASN B 1 87 ? -9.109 17.312 5.758 1 91.5 87 ASN B CA 1
ATOM 2375 C C . ASN B 1 87 ? -8.734 16.172 6.711 1 91.5 87 ASN B C 1
ATOM 2377 O O . ASN B 1 87 ? -9.609 15.461 7.199 1 91.5 87 ASN B O 1
ATOM 23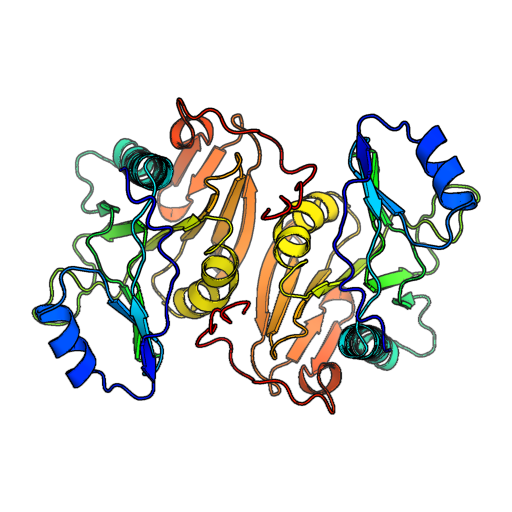81 N N . TYR B 1 88 ? -7.438 16.047 6.883 1 93.81 88 TYR B N 1
ATOM 2382 C CA . TYR B 1 88 ? -6.922 15.062 7.828 1 93.81 88 TYR B CA 1
ATOM 2383 C C . TYR B 1 88 ? -6.027 15.727 8.867 1 93.81 88 TYR B C 1
ATOM 2385 O O . TYR B 1 88 ? -5.613 16.875 8.695 1 93.81 88 TYR B O 1
ATOM 2393 N N . PHE B 1 89 ? -5.812 15.008 9.953 1 93.31 89 PHE B N 1
ATOM 2394 C CA . PHE B 1 89 ? -4.816 15.352 10.961 1 93.31 89 PHE B CA 1
ATOM 2395 C C . PHE B 1 89 ? -3.705 14.312 11 1 93.31 89 PHE B C 1
ATOM 2397 O O . PHE B 1 89 ? -3.742 13.391 11.828 1 93.31 89 PHE B O 1
ATOM 2404 N N . PRO B 1 90 ? -2.682 14.523 10.172 1 95.69 90 PRO B N 1
ATOM 2405 C CA . PRO B 1 90 ? -1.593 13.547 10.188 1 95.69 90 PRO B CA 1
ATOM 2406 C C . PRO B 1 90 ? -0.779 13.594 11.484 1 95.69 90 PRO B C 1
ATOM 2408 O O . PRO B 1 90 ? -0.789 14.602 12.188 1 95.69 90 PRO B O 1
ATOM 2411 N N . ASP B 1 91 ? -0.076 12.562 11.75 1 95.75 91 ASP B N 1
ATOM 2412 C CA . ASP B 1 91 ? 0.759 12.492 12.945 1 95.75 91 ASP B CA 1
ATOM 2413 C C . ASP B 1 91 ? 1.995 13.375 12.805 1 95.75 91 ASP B C 1
ATOM 2415 O O . ASP B 1 91 ? 2.461 13.969 13.781 1 95.75 91 ASP B O 1
ATOM 2419 N N . VAL B 1 92 ? 2.578 13.375 11.633 1 97.5 92 VAL B N 1
ATOM 2420 C CA . VAL B 1 92 ? 3.713 14.242 11.336 1 97.5 92 VAL B CA 1
ATOM 2421 C C . VAL B 1 92 ? 3.52 14.891 9.969 1 97.5 92 VAL B C 1
ATOM 2423 O O . VAL B 1 92 ? 3.072 14.242 9.023 1 97.5 92 VAL B O 1
ATOM 2426 N N . VAL B 1 93 ? 3.867 16.172 9.914 1 97.75 93 VAL B N 1
ATOM 2427 C CA . VAL B 1 93 ? 3.885 16.859 8.633 1 97.75 93 VAL B CA 1
ATOM 2428 C C . VAL B 1 93 ? 5.184 17.656 8.492 1 97.75 93 VAL B C 1
ATOM 2430 O O . VAL B 1 93 ? 5.68 18.234 9.461 1 97.75 93 VAL B O 1
ATOM 2433 N N . PHE B 1 94 ? 5.727 17.625 7.273 1 98 94 PHE B N 1
ATOM 2434 C CA . PHE B 1 94 ? 6.91 18.391 6.926 1 98 94 PHE B CA 1
ATOM 2435 C C . PHE B 1 94 ? 6.582 19.438 5.867 1 98 94 PHE B C 1
ATOM 2437 O O . PHE B 1 94 ? 5.988 19.109 4.836 1 98 94 PHE B O 1
ATOM 2444 N N . TYR B 1 95 ? 6.938 20.625 6.137 1 97.06 95 TYR B N 1
ATOM 2445 C CA . TYR B 1 95 ? 6.688 21.734 5.219 1 97.06 95 TYR B CA 1
ATOM 2446 C C . TYR B 1 95 ? 7.691 22.859 5.434 1 97.06 95 TYR B C 1
ATOM 2448 O O . TYR B 1 95 ? 8.453 22.844 6.406 1 97.06 95 TYR B O 1
ATOM 2456 N N . CYS B 1 96 ? 7.773 23.781 4.512 1 96.81 96 CYS B N 1
ATOM 2457 C CA . CYS B 1 96 ? 8.68 24.922 4.598 1 96.81 96 CYS B CA 1
ATOM 2458 C C . CYS B 1 96 ? 7.91 26.219 4.812 1 96.81 96 CYS B C 1
ATOM 2460 O O . CYS B 1 96 ? 6.68 26.234 4.75 1 96.81 96 CYS B O 1
ATOM 2462 N N . ASP B 1 97 ? 8.648 27.312 5.008 1 95.06 97 ASP B N 1
ATOM 2463 C CA . ASP B 1 97 ? 8.07 28.609 5.316 1 95.06 97 ASP B CA 1
ATOM 2464 C C . ASP B 1 97 ? 7.199 29.109 4.168 1 95.06 97 ASP B C 1
ATOM 2466 O O . ASP B 1 97 ? 6.246 29.859 4.387 1 95.06 97 ASP B O 1
ATOM 2470 N N . ASP B 1 98 ? 7.465 28.672 3.047 1 95.31 98 ASP B N 1
ATOM 2471 C CA . ASP B 1 98 ? 6.734 29.172 1.885 1 95.31 98 ASP B CA 1
ATOM 2472 C C . ASP B 1 98 ? 5.551 28.266 1.558 1 95.31 98 ASP B C 1
ATOM 2474 O O . ASP B 1 98 ? 4.945 28.375 0.49 1 95.31 98 ASP B O 1
ATOM 2478 N N . ALA B 1 99 ? 5.215 27.406 2.5 1 96.62 99 ALA B N 1
ATOM 2479 C CA . ALA B 1 99 ? 4.062 26.547 2.309 1 96.62 99 ALA B CA 1
ATOM 2480 C C . ALA B 1 99 ? 2.768 27.344 2.246 1 96.62 99 ALA B C 1
ATOM 2482 O O . ALA B 1 99 ? 2.699 28.453 2.768 1 96.62 99 ALA B O 1
ATOM 2483 N N . THR B 1 100 ? 1.754 26.797 1.611 1 96.5 100 THR B N 1
ATOM 2484 C CA . THR B 1 100 ? 0.447 27.422 1.492 1 96.5 100 THR B CA 1
ATOM 2485 C C . THR B 1 100 ? -0.513 26.891 2.551 1 96.5 100 THR B C 1
ATOM 2487 O O . THR B 1 100 ? -0.671 25.688 2.697 1 96.5 100 THR B O 1
ATOM 2490 N N . PHE B 1 101 ? -1.025 27.797 3.23 1 94.62 101 PHE B N 1
ATOM 2491 C CA . PHE B 1 101 ? -2.074 27.5 4.199 1 94.62 101 PHE B CA 1
ATOM 2492 C C . PHE B 1 101 ? -3.408 28.078 3.75 1 94.62 101 PHE B C 1
ATOM 2494 O O . PHE B 1 101 ? -3.447 28.984 2.906 1 94.62 101 PHE B O 1
ATOM 2501 N N . VAL B 1 102 ? -4.465 27.422 4.27 1 90.31 102 VAL B N 1
ATOM 2502 C CA . VAL B 1 102 ? -5.766 28.047 4.043 1 90.31 102 VAL B CA 1
ATOM 2503 C C . VAL B 1 102 ? -5.773 29.469 4.602 1 90.31 102 VAL B C 1
ATOM 2505 O O . VAL B 1 102 ? -5.219 29.719 5.676 1 90.31 102 VAL B O 1
ATOM 2508 N N . GLU B 1 103 ? -6.469 30.359 3.934 1 89.75 103 GLU B N 1
ATOM 2509 C CA . GLU B 1 103 ? -6.492 31.766 4.34 1 89.75 103 GLU B CA 1
ATOM 2510 C C . GLU B 1 103 ? -6.988 31.922 5.777 1 89.75 103 GLU B C 1
ATOM 2512 O O . GLU B 1 103 ? -8.008 31.328 6.148 1 89.75 103 GLU B O 1
ATOM 2517 N N . ASN B 1 104 ? -6.203 32.625 6.609 1 89.19 104 ASN B N 1
ATOM 2518 C CA . ASN B 1 104 ? -6.488 32.969 8 1 89.19 104 ASN B CA 1
ATOM 2519 C C . ASN B 1 104 ? -6.543 31.719 8.883 1 89.19 104 ASN B C 1
ATOM 2521 O O . ASN B 1 104 ? -7.184 31.719 9.93 1 89.19 104 ASN B O 1
ATOM 2525 N N . ARG B 1 105 ? -5.965 30.672 8.352 1 88.5 105 ARG B N 1
ATOM 2526 C CA . ARG B 1 105 ? -5.871 29.438 9.125 1 88.5 105 ARG B CA 1
ATOM 2527 C C . ARG B 1 105 ? -4.445 28.891 9.125 1 88.5 105 ARG B C 1
ATOM 2529 O O . ARG B 1 105 ? -4.117 28 8.344 1 88.5 105 ARG B O 1
ATOM 2536 N N . PRO B 1 106 ? -3.643 29.359 10.078 1 89.88 106 PRO B N 1
ATOM 2537 C CA . PRO B 1 106 ? -2.234 28.953 10.094 1 89.88 106 PRO B CA 1
ATOM 2538 C C . PRO B 1 106 ? -2.039 27.5 10.5 1 89.88 106 PRO B C 1
ATOM 2540 O O . PRO B 1 106 ? -0.921 26.984 10.43 1 89.88 106 PRO B O 1
ATOM 2543 N N . ASP B 1 107 ? -3.105 26.797 10.875 1 90.69 107 ASP B N 1
ATOM 2544 C CA . ASP B 1 107 ? -3.025 25.391 11.273 1 90.69 107 ASP B CA 1
ATOM 2545 C C . ASP B 1 107 ? -3.609 24.484 10.195 1 90.69 107 ASP B C 1
ATOM 2547 O O . ASP B 1 107 ? -3.814 23.281 10.43 1 90.69 107 ASP B O 1
ATOM 2551 N N . TRP B 1 108 ? -3.848 25.078 9.023 1 93.25 108 TRP B N 1
ATOM 2552 C CA . TRP B 1 108 ? -4.48 24.312 7.945 1 93.25 108 TRP B CA 1
ATOM 2553 C C . TRP B 1 108 ? -3.633 24.359 6.68 1 93.25 108 TRP B C 1
ATOM 2555 O O . TRP B 1 108 ? -3.812 25.25 5.84 1 93.25 108 TRP B O 1
ATOM 2565 N N . LEU B 1 109 ? -2.852 23.328 6.547 1 96.75 109 LEU B N 1
ATOM 2566 C CA . LEU B 1 109 ? -1.817 23.281 5.52 1 96.75 109 LEU B CA 1
ATOM 2567 C C . LEU B 1 109 ? -2.363 22.688 4.227 1 96.75 109 LEU B C 1
ATOM 2569 O O . LEU B 1 109 ? -3.088 21.688 4.258 1 96.75 109 LEU B O 1
ATOM 2573 N N . LEU B 1 110 ? -1.968 23.25 3.053 1 96.5 110 LEU B N 1
ATOM 2574 C CA . LEU B 1 110 ? -2.436 22.766 1.756 1 96.5 110 LEU B CA 1
ATOM 2575 C C . LEU B 1 110 ? -1.29 22.156 0.958 1 96.5 110 LEU B C 1
ATOM 2577 O O . LEU B 1 110 ? -1.522 21.391 0.025 1 96.5 110 LEU B O 1
ATOM 2581 N N . THR B 1 111 ? -0.001 22.484 1.331 1 97.19 111 THR B N 1
ATOM 2582 C CA . THR B 1 111 ? 1.112 22.047 0.49 1 97.19 111 THR B CA 1
ATOM 2583 C C . THR B 1 111 ? 2.178 21.344 1.322 1 97.19 111 THR B C 1
ATOM 2585 O O . THR B 1 111 ? 3.336 21.766 1.345 1 97.19 111 THR B O 1
ATOM 2588 N N . PRO B 1 112 ? 1.853 20.25 1.952 1 97.56 112 PRO B N 1
ATOM 2589 C CA . PRO B 1 112 ? 2.869 19.438 2.635 1 97.56 112 PRO B CA 1
ATOM 2590 C C . PRO B 1 112 ? 3.869 18.812 1.67 1 97.56 112 PRO B C 1
ATOM 2592 O O . PRO B 1 112 ? 3.539 18.562 0.507 1 97.56 112 PRO B O 1
ATOM 2595 N N . LEU B 1 113 ? 5.051 18.594 2.182 1 97.81 113 LEU B N 1
ATOM 2596 C CA . LEU B 1 113 ? 6.066 17.922 1.38 1 97.81 113 LEU B CA 1
ATOM 2597 C C . LEU B 1 113 ? 6.207 16.453 1.796 1 97.81 113 LEU B C 1
ATOM 2599 O O . LEU B 1 113 ? 6.566 15.609 0.978 1 97.81 113 LEU B O 1
ATOM 2603 N N . LEU B 1 114 ? 6.016 16.172 3.039 1 98.19 114 LEU B N 1
ATOM 2604 C CA . LEU B 1 114 ? 6.07 14.836 3.617 1 98.19 114 LEU B CA 1
ATOM 2605 C C . LEU B 1 114 ? 5.012 14.664 4.699 1 98.19 114 LEU B C 1
ATOM 2607 O O . LEU B 1 114 ? 4.762 15.586 5.48 1 98.19 114 LEU B O 1
ATOM 2611 N N . ILE B 1 115 ? 4.324 13.547 4.684 1 98.06 115 ILE B N 1
ATOM 2612 C CA . ILE B 1 115 ? 3.367 13.18 5.719 1 98.06 115 ILE B CA 1
ATOM 2613 C C . ILE B 1 115 ? 3.738 11.812 6.301 1 98.06 115 ILE B C 1
ATOM 2615 O O . ILE B 1 115 ? 4.117 10.898 5.562 1 98.06 115 ILE B O 1
ATOM 2619 N N . ALA B 1 116 ? 3.662 11.688 7.578 1 98.06 116 ALA B N 1
ATOM 2620 C CA . ALA B 1 116 ? 3.807 10.383 8.227 1 98.06 116 ALA B CA 1
ATOM 2621 C C . ALA B 1 116 ? 2.596 10.07 9.094 1 98.06 116 ALA B C 1
ATOM 2623 O O . ALA B 1 116 ? 2.104 10.938 9.828 1 98.06 116 ALA B O 1
ATOM 2624 N N . GLU B 1 117 ? 2.076 8.898 8.938 1 96.62 117 GLU B N 1
ATOM 2625 C CA . GLU B 1 117 ? 1.026 8.352 9.789 1 96.62 117 GLU B CA 1
ATOM 2626 C C . GLU B 1 117 ? 1.549 7.188 10.633 1 96.62 117 GLU B C 1
ATOM 2628 O O . GLU B 1 117 ? 2.254 6.312 10.125 1 96.62 117 GLU B O 1
ATOM 2633 N N . VAL B 1 118 ? 1.299 7.234 11.891 1 95.94 118 VAL B N 1
ATOM 2634 C CA . VAL B 1 118 ? 1.598 6.109 12.773 1 95.94 118 VAL B CA 1
ATOM 2635 C C . VAL B 1 118 ? 0.361 5.227 12.93 1 95.94 118 VAL B C 1
ATOM 2637 O O . VAL B 1 118 ? -0.686 5.688 13.391 1 95.94 118 VAL B O 1
ATOM 2640 N N . SER B 1 119 ? 0.514 3.973 12.484 1 89.94 119 SER B N 1
ATOM 2641 C CA . SER B 1 119 ? -0.671 3.137 12.312 1 89.94 119 SER B CA 1
ATOM 2642 C C . SER B 1 119 ? -0.775 2.088 13.414 1 89.94 119 SER B C 1
ATOM 2644 O O . SER B 1 119 ? 0.237 1.539 13.852 1 89.94 119 SER B O 1
ATOM 2646 N N . SER B 1 120 ? -2.014 1.919 13.859 1 82.62 120 SER B N 1
ATOM 2647 C CA . SER B 1 120 ? -2.396 0.761 14.664 1 82.62 120 SER B CA 1
ATOM 2648 C C . SER B 1 120 ? -3.17 -0.256 13.836 1 82.62 120 SER B C 1
ATOM 2650 O O . SER B 1 120 ? -3.424 -0.033 12.648 1 82.62 120 SER B O 1
ATOM 2652 N N . ASP B 1 121 ? -3.533 -1.407 14.461 1 73.88 121 ASP B N 1
ATOM 2653 C CA . ASP B 1 121 ? -4.332 -2.412 13.773 1 73.88 121 ASP B CA 1
ATOM 2654 C C . ASP B 1 121 ? -5.664 -1.827 13.305 1 73.88 121 ASP B C 1
ATOM 2656 O O . ASP B 1 121 ? -6.121 -2.123 12.195 1 73.88 121 ASP B O 1
ATOM 2660 N N . SER B 1 122 ? -6.168 -0.922 14.102 1 75.5 122 SER B N 1
ATOM 2661 C CA . SER B 1 122 ? -7.504 -0.399 13.836 1 75.5 122 SER B CA 1
ATOM 2662 C C . SER B 1 122 ? -7.477 0.672 12.758 1 75.5 122 SER B C 1
ATOM 2664 O O . SER B 1 122 ? -8.469 0.875 12.047 1 75.5 122 SER B O 1
ATOM 2666 N N . THR B 1 123 ? -6.293 1.297 12.523 1 83.69 123 THR B N 1
ATOM 2667 C CA . THR B 1 123 ? -6.285 2.438 11.609 1 83.69 123 THR B CA 1
ATOM 2668 C C . THR B 1 123 ? -5.508 2.109 10.336 1 83.69 123 THR B C 1
ATOM 2670 O O . THR B 1 123 ? -5.594 2.836 9.344 1 83.69 123 THR B O 1
ATOM 2673 N N . ALA B 1 124 ? -4.84 1.03 10.406 1 87.44 124 ALA B N 1
ATOM 2674 C CA . ALA B 1 124 ? -3.912 0.705 9.328 1 87.44 124 ALA B CA 1
ATOM 2675 C C . ALA B 1 124 ? -4.629 0.67 7.98 1 87.44 124 ALA B C 1
ATOM 2677 O O . ALA B 1 124 ? -4.121 1.192 6.984 1 87.44 124 ALA B O 1
ATOM 2678 N N . ASN B 1 125 ? -5.73 0.094 7.992 1 85.88 125 ASN B N 1
ATOM 2679 C CA . ASN B 1 125 ? -6.473 -0.005 6.742 1 85.88 125 ASN B CA 1
ATOM 2680 C C . ASN B 1 125 ? -6.84 1.372 6.195 1 85.88 125 ASN B C 1
ATOM 2682 O O . ASN B 1 125 ? -6.668 1.637 5.004 1 85.88 125 ASN B O 1
ATOM 2686 N N . ILE B 1 126 ? -7.289 2.256 6.996 1 88.5 126 ILE B N 1
ATOM 2687 C CA . ILE B 1 126 ? -7.672 3.607 6.602 1 88.5 126 ILE B CA 1
ATOM 2688 C C . ILE B 1 126 ? -6.441 4.371 6.113 1 88.5 126 ILE B C 1
ATOM 2690 O O . ILE B 1 126 ? -6.48 5.023 5.07 1 88.5 126 ILE B O 1
ATOM 2694 N N . ASP B 1 127 ? -5.371 4.273 6.801 1 92.94 127 ASP B N 1
ATOM 2695 C CA . ASP B 1 127 ? -4.145 4.992 6.465 1 92.94 127 ASP B CA 1
ATOM 2696 C C . ASP B 1 127 ? -3.588 4.531 5.117 1 92.94 127 ASP B C 1
ATOM 2698 O O . ASP B 1 127 ? -3.104 5.344 4.328 1 92.94 127 ASP B O 1
ATOM 2702 N N . ARG B 1 128 ? -3.781 3.262 4.879 1 91.81 128 ARG B N 1
ATOM 2703 C CA . ARG B 1 128 ? -3.164 2.658 3.705 1 91.81 128 ARG B CA 1
ATOM 2704 C C . ARG B 1 128 ? -4.035 2.85 2.469 1 91.81 128 ARG B C 1
ATOM 2706 O O . ARG B 1 128 ? -3.537 2.828 1.341 1 91.81 128 ARG B O 1
ATOM 2713 N N . THR B 1 129 ? -5.285 2.975 2.666 1 90.31 129 THR B N 1
ATOM 2714 C CA . THR B 1 129 ? -6.168 3.023 1.505 1 90.31 129 THR B CA 1
ATOM 2715 C C . THR B 1 129 ? -6.754 4.422 1.329 1 90.31 129 THR B C 1
ATOM 2717 O O . THR B 1 129 ? -6.191 5.25 0.608 1 90.31 129 THR B O 1
ATOM 2720 N N . GLU B 1 130 ? -7.684 4.801 2.248 1 89.44 130 GLU B N 1
ATOM 2721 C CA . GLU B 1 130 ? -8.398 6.066 2.123 1 89.44 130 GLU B CA 1
ATOM 2722 C C . GLU B 1 130 ? -7.438 7.25 2.189 1 89.44 130 GLU B C 1
ATOM 2724 O O . GLU B 1 130 ? -7.41 8.086 1.285 1 89.44 130 GLU B O 1
ATOM 2729 N N . LYS B 1 131 ? -6.648 7.289 3.168 1 93.31 131 LYS B N 1
ATOM 2730 C CA . LYS B 1 131 ? -5.785 8.453 3.35 1 93.31 131 LYS B CA 1
ATOM 2731 C C . LYS B 1 131 ? -4.727 8.523 2.252 1 93.31 131 LYS B C 1
ATOM 2733 O O . LYS B 1 131 ? -4.496 9.594 1.678 1 93.31 131 LYS B O 1
ATOM 2738 N N . LEU B 1 132 ? -4.09 7.379 2.027 1 95.25 132 LEU B N 1
ATOM 2739 C CA . LEU B 1 132 ? -3.076 7.363 0.979 1 95.25 132 LEU B CA 1
ATOM 2740 C C . LEU B 1 132 ? -3.668 7.793 -0.357 1 95.25 132 LEU B C 1
ATOM 2742 O O . LEU B 1 132 ? -3.074 8.602 -1.072 1 95.25 132 LEU B O 1
ATOM 2746 N N . PHE B 1 133 ? -4.82 7.305 -0.674 1 92.31 133 PHE B N 1
ATOM 2747 C CA . PHE B 1 133 ? -5.492 7.656 -1.921 1 92.31 133 PHE B CA 1
ATOM 2748 C C . PHE B 1 133 ? -5.684 9.164 -2.027 1 92.31 133 PHE B C 1
ATOM 2750 O O . PHE B 1 133 ? -5.371 9.766 -3.059 1 92.31 133 PHE B O 1
ATOM 2757 N N . ASN B 1 134 ? -6.168 9.734 -1.018 1 92.75 134 ASN B N 1
ATOM 2758 C CA . ASN B 1 134 ? -6.441 11.164 -1.016 1 92.75 134 ASN B CA 1
ATOM 2759 C C . ASN B 1 134 ? 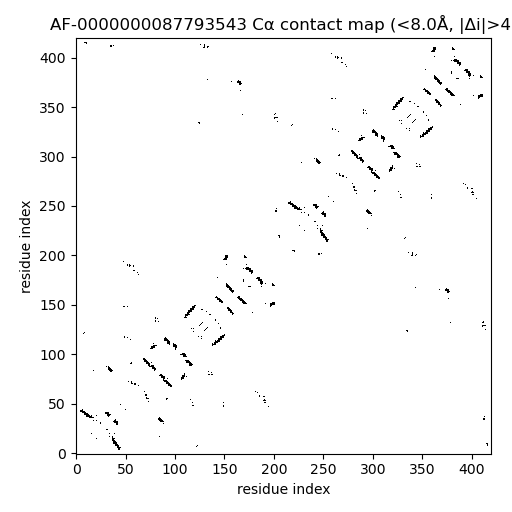-5.156 11.984 -0.956 1 92.75 134 ASN B C 1
ATOM 2761 O O . ASN B 1 134 ? -5.016 12.977 -1.671 1 92.75 134 ASN B O 1
ATOM 2765 N N . TYR B 1 135 ? -4.176 11.562 -0.163 1 95.88 135 TYR B N 1
ATOM 2766 C CA . TYR B 1 135 ? -2.922 12.297 -0.022 1 95.88 135 TYR B CA 1
ATOM 2767 C C . TYR B 1 135 ? -2.178 12.359 -1.351 1 95.88 135 TYR B C 1
ATOM 2769 O O . TYR B 1 135 ? -1.525 13.367 -1.653 1 95.88 135 TYR B O 1
ATOM 2777 N N . ARG B 1 136 ? -2.248 11.359 -2.107 1 95.06 136 ARG B N 1
ATOM 2778 C CA . ARG B 1 136 ? -1.51 11.305 -3.365 1 95.06 136 ARG B CA 1
ATOM 2779 C C . ARG B 1 136 ? -2.045 12.336 -4.355 1 95.06 136 ARG B C 1
ATOM 2781 O O . ARG B 1 136 ? -1.407 12.617 -5.371 1 95.06 136 ARG B O 1
ATOM 2788 N N . GLN B 1 137 ? -3.205 12.883 -4.062 1 92.62 137 GLN B N 1
ATOM 2789 C CA . GLN B 1 137 ? -3.777 13.906 -4.93 1 92.62 137 GLN B CA 1
ATOM 2790 C C . GLN B 1 137 ? -3.148 15.273 -4.66 1 92.62 137 GLN B C 1
ATOM 2792 O O . GLN B 1 137 ? -3.344 16.219 -5.43 1 92.62 137 GLN B O 1
ATOM 2797 N N . ILE B 1 138 ? -2.41 15.414 -3.596 1 95.44 138 ILE B N 1
ATOM 2798 C CA . ILE B 1 138 ? -1.743 16.672 -3.262 1 95.44 138 ILE B CA 1
ATOM 2799 C C . ILE B 1 138 ? -0.477 16.812 -4.102 1 95.44 138 ILE B C 1
ATOM 2801 O O . ILE B 1 138 ? 0.489 16.078 -3.92 1 95.44 138 ILE B O 1
ATOM 2805 N N . PRO B 1 139 ? -0.365 17.812 -4.906 1 95.31 139 PRO B N 1
ATOM 2806 C CA . PRO B 1 139 ? 0.758 17.906 -5.84 1 95.31 139 PRO B CA 1
ATOM 2807 C C . PRO B 1 139 ? 2.098 18.094 -5.137 1 95.31 139 PRO B C 1
ATOM 2809 O O . PRO B 1 139 ? 3.127 17.625 -5.617 1 95.31 139 PRO B O 1
ATOM 2812 N N . SER B 1 140 ? 2.1 18.734 -4.004 1 96.19 140 SER B N 1
ATOM 2813 C CA . SER B 1 140 ? 3.363 19.062 -3.348 1 96.19 140 SER B CA 1
ATOM 2814 C C . SER B 1 140 ? 3.91 17.859 -2.582 1 96.19 140 SER B C 1
ATOM 2816 O O . SER B 1 140 ? 5.094 17.828 -2.236 1 96.19 140 SER B O 1
ATOM 2818 N N . LEU B 1 141 ? 3.023 16.906 -2.277 1 97.12 141 LEU B N 1
ATOM 2819 C CA . LEU B 1 141 ? 3.441 15.797 -1.425 1 97.12 141 LEU B CA 1
ATOM 2820 C C . LEU B 1 141 ? 4.402 14.875 -2.166 1 97.12 141 LEU B C 1
ATOM 2822 O O . LEU B 1 141 ? 4.082 14.375 -3.248 1 97.12 141 LEU B O 1
ATOM 2826 N N . CYS B 1 142 ? 5.523 14.594 -1.521 1 96.56 142 CYS B N 1
ATOM 2827 C CA . CYS B 1 142 ? 6.547 13.781 -2.174 1 96.56 142 CYS B CA 1
ATOM 2828 C C . CYS B 1 142 ? 6.785 12.484 -1.409 1 96.56 142 CYS B C 1
ATOM 2830 O O . CYS B 1 142 ? 7.273 11.508 -1.978 1 96.56 142 CYS B O 1
ATOM 2832 N N . HIS B 1 143 ? 6.531 12.523 -0.155 1 97.81 143 HIS B N 1
ATOM 2833 C CA . HIS B 1 143 ? 6.816 11.359 0.682 1 97.81 143 HIS B CA 1
ATOM 2834 C C . HIS B 1 143 ? 5.664 11.07 1.635 1 97.81 143 HIS B C 1
ATOM 2836 O O . HIS B 1 143 ? 5.133 11.984 2.27 1 97.81 143 HIS B O 1
ATOM 2842 N N . TYR B 1 144 ? 5.254 9.891 1.657 1 98.38 144 TYR B N 1
ATOM 2843 C CA . TYR B 1 144 ? 4.277 9.398 2.619 1 98.38 144 TYR B CA 1
ATOM 2844 C C . TYR B 1 144 ? 4.809 8.18 3.365 1 98.38 144 TYR B C 1
ATOM 2846 O O . TYR B 1 144 ? 5.129 7.16 2.752 1 98.38 144 TYR B O 1
ATOM 2854 N N . LEU B 1 145 ? 4.977 8.312 4.699 1 98.25 145 LEU B N 1
ATOM 2855 C CA . LEU B 1 145 ? 5.453 7.234 5.559 1 98.25 145 LEU B CA 1
ATOM 2856 C C . LEU B 1 145 ? 4.316 6.668 6.402 1 98.25 145 LEU B C 1
ATOM 2858 O O . LEU B 1 145 ? 3.594 7.414 7.062 1 98.25 145 LEU B O 1
ATOM 2862 N N . LEU B 1 146 ? 4.117 5.422 6.289 1 97.19 146 LEU B N 1
ATOM 2863 C CA . LEU B 1 146 ? 3.256 4.684 7.207 1 97.19 146 LEU B CA 1
ATOM 2864 C C . LEU B 1 146 ? 4.086 3.881 8.203 1 97.19 146 LEU B C 1
ATOM 2866 O O . LEU B 1 146 ? 4.773 2.93 7.82 1 97.19 146 LEU B O 1
ATOM 2870 N N . VAL B 1 147 ? 4.004 4.238 9.5 1 97 147 VAL B N 1
ATOM 2871 C CA . VAL B 1 147 ? 4.859 3.674 10.531 1 97 147 VAL B CA 1
ATOM 2872 C C . VAL B 1 147 ? 4.027 2.814 11.484 1 97 147 VAL B C 1
ATOM 2874 O O . VAL B 1 147 ? 3.129 3.32 12.164 1 97 147 VAL B O 1
ATOM 2877 N N . SER B 1 148 ? 4.34 1.564 11.555 1 94.06 148 SER B N 1
ATOM 2878 C CA . SER B 1 148 ? 3.602 0.651 12.422 1 94.06 148 SER B CA 1
ATOM 2879 C C . SER B 1 148 ? 3.988 0.84 13.883 1 94.06 148 SER B C 1
ATOM 2881 O O . SER B 1 148 ? 5.164 1.034 14.203 1 94.06 148 SER B O 1
ATOM 2883 N N . GLN B 1 149 ? 3.008 0.734 14.703 1 92.31 149 GLN B N 1
ATOM 2884 C CA . GLN B 1 149 ? 3.344 0.791 16.125 1 92.31 149 GLN B CA 1
ATOM 2885 C C . GLN B 1 149 ? 3.406 -0.608 16.734 1 92.31 149 GLN B C 1
ATOM 2887 O O . GLN B 1 149 ? 3.771 -0.769 17.906 1 92.31 149 GLN B O 1
ATOM 2892 N N . ARG B 1 150 ? 3.092 -1.623 15.945 1 86.88 150 ARG B N 1
ATOM 2893 C CA . ARG B 1 150 ? 2.982 -2.982 16.469 1 86.88 150 ARG B CA 1
ATOM 2894 C C . ARG B 1 150 ? 4.273 -3.764 16.234 1 86.88 150 ARG B C 1
ATOM 2896 O O . ARG B 1 150 ? 4.59 -4.691 16.969 1 86.88 150 ARG B O 1
ATOM 2903 N N . ARG B 1 151 ? 5.008 -3.447 15.258 1 90.88 151 ARG B N 1
ATOM 2904 C CA . ARG B 1 151 ? 6.277 -4.059 14.875 1 90.88 151 ARG B CA 1
ATOM 2905 C C . ARG B 1 151 ? 7.148 -3.076 14.102 1 90.88 151 ARG B C 1
ATOM 2907 O O . ARG B 1 151 ? 6.656 -2.062 13.602 1 90.88 151 ARG B O 1
ATOM 2914 N N . VAL B 1 152 ? 8.375 -3.449 14.039 1 94.06 152 VAL B N 1
ATOM 2915 C CA . VAL B 1 152 ? 9.242 -2.641 13.195 1 94.06 152 VAL B CA 1
ATOM 2916 C C . VAL B 1 152 ? 8.859 -2.832 11.727 1 94.06 152 VAL B C 1
ATOM 2918 O O . VAL B 1 152 ? 9.148 -3.877 11.141 1 94.06 152 VAL B O 1
ATOM 2921 N N . PHE B 1 153 ? 8.172 -1.863 11.289 1 94.56 153 PHE B N 1
ATOM 2922 C CA . PHE B 1 153 ? 7.746 -1.901 9.891 1 94.56 153 PHE B CA 1
ATOM 2923 C C . PHE B 1 153 ? 7.312 -0.52 9.422 1 94.56 153 PHE B C 1
ATOM 2925 O O . PHE B 1 153 ? 6.41 0.085 10 1 94.56 153 PHE B O 1
ATOM 2932 N N . ILE B 1 154 ? 7.996 -0.069 8.391 1 96.62 154 ILE B N 1
ATOM 2933 C CA . ILE B 1 154 ? 7.691 1.234 7.809 1 96.62 154 ILE B CA 1
ATOM 2934 C C . ILE B 1 154 ? 7.473 1.091 6.305 1 96.62 154 ILE B C 1
ATOM 2936 O O . ILE B 1 154 ? 8.312 0.526 5.602 1 96.62 154 ILE B O 1
ATOM 2940 N N . GLU B 1 155 ? 6.328 1.496 5.855 1 96.94 155 GLU B N 1
ATOM 2941 C CA . GLU B 1 155 ? 6.062 1.625 4.426 1 96.94 155 GLU B CA 1
ATOM 2942 C C . GLU B 1 155 ? 6.34 3.045 3.939 1 96.94 155 GLU B C 1
ATOM 2944 O O . GLU B 1 155 ? 5.988 4.016 4.609 1 96.94 155 GLU B O 1
ATOM 2949 N N . HIS B 1 156 ? 7.031 3.098 2.84 1 98 156 HIS B N 1
ATOM 2950 C CA . HIS B 1 156 ? 7.469 4.375 2.287 1 98 156 HIS B CA 1
ATOM 2951 C C . HIS B 1 156 ? 7.008 4.539 0.843 1 98 156 HIS B C 1
ATOM 2953 O O . HIS B 1 156 ? 7.445 3.795 -0.039 1 98 156 HIS B O 1
ATOM 2959 N N . PHE B 1 157 ? 6.078 5.453 0.594 1 98.31 157 PHE B N 1
ATOM 2960 C CA . PHE B 1 157 ? 5.648 5.879 -0.732 1 98.31 157 PHE B CA 1
ATOM 2961 C C . PHE B 1 157 ? 6.27 7.219 -1.104 1 98.31 157 PHE B C 1
ATOM 2963 O O . PHE B 1 157 ? 6.102 8.203 -0.387 1 98.31 157 PHE B O 1
ATOM 2970 N N . HIS B 1 158 ? 6.98 7.246 -2.137 1 97.56 158 HIS B N 1
ATOM 2971 C CA . HIS B 1 158 ? 7.629 8.5 -2.506 1 97.56 158 HIS B CA 1
ATOM 2972 C C . HIS B 1 158 ? 7.59 8.719 -4.016 1 97.56 158 HIS B C 1
ATOM 2974 O O . HIS B 1 158 ? 7.688 7.762 -4.785 1 97.56 158 HIS B O 1
ATOM 2980 N N . ARG B 1 159 ? 7.379 9.898 -4.336 1 96.12 159 ARG B N 1
ATOM 2981 C CA . ARG B 1 159 ? 7.184 10.312 -5.723 1 96.12 159 ARG B CA 1
ATOM 2982 C C . ARG B 1 159 ? 8.516 10.602 -6.402 1 96.12 159 ARG B C 1
ATOM 2984 O O . ARG B 1 159 ? 9.367 11.289 -5.844 1 96.12 159 ARG B O 1
ATOM 2991 N N . ASN B 1 160 ? 8.672 10.031 -7.602 1 93.19 160 ASN B N 1
ATOM 2992 C CA . ASN B 1 160 ? 9.891 10.328 -8.352 1 93.19 160 ASN B CA 1
ATOM 2993 C C . ASN B 1 160 ? 9.68 11.492 -9.328 1 93.19 160 ASN B C 1
ATOM 2995 O O . ASN B 1 160 ? 8.625 12.133 -9.312 1 93.19 160 ASN B O 1
ATOM 2999 N N . ASP B 1 161 ? 10.68 11.781 -10.141 1 91.06 161 ASP B N 1
ATOM 3000 C CA . ASP B 1 161 ? 10.664 12.938 -11.031 1 91.06 161 ASP B CA 1
ATOM 3001 C C . ASP B 1 161 ? 9.633 12.758 -12.141 1 91.06 161 ASP B C 1
ATOM 3003 O O . ASP B 1 161 ? 9.211 13.734 -12.766 1 91.06 161 ASP B O 1
ATOM 3007 N N . GLN B 1 162 ? 9.227 11.531 -12.406 1 91.31 162 GLN B N 1
ATOM 3008 C CA . GLN B 1 162 ? 8.227 11.242 -13.422 1 91.31 162 GLN B CA 1
ATOM 3009 C C . GLN B 1 162 ? 6.824 11.195 -12.82 1 91.31 162 GLN B C 1
ATOM 3011 O O . GLN B 1 162 ? 5.879 10.727 -13.461 1 91.31 162 GLN B O 1
ATOM 3016 N N . ASN B 1 163 ? 6.719 11.625 -11.547 1 93.75 163 ASN B N 1
ATOM 3017 C CA . ASN B 1 163 ? 5.465 11.703 -10.805 1 93.75 163 ASN B CA 1
ATOM 3018 C C . ASN B 1 163 ? 4.887 10.312 -10.531 1 93.75 163 ASN B C 1
ATOM 3020 O O . ASN B 1 163 ? 3.674 10.164 -10.391 1 93.75 163 ASN B O 1
ATOM 3024 N N . GLN B 1 164 ? 5.785 9.32 -10.578 1 95.12 164 GLN B N 1
ATOM 3025 C CA . GLN B 1 164 ? 5.395 7.973 -10.164 1 95.12 164 GLN B CA 1
ATOM 3026 C C . GLN B 1 164 ? 5.648 7.754 -8.68 1 95.12 164 GLN B C 1
ATOM 3028 O O . GLN B 1 164 ? 6.648 8.227 -8.133 1 95.12 164 GLN B O 1
ATOM 3033 N N . TRP B 1 165 ? 4.715 7.078 -8.109 1 97.69 165 TRP B N 1
ATOM 3034 C CA . TRP B 1 165 ? 4.895 6.762 -6.695 1 97.69 165 TRP B CA 1
ATOM 3035 C C . TRP B 1 165 ? 5.648 5.449 -6.523 1 97.69 165 TRP B C 1
ATOM 3037 O O . TRP B 1 165 ? 5.176 4.391 -6.949 1 97.69 165 TRP B O 1
ATOM 3047 N N . ILE B 1 166 ? 6.824 5.551 -5.926 1 97.81 166 ILE B N 1
ATOM 3048 C CA . ILE B 1 166 ? 7.68 4.402 -5.656 1 97.81 166 ILE B CA 1
ATOM 3049 C C . ILE B 1 166 ? 7.379 3.852 -4.262 1 97.81 166 ILE B C 1
ATOM 3051 O O . ILE B 1 166 ? 7.211 4.617 -3.309 1 97.81 166 ILE B O 1
ATOM 3055 N N . TYR B 1 167 ? 7.301 2.527 -4.195 1 98 167 TYR B N 1
ATOM 3056 C CA . TYR B 1 167 ? 7.023 1.87 -2.922 1 98 167 TYR B CA 1
ATOM 3057 C C . TYR B 1 167 ? 8.266 1.169 -2.389 1 98 167 TYR B C 1
ATOM 3059 O O . TYR B 1 167 ? 8.898 0.382 -3.1 1 98 167 TYR B O 1
ATOM 3067 N N . ASP B 1 168 ? 8.586 1.468 -1.131 1 96.56 168 ASP B N 1
ATOM 3068 C CA . ASP B 1 168 ? 9.602 0.76 -0.364 1 96.56 168 ASP B CA 1
ATOM 3069 C C . ASP B 1 168 ? 9.086 0.385 1.023 1 96.56 168 ASP B C 1
ATOM 3071 O O . ASP B 1 168 ? 8.094 0.94 1.491 1 96.56 168 ASP B O 1
ATOM 3075 N N . SER B 1 169 ? 9.734 -0.58 1.603 1 95.94 169 SER B N 1
ATOM 3076 C CA . SER B 1 169 ? 9.391 -0.94 2.973 1 95.94 169 SER B CA 1
ATOM 3077 C C . SER B 1 169 ? 10.625 -1.37 3.762 1 95.94 169 SER B C 1
ATOM 3079 O O . SER B 1 169 ? 11.609 -1.823 3.18 1 95.94 169 SER B O 1
ATOM 3081 N N . TYR B 1 170 ? 10.531 -1.147 5.07 1 95.75 170 TYR B N 1
ATOM 3082 C CA . TYR B 1 170 ? 11.633 -1.399 5.996 1 95.75 170 TYR B CA 1
ATOM 3083 C C . TYR B 1 170 ? 11.156 -2.201 7.203 1 95.75 170 TYR B C 1
ATOM 3085 O O . TYR B 1 170 ? 10.289 -1.749 7.953 1 95.75 170 TYR B O 1
ATOM 3093 N N . GLY B 1 171 ? 11.766 -3.361 7.402 1 92.69 171 GLY B N 1
ATOM 3094 C CA . GLY B 1 171 ? 11.281 -4.238 8.453 1 92.69 171 GLY B CA 1
ATOM 3095 C C . GLY B 1 171 ? 12.305 -4.488 9.547 1 92.69 171 GLY B C 1
ATOM 3096 O O . GLY B 1 171 ? 12.039 -5.227 10.5 1 92.69 171 GLY B O 1
ATOM 3097 N N . TRP B 1 172 ? 13.484 -3.838 9.391 1 92.81 172 TRP B N 1
ATOM 3098 C CA . TRP B 1 172 ? 14.562 -4.121 10.328 1 92.81 172 TRP B CA 1
ATOM 3099 C C . TRP B 1 172 ? 15.156 -2.826 10.875 1 92.81 172 TRP B C 1
ATOM 3101 O O . TRP B 1 172 ? 15.25 -1.825 10.164 1 92.81 172 TRP B O 1
ATOM 3111 N N . ASN B 1 173 ? 15.625 -2.93 12.125 1 94.81 173 ASN B N 1
ATOM 3112 C CA . ASN B 1 173 ? 16.25 -1.78 12.766 1 94.81 173 ASN B CA 1
ATOM 3113 C C . ASN B 1 173 ? 17.484 -1.313 12 1 94.81 173 ASN B C 1
ATOM 3115 O O . ASN B 1 173 ? 17.812 -0.124 12 1 94.81 173 ASN B O 1
ATOM 3119 N N . ARG B 1 174 ? 18.109 -2.203 11.359 1 95.25 174 ARG B N 1
ATOM 3120 C CA . ARG B 1 174 ? 19.344 -1.879 10.648 1 95.25 174 ARG B CA 1
ATOM 3121 C C . ARG B 1 174 ? 19.047 -1.102 9.367 1 95.25 174 ARG B C 1
ATOM 3123 O O . ARG B 1 174 ? 19.969 -0.557 8.742 1 95.25 174 ARG B O 1
ATOM 3130 N N . ASP B 1 175 ? 17.844 -1.052 8.977 1 96.38 175 ASP B N 1
ATOM 3131 C CA . ASP B 1 175 ? 17.469 -0.389 7.734 1 96.38 175 ASP B CA 1
ATOM 3132 C C . ASP B 1 175 ? 17.594 1.127 7.859 1 96.38 175 ASP B C 1
ATOM 3134 O O . ASP B 1 175 ? 17.641 1.662 8.969 1 96.38 175 ASP B O 1
ATOM 3138 N N . GLU B 1 176 ? 17.703 1.808 6.652 1 97.69 176 GLU B N 1
ATOM 3139 C CA . GLU B 1 176 ? 17.734 3.264 6.559 1 97.69 176 GLU B CA 1
ATOM 3140 C C . GLU B 1 176 ? 16.719 3.777 5.543 1 97.69 176 GLU B C 1
ATOM 3142 O O . GLU B 1 176 ? 16.641 3.266 4.426 1 97.69 176 GLU B O 1
ATOM 3147 N N . ILE B 1 177 ? 15.992 4.746 5.93 1 97.81 177 ILE B N 1
ATOM 3148 C CA . ILE B 1 177 ? 15.031 5.398 5.047 1 97.81 177 ILE B CA 1
ATOM 3149 C C . ILE B 1 177 ? 15.688 6.594 4.359 1 97.81 177 ILE B C 1
ATOM 3151 O O . ILE B 1 177 ? 16.156 7.523 5.027 1 97.81 177 ILE B O 1
ATOM 3155 N N . PHE B 1 178 ? 15.648 6.562 3.111 1 96.12 178 PHE B N 1
ATOM 3156 C CA . PHE B 1 178 ? 16.234 7.672 2.371 1 96.12 178 PHE B CA 1
ATOM 3157 C C . PHE B 1 178 ? 15.156 8.633 1.886 1 96.12 178 PHE B C 1
ATOM 3159 O O . PHE B 1 178 ? 14.211 8.227 1.219 1 96.12 178 PHE B O 1
ATOM 3166 N N . ILE B 1 179 ? 15.289 9.859 2.242 1 94.94 179 ILE B N 1
ATOM 3167 C CA . ILE B 1 179 ? 14.422 10.93 1.771 1 94.94 179 ILE B CA 1
ATOM 3168 C C . ILE B 1 179 ? 15.18 11.797 0.768 1 94.94 179 ILE B C 1
ATOM 3170 O O . ILE B 1 179 ? 15.945 12.688 1.157 1 94.94 179 ILE B O 1
ATOM 3174 N N . ASP B 1 180 ? 14.898 11.633 -0.446 1 90.31 180 ASP B N 1
ATOM 3175 C CA . ASP B 1 180 ? 15.742 12.117 -1.529 1 90.31 180 ASP B CA 1
ATOM 3176 C C . ASP B 1 180 ? 15.711 13.648 -1.604 1 90.31 180 ASP B C 1
ATOM 3178 O O . ASP B 1 180 ? 16.75 14.289 -1.702 1 90.31 180 ASP B O 1
ATOM 3182 N N . PHE B 1 181 ? 14.555 14.297 -1.533 1 85.94 181 PHE B N 1
ATOM 3183 C CA . PHE B 1 181 ? 14.477 15.742 -1.734 1 85.94 181 PHE B CA 1
ATOM 3184 C C . PHE B 1 181 ? 15.195 16.484 -0.616 1 85.94 181 PHE B C 1
ATOM 3186 O O . PHE B 1 181 ? 15.578 17.641 -0.781 1 85.94 181 PHE B O 1
ATOM 3193 N N . LEU B 1 182 ? 15.359 15.789 0.473 1 88.62 182 LEU B N 1
ATOM 3194 C CA . LEU B 1 182 ? 16.109 16.375 1.587 1 88.62 182 LEU B CA 1
ATOM 3195 C C . LEU B 1 182 ? 17.531 15.852 1.613 1 88.62 182 LEU B C 1
ATOM 3197 O O . LEU B 1 182 ? 18.375 16.375 2.35 1 88.62 182 LEU B O 1
ATOM 3201 N N . ASP B 1 183 ? 17.797 14.914 0.847 1 92.56 183 ASP B N 1
ATOM 3202 C CA . ASP B 1 183 ? 19.094 14.234 0.819 1 92.56 183 ASP B CA 1
ATOM 3203 C C . ASP B 1 183 ? 19.5 13.789 2.219 1 92.56 183 ASP B C 1
ATOM 3205 O O . ASP B 1 183 ? 20.609 14.102 2.676 1 92.56 183 ASP B O 1
ATOM 3209 N N . ILE B 1 184 ? 18.609 13.141 2.889 1 95.25 184 ILE B N 1
ATOM 3210 C CA . ILE B 1 184 ? 18.906 12.648 4.23 1 95.25 184 ILE B CA 1
ATOM 3211 C C . ILE B 1 184 ? 18.547 11.164 4.32 1 95.25 184 ILE B C 1
ATOM 3213 O O . ILE B 1 184 ? 17.719 10.672 3.543 1 95.25 184 ILE B O 1
ATOM 3217 N N . SER B 1 185 ? 19.234 10.523 5.266 1 97.25 185 SER B N 1
ATOM 3218 C CA . SER B 1 185 ? 18.953 9.133 5.617 1 97.25 185 SER B CA 1
ATOM 3219 C C . SER B 1 185 ? 18.594 9 7.094 1 97.25 185 SER B C 1
ATOM 3221 O O . SER B 1 185 ? 19.312 9.508 7.961 1 97.25 185 SER B O 1
ATOM 3223 N N . ILE B 1 186 ? 17.5 8.359 7.336 1 98 186 ILE B N 1
ATOM 3224 C CA . ILE B 1 186 ? 17.031 8.188 8.703 1 98 186 ILE B CA 1
ATOM 3225 C C . ILE B 1 186 ? 17.141 6.719 9.109 1 98 186 ILE B C 1
ATOM 3227 O O . ILE B 1 186 ? 16.453 5.859 8.547 1 98 186 ILE B O 1
ATOM 3231 N N . PRO B 1 187 ? 17.969 6.426 10.102 1 98.12 187 PRO B N 1
ATOM 3232 C CA . PRO B 1 187 ? 17.984 5.047 10.594 1 98.12 187 PRO B CA 1
ATOM 3233 C C . PRO B 1 187 ? 16.656 4.621 11.211 1 98.12 187 PRO B C 1
ATOM 3235 O O . PRO B 1 187 ? 16.094 5.344 12.039 1 98.12 187 PRO B O 1
ATOM 3238 N N . VAL B 1 188 ? 16.203 3.453 10.828 1 97.88 188 VAL B N 1
ATOM 3239 C CA . VAL B 1 188 ? 14.945 2.922 11.359 1 97.88 188 VAL B CA 1
ATOM 3240 C C . VAL B 1 188 ? 15.062 2.754 12.875 1 97.88 188 VAL B C 1
ATOM 3242 O O . VAL B 1 188 ? 14.102 2.99 13.609 1 97.88 188 VAL B O 1
ATOM 3245 N N . SER B 1 189 ? 16.219 2.451 13.367 1 97.25 189 SER B N 1
ATOM 3246 C CA . SER B 1 189 ? 16.453 2.252 14.789 1 97.25 189 SER B CA 1
ATOM 3247 C C . SER B 1 189 ? 16.188 3.527 15.586 1 97.25 189 SER B C 1
ATOM 3249 O O . SER B 1 189 ? 15.82 3.471 16.766 1 97.25 189 SER B O 1
ATOM 3251 N N . GLU B 1 190 ? 16.359 4.664 14.969 1 97.75 190 GLU B N 1
ATOM 3252 C CA . GLU B 1 190 ? 16.094 5.93 15.641 1 97.75 190 GLU B CA 1
ATOM 3253 C C . GLU B 1 190 ? 14.594 6.125 15.867 1 97.75 190 GLU B C 1
ATOM 3255 O O . GLU B 1 190 ? 14.18 6.68 16.891 1 97.75 190 GLU B O 1
ATOM 3260 N N . ILE B 1 191 ? 13.82 5.637 14.945 1 97.81 191 ILE B N 1
ATOM 3261 C CA . ILE B 1 191 ? 12.367 5.789 15.008 1 97.81 191 ILE B CA 1
ATOM 3262 C C . ILE B 1 191 ? 11.797 4.863 16.078 1 97.81 191 ILE B C 1
ATOM 3264 O O . ILE B 1 191 ? 10.898 5.25 16.828 1 97.81 191 ILE B O 1
ATOM 3268 N N . TYR B 1 192 ? 12.352 3.701 16.141 1 96.88 192 TYR B N 1
ATOM 3269 C CA . TYR B 1 192 ? 11.812 2.709 17.078 1 96.88 192 TYR B CA 1
ATOM 3270 C C . TYR B 1 192 ? 12.672 2.607 18.328 1 96.88 192 TYR B C 1
ATOM 3272 O O . TYR B 1 192 ? 12.602 1.614 19.047 1 96.88 192 TYR B O 1
ATOM 3280 N N . ARG B 1 193 ? 13.406 3.566 18.578 1 94.19 193 ARG B N 1
ATOM 3281 C CA . ARG B 1 193 ? 14.32 3.561 19.719 1 94.19 193 ARG B CA 1
ATOM 3282 C C . ARG B 1 193 ? 13.57 3.316 21.016 1 94.19 193 ARG B C 1
ATOM 3284 O O . ARG B 1 193 ? 12.547 3.959 21.281 1 94.19 193 ARG B O 1
ATOM 3291 N N . ARG B 1 194 ? 13.992 2.383 21.797 1 90.62 194 ARG B N 1
ATOM 3292 C CA . ARG B 1 194 ? 13.531 2.074 23.141 1 90.62 194 ARG B CA 1
ATOM 3293 C C . ARG B 1 194 ? 12.117 1.508 23.125 1 90.62 194 ARG B C 1
ATOM 3295 O O . ARG B 1 194 ? 11.414 1.543 24.141 1 90.62 194 ARG B O 1
ATOM 3302 N N . LEU B 1 195 ? 11.641 1.122 22 1 91.81 195 LEU B N 1
ATOM 3303 C CA . LEU B 1 195 ? 10.367 0.418 21.938 1 91.81 195 LEU B CA 1
ATOM 3304 C C . LEU B 1 195 ? 10.578 -1.092 21.938 1 91.81 195 LEU B C 1
ATOM 3306 O O . LEU B 1 195 ? 11.508 -1.589 21.312 1 91.81 195 LEU B O 1
ATOM 3310 N N . ASN B 1 196 ? 9.875 -1.789 22.781 1 88.44 196 ASN B N 1
ATOM 3311 C CA . ASN B 1 196 ? 9.938 -3.246 22.812 1 88.44 196 ASN B CA 1
ATOM 3312 C C . ASN B 1 196 ? 8.914 -3.869 21.859 1 88.44 196 ASN B C 1
ATOM 3314 O O . ASN B 1 196 ? 7.898 -4.41 22.312 1 88.44 196 ASN B O 1
ATOM 3318 N N . ILE B 1 197 ? 9.18 -3.795 20.609 1 88 197 ILE B N 1
ATOM 3319 C CA . ILE B 1 197 ? 8.281 -4.387 19.625 1 88 197 ILE B CA 1
ATOM 3320 C C . ILE B 1 197 ? 9.07 -5.293 18.688 1 88 197 ILE B C 1
ATOM 3322 O O . ILE B 1 197 ? 10.273 -5.109 18.5 1 88 197 ILE B O 1
ATOM 3326 N N . PRO B 1 198 ? 8.422 -6.332 18.141 1 87.06 198 PRO B N 1
ATOM 3327 C CA . PRO B 1 198 ? 9.141 -7.309 17.328 1 87.06 198 PRO B CA 1
ATOM 3328 C C . PRO B 1 198 ? 9.617 -6.73 15.992 1 87.06 198 PRO B C 1
ATOM 3330 O O . PRO B 1 198 ? 9.031 -5.766 15.492 1 87.06 198 PRO B O 1
ATOM 3333 N N . GLU B 1 199 ? 10.75 -7.301 15.484 1 86.75 199 GLU B N 1
ATOM 3334 C CA . GLU B 1 199 ? 11.25 -6.949 14.156 1 86.75 199 GLU B CA 1
ATOM 3335 C C . GLU B 1 199 ? 10.938 -8.039 13.141 1 86.75 199 GLU B C 1
ATOM 3337 O O . GLU B 1 199 ? 10.766 -9.211 13.508 1 86.75 199 GLU B O 1
ATOM 3342 N N . GLY B 1 200 ? 10.93 -7.598 11.992 1 72.56 200 GLY B N 1
ATOM 3343 C CA . GLY B 1 200 ? 10.766 -8.539 10.891 1 72.56 200 GLY B CA 1
ATOM 3344 C C . GLY B 1 200 ? 9.312 -8.75 10.5 1 72.56 200 GLY B C 1
ATOM 3345 O O . GLY B 1 200 ? 8.422 -8.711 11.352 1 72.56 200 GLY B O 1
ATOM 3346 N N . MET B 1 201 ? 8.992 -8.445 9.234 1 64.31 201 MET B N 1
ATOM 3347 C CA . MET B 1 201 ? 7.641 -8.617 8.703 1 64.31 201 MET B CA 1
ATOM 3348 C C . MET B 1 201 ? 7.461 -10.008 8.109 1 64.31 201 MET B C 1
ATOM 3350 O O . MET B 1 201 ? 6.652 -10.203 7.199 1 64.31 201 MET B O 1
ATOM 3354 N N . VAL B 1 202 ? 8.016 -10.969 8.82 1 64.12 202 VAL B N 1
ATOM 3355 C CA . VAL B 1 202 ? 7.988 -12.258 8.141 1 64.12 202 VAL B CA 1
ATOM 3356 C C . VAL B 1 202 ? 6.656 -12.953 8.406 1 64.12 202 VAL B C 1
ATOM 3358 O O . VAL B 1 202 ? 6.105 -13.617 7.516 1 64.12 202 VAL B O 1
ATOM 3361 N N . VAL B 1 203 ? 6.105 -12.789 9.555 1 64.88 203 VAL B N 1
ATOM 3362 C CA . VAL B 1 203 ? 4.84 -13.453 9.852 1 64.88 203 VAL B CA 1
ATOM 3363 C C . VAL B 1 203 ? 3.984 -12.562 10.75 1 64.88 203 VAL B C 1
ATOM 3365 O O . VAL B 1 203 ? 4.492 -11.953 11.695 1 64.88 203 VAL B O 1
ATOM 3368 N N . ILE B 1 204 ? 2.738 -12.211 10.312 1 67.38 204 ILE B N 1
ATOM 3369 C CA . ILE B 1 204 ? 1.783 -11.477 11.133 1 67.38 204 ILE B CA 1
ATOM 3370 C C . ILE B 1 204 ? 0.871 -12.461 11.867 1 67.38 204 ILE B C 1
ATOM 3372 O O . ILE B 1 204 ? 0.299 -13.359 11.25 1 67.38 204 ILE B O 1
ATOM 3376 N N . GLU B 1 205 ? 1.028 -12.414 13.219 1 59.66 205 GLU B N 1
ATOM 3377 C CA . GLU B 1 205 ? 0.133 -13.258 14.008 1 59.66 205 GLU B CA 1
ATOM 3378 C C . GLU B 1 205 ? -1.248 -12.617 14.141 1 59.66 205 GLU B C 1
ATOM 3380 O O . GLU B 1 205 ? -1.362 -11.422 14.406 1 59.66 205 GLU B O 1
ATOM 3385 N N . GLU B 1 206 ? -2.244 -13.008 13.469 1 52.06 206 GLU B N 1
ATOM 3386 C CA . GLU B 1 206 ? -3.566 -12.453 13.742 1 52.06 206 GLU B CA 1
ATOM 3387 C C . GLU B 1 206 ? -3.93 -12.586 15.219 1 52.06 206 GLU B C 1
ATOM 3389 O O . GLU B 1 206 ? -3.756 -13.656 15.812 1 52.06 206 GLU B O 1
ATOM 3394 N N . THR B 1 207 ? -3.637 -11.625 15.961 1 44.72 207 THR B N 1
ATOM 3395 C CA . THR B 1 207 ? -4.027 -11.688 17.375 1 44.72 207 THR B CA 1
ATOM 3396 C C . THR B 1 207 ? -5.527 -11.945 17.5 1 44.72 207 THR B C 1
ATOM 3398 O O . THR B 1 207 ? -6.332 -11.344 16.781 1 44.72 207 THR B O 1
ATOM 3401 N N . GLU B 1 208 ? -5.992 -13.086 17.938 1 37.78 208 GLU B N 1
ATOM 3402 C CA . GLU B 1 208 ? -7.332 -13.359 18.453 1 37.78 208 GLU B CA 1
ATOM 3403 C C . GLU B 1 208 ? -7.84 -12.195 19.312 1 37.78 208 GLU B C 1
ATOM 3405 O O . GLU B 1 208 ? -7.156 -11.758 20.234 1 37.78 208 GLU B O 1
ATOM 3410 N N . THR B 1 209 ? -8.375 -11.156 18.734 1 32.56 209 THR B N 1
ATOM 3411 C CA . THR B 1 209 ? -9.102 -10.383 19.734 1 32.56 209 THR B CA 1
ATOM 3412 C C . THR B 1 209 ? -9.914 -11.297 20.641 1 32.56 209 THR B C 1
ATOM 3414 O O . THR B 1 209 ? -10.711 -12.109 20.172 1 32.56 209 THR B O 1
ATOM 3417 N N . ASP B 1 210 ? -9.414 -11.617 21.812 1 28.16 210 ASP B N 1
ATOM 3418 C CA . ASP B 1 210 ? -10.297 -12.086 22.875 1 28.16 210 ASP B CA 1
ATOM 3419 C C . ASP B 1 210 ? -11.562 -11.242 22.938 1 28.16 210 ASP B C 1
ATOM 3421 O O . ASP B 1 210 ? -11.508 -10.016 22.844 1 28.16 210 ASP B O 1
#

Foldseek 3Di:
DPPPFVFQFDFDDAQADPVNVVVCCVVDPFDWKDFLRIITTGGDDDPLQLLLLVLVQVLVQVLADPPFQKGKDAQQAWEDQVVTRTIDGFGIFIDGPPFDADPPDPRYGHATAETEHEDEPNCVVCVVPVVVVRVLNRPNYAWYWYAYSAALKIWIWGADPVRDTDIDMDFDQQDWDADVVRRDIGGSCSSCPPPDHYTDPPDDDPPPPD/DPPPPPFQFDFDDAQADPVNVVVCCVPDPFDWKDFLRIITTGGDDDPLQLLLLVLVQVLVQVLADPPFQKGKDAQQAWEDQVVTRTIDRFGIFIDGPPFDADPPDPRYGHATAETEHEDEPNCVVCVVPVVVVRVLNRPNYAWYWYAYSAALKIWIWGADPVRDTDIDMDFDQQDWDADVVRRDIGGSCSSCPPPPHYTDPPDDDPPPPD